Protein AF-0000000081413785 (afdb_homodimer)

Organism: NCBI:txid198620

InterPro domains:
  IPR001509 NAD-dependent epimerase/dehydratase [PF01370] (3-227)
  IPR036291 NAD(P)-binding domain superfamily [SSF51735] (1-326)
  IPR051783 NAD(P)-dependent oxidoreductase-like [PTHR48079] (1-325)

pLDDT: mean 93.96, std 6.88, range [40.53, 98.88]

Secondary structure (DSSP, 8-state):
-EEEEETTTSHHHHHHHHHHHHTT-EEEEEESSGGGGHHHHTTTPEEEE--TT-HHHHHHHTTT-SEEEE------S---HHHHIIIIIIHHHHHHHHHHHTT-SEEEEE--GGGG-SSS-EEEE-TT---SS-SSHHHHHHHHHHHHHHHGGGGT-EEEEEEE-SEESTT--SSHHHHHHHHHTT---EETTS--EE--EEHHHHHHHHHHHHT--GGGTTEEEEES-S--EEHHHHHHHHHHHTTPPPP--EE-HHHHHHHHHHHHHHHHHSTT-PPPSS-HHHHHHHHS-EEE--HHHHHHH-----S-HHHHHHHHHHHHHHHHT-/-EEEEETTTSHHHHHHHHHHHHTT-EEEEEESSGGGGHHHHTTTPEEEE--TT-HHHHHHHTTT-SEEEE------S---HHHHIIIIIIHHHHHHHHHHHTT-SEEEEE--GGGG-SSS-EEEE-TT---SS-SSHHHHHHHHHHHHHHHGGGGT-EEEEEEE-SEESTT--SSHHHHHHHHHTT---EETTS--EE--EEHHHHHHHHHHHHT--GGGTTEEEEES-S--EEHHHHHHHHHHHTTPPPP--EE-HHHHHHHHHHHHHHHHHSTT-PPPSS-HHHHHHHHS-EEE--HHHHHHH-----S-HHHHHHHHHHHHHHHHT-

Nearest PDB structures (foldseek):
  6zla-assembly1_A  TM=8.483E-01  e=1.903E-21  Bacillus cereus
  2hun-assembly1_A  TM=8.049E-01  e=4.349E-20  Pyrococcus horikoshii OT3
  8e73-assembly1_A9  TM=8.075E-01  e=1.485E-16  Vigna radiata
  3vps-assembly1_A  TM=7.949E-01  e=1.183E-16  Streptomyces chartreusis NRRL 3882
  8skb-assembly2_D-3  TM=7.846E-01  e=4.262E-15  Myrciaria dubia

Sequence (660 aa):
MRILVTGASGFIGGRFARFALEQGLDVRVNGRRAEGVEHLVRRGAEFVQGDLSDADLVRELCADVEAVVHCAGAVGLWGRYQDFHQGNVQVTENVVEACLKQRVRRLVHLSSPSIYFDGRDHLGLTEEQVPKRFRHPYAATKYLAEQKVFGAQEFGLETLALRPRFVTGAGDMSIFPRLLKMQRKGRLAIIGDGLNKVDFTSVHNLNEALLSSLLATGSALGKAYNISNGAPVPLWDVVNYVMRRMEVPQVTRYRSYGLAYSVAALNEGACKLWPGRPEPTLSRLGMQVMNKNFTLDISRARHYLDYDPKVSLWTALDEFCGWWKAQDIRMRILVTGASGFIGGRFARFALEQGLDVRVNGRRAEGVEHLVRRGAEFVQGDLSDADLVRELCADVEAVVHCAGAVGLWGRYQDFHQGNVQVTENVVEACLKQRVRRLVHLSSPSIYFDGRDHLGLTEEQVPKRFRHPYAATKYLAEQKVFGAQEFGLETLALRPRFVTGAGDMSIFPRLLKMQRKGRLAIIGDGLNKVDFTSVHNLNEALLSSLLATGSALGKAYNISNGAPVPLWDVVNYVMRRMEVPQVTRYRSYGLAYSVAALNEGACKLWPGRPEPTLSRLGMQVMNKNFTLDISRARHYLDYDPKVSLWTALDEFCGWWKAQDIR

Solvent-accessible surface area (backbone atoms only — not comparable to full-atom values): 34058 Å² total; per-residue (Å²): 107,37,32,31,30,32,31,22,54,43,49,70,22,27,53,32,50,48,51,42,42,75,71,67,37,45,41,34,33,39,29,80,49,65,78,57,39,42,76,43,41,76,69,65,33,44,78,46,80,49,57,58,82,38,50,69,56,33,30,59,64,29,51,90,24,49,30,36,40,42,46,53,56,66,80,64,96,64,78,59,54,66,58,35,34,48,38,28,28,49,28,42,48,28,48,51,52,16,30,62,76,46,63,23,49,34,40,39,35,59,47,51,50,58,42,53,52,76,84,61,71,38,75,52,42,51,79,81,62,58,58,94,66,66,84,42,57,52,27,44,24,41,47,51,24,49,50,56,50,57,57,38,40,82,76,68,34,41,26,36,32,38,22,54,31,62,66,33,24,65,64,55,71,71,65,59,57,56,50,51,57,38,38,76,70,66,68,53,53,36,35,47,79,48,69,30,35,28,43,42,15,22,48,67,38,48,37,50,44,53,53,31,60,77,67,46,53,78,88,40,47,73,38,70,28,38,39,48,49,77,62,67,38,42,46,55,46,55,52,32,49,52,23,46,76,66,72,39,78,62,72,78,47,71,37,55,48,70,59,50,35,51,50,10,47,50,40,39,53,51,22,66,69,35,88,85,42,55,74,53,93,41,35,47,67,56,48,41,66,63,40,37,28,46,29,62,36,39,62,65,27,35,69,53,47,65,47,70,63,76,62,50,60,66,60,22,48,52,42,22,49,54,42,50,54,58,50,69,74,97,107,39,32,31,30,33,28,23,54,42,48,69,23,27,53,35,50,48,50,41,41,74,71,65,37,45,40,33,34,38,29,80,52,65,78,57,38,43,77,43,41,75,68,65,35,44,78,46,80,48,57,59,80,38,49,69,56,32,32,59,64,30,49,89,25,49,30,37,39,42,46,53,55,67,81,64,95,66,77,60,54,65,60,36,34,48,38,27,29,50,29,43,50,30,48,51,51,16,30,63,74,45,62,24,49,33,41,40,35,59,48,50,49,58,41,53,52,76,82,62,72,37,75,53,42,52,80,81,62,56,57,95,67,65,83,43,57,50,26,44,24,44,47,52,24,50,49,56,50,54,56,39,41,82,76,68,34,41,22,36,32,38,22,53,30,62,65,34,24,65,65,56,72,70,64,60,57,56,50,50,58,38,38,76,69,66,68,53,56,36,37,47,79,46,70,30,36,28,43,43,15,22,47,67,38,50,38,50,47,54,52,32,61,76,68,48,52,78,88,42,49,71,38,68,29,41,38,49,50,78,64,68,39,42,48,56,46,53,53,33,49,52,22,45,75,67,74,38,77,61,72,78,46,72,37,55,47,71,59,50,36,51,51,10,46,52,40,39,52,51,22,66,70,34,89,84,43,55,76,54,94,42,35,47,66,56,46,41,66,64,42,38,29,45,29,61,36,40,62,66,26,34,70,52,48,66,48,69,60,76,61,48,64,64,59,21,48,51,41,21,51,55,43,50,54,59,48,69,74,98

Foldseek 3Di:
DEEEQEPCLADLSVVLLQVCLVVVYAYEYEDQDCVSNVVSVVSPHHYDHDDLLDLVSLLVSLAPGQEYEYPWADDDQDDDLVRRLSRQASSLLSNLVSCLVNVHAEYEYEAAPLQQDDLAFDDADEPPNRDPDHPGSNSVNSVNSVVSQLVSVVSRYWYEYEHEDAEFAQRDPPDQVLLLVCVLVPNDAQEAPQQAKEFYAYSVLVSLLSVLRVVFDDVLTSYYFYDTLQDIDRPLVLNQLLCVLLVGDRHDHYDYLVVLLVVQVVQQVVLCPDVVSDDGSRHNVVSSVSHHHDYHNGVSSCPRSVRNRDDDPSNRSNRHSVNVVVVVVD/DEEEQEPCLADLSVVLLQVCLVVVYAYEYEDQDCVSNVVSVVSPHHYDHDDLLDLVSLLVSLAPGQEYEYPWADDDQDDDLVRRLSRQASSLLSNLVSCLVNVHAEYEYEAAPLQQDDLAFDDADEPPNRDPDHPGSNSVNSVNSVVSQLVSVVSRHWYEYEHEDAEFAQRDPPDQVLLLVCVLVPNDAQEAPQQAKEFYAYSVLVSLLSVLRVVFDDVLTSYYFYDTLQDIDRPLVLNQLLCVLLVGDRHDHYDYLVVLLVVQVVQQVVLCPDVVSDDGSRHNVVSSVSHHHDYHNGVSSCPRSVRNRDDDPSNRSNRHSVNVVVVVVD

Structure (mmCIF, N/CA/C/O backbone):
data_AF-0000000081413785-model_v1
#
loop_
_entity.id
_entity.type
_entity.pdbx_description
1 polymer 'NAD-dependent epimerase/dehydratase family protein'
#
loop_
_atom_site.group_PDB
_atom_site.id
_atom_site.type_symbol
_atom_site.label_atom_id
_atom_site.label_alt_id
_atom_site.label_comp_id
_atom_site.label_asym_id
_atom_site.label_entity_id
_atom_site.label_seq_id
_atom_site.pdbx_PDB_ins_code
_atom_site.Cartn_x
_atom_site.Cartn_y
_atom_site.Cartn_z
_atom_site.occupancy
_atom_site.B_iso_or_equiv
_atom_site.auth_seq_id
_atom_site.auth_comp_id
_atom_site.auth_asym_id
_atom_site.auth_atom_id
_atom_site.pdbx_PDB_model_num
ATOM 1 N N . MET A 1 1 ? 16.484 16.031 26.625 1 95 1 MET A N 1
ATOM 2 C CA . MET A 1 1 ? 16.281 17.125 25.672 1 95 1 MET A CA 1
ATOM 3 C C . MET A 1 1 ? 14.969 17.844 25.938 1 95 1 MET A C 1
ATOM 5 O O . MET A 1 1 ? 13.953 17.203 26.219 1 95 1 MET A O 1
ATOM 9 N N . ARG A 1 2 ? 15.016 19.188 26.062 1 98.19 2 ARG A N 1
ATOM 10 C CA . ARG A 1 2 ? 13.82 20 26.266 1 98.19 2 ARG A CA 1
ATOM 11 C C . ARG A 1 2 ? 13.383 20.656 24.969 1 98.19 2 ARG A C 1
ATOM 13 O O . ARG A 1 2 ? 14.156 21.391 24.344 1 98.19 2 ARG A O 1
ATOM 20 N N . ILE A 1 3 ? 12.094 20.375 24.578 1 98.81 3 ILE A N 1
ATOM 21 C CA . ILE A 1 3 ? 11.641 20.922 23.297 1 98.81 3 ILE A CA 1
ATOM 22 C C . ILE A 1 3 ? 10.352 21.719 23.5 1 98.81 3 ILE A C 1
ATOM 24 O O . ILE A 1 3 ? 9.625 21.484 24.469 1 98.81 3 ILE A O 1
ATOM 28 N N . LEU A 1 4 ? 10.148 22.672 22.625 1 98.81 4 LEU A N 1
ATOM 29 C CA . LEU A 1 4 ? 8.867 23.375 22.5 1 98.81 4 LEU A CA 1
ATOM 30 C C . LEU A 1 4 ? 8.094 22.859 21.297 1 98.81 4 LEU A C 1
ATOM 32 O O . LEU A 1 4 ? 8.641 22.766 20.188 1 98.81 4 LEU A O 1
ATOM 36 N N . VAL A 1 5 ? 6.863 22.469 21.484 1 98.69 5 VAL A N 1
ATOM 37 C CA . VAL A 1 5 ? 5.965 22.125 20.391 1 98.69 5 VAL A CA 1
ATOM 38 C C . VAL A 1 5 ? 4.848 23.156 20.281 1 98.69 5 VAL A C 1
ATOM 40 O O . VAL A 1 5 ? 4 23.266 21.172 1 98.69 5 VAL A O 1
ATOM 43 N N . THR A 1 6 ? 4.898 23.938 19.219 1 97.94 6 THR A N 1
ATOM 44 C CA . THR A 1 6 ? 3.77 24.828 18.969 1 97.94 6 THR A CA 1
ATOM 45 C C . THR A 1 6 ? 2.67 24.094 18.188 1 97.94 6 THR A C 1
ATOM 47 O O . THR A 1 6 ? 2.93 23.094 17.547 1 97.94 6 THR A O 1
ATOM 50 N N . GLY A 1 7 ? 1.458 24.625 18.297 1 96.19 7 GLY A N 1
ATOM 51 C CA . GLY A 1 7 ? 0.345 23.953 17.656 1 96.19 7 GLY A CA 1
ATOM 52 C C . GLY A 1 7 ? -0.05 22.656 18.328 1 96.19 7 GLY A C 1
ATOM 53 O O . GLY A 1 7 ? -0.641 21.766 17.703 1 96.19 7 GLY A O 1
ATOM 54 N N . ALA A 1 8 ? 0.216 22.531 19.578 1 96.56 8 ALA A N 1
ATOM 55 C CA . ALA A 1 8 ? 0.014 21.281 20.312 1 96.56 8 ALA A CA 1
ATOM 56 C C . ALA A 1 8 ? -1.469 21.031 20.578 1 96.56 8 ALA A C 1
ATOM 58 O O . ALA A 1 8 ? -1.867 19.922 20.906 1 96.56 8 ALA A O 1
ATOM 59 N N . SER A 1 9 ? -2.283 22 20.438 1 94.31 9 SER A N 1
ATOM 60 C CA . SER A 1 9 ? -3.725 21.812 20.578 1 94.31 9 SER A CA 1
ATOM 61 C C . SER A 1 9 ? -4.332 21.203 19.328 1 94.31 9 SER A C 1
ATOM 63 O O . SER A 1 9 ? -5.477 20.75 19.344 1 94.31 9 SER A O 1
ATOM 65 N N . GLY A 1 10 ? -3.588 21.234 18.25 1 94.56 10 GLY A N 1
ATOM 66 C CA . GLY A 1 10 ? -4.047 20.641 17 1 94.56 10 GLY A CA 1
ATOM 67 C C . GLY A 1 10 ? -3.719 19.172 16.859 1 94.56 10 GLY A C 1
ATOM 68 O O . GLY A 1 10 ? -3.15 18.578 17.781 1 94.56 10 GLY A O 1
ATOM 69 N N . PHE A 1 11 ? -4.051 18.609 15.75 1 95.12 11 PHE A N 1
ATOM 70 C CA . PHE A 1 11 ? -3.92 17.188 15.484 1 95.12 11 PHE A CA 1
ATOM 71 C C . PHE A 1 11 ? -2.453 16.781 15.43 1 95.12 11 PHE A C 1
ATOM 73 O O . PHE A 1 11 ? -1.967 16.062 16.312 1 95.12 11 PHE A O 1
ATOM 80 N N . ILE A 1 12 ? -1.664 17.375 14.484 1 97.19 12 ILE A N 1
ATOM 81 C CA . ILE A 1 12 ? -0.293 16.938 14.25 1 97.19 12 ILE A CA 1
ATOM 82 C C . ILE A 1 12 ? 0.586 17.328 15.438 1 97.19 12 ILE A C 1
ATOM 84 O O . ILE A 1 12 ? 1.3 16.484 15.992 1 97.19 12 ILE A O 1
ATOM 88 N N . GLY A 1 13 ? 0.496 18.594 15.883 1 97.69 13 GLY A N 1
ATOM 89 C CA . GLY A 1 13 ? 1.294 19.047 17 1 97.69 13 GLY A CA 1
ATOM 90 C C . GLY A 1 13 ? 0.993 18.312 18.297 1 97.69 13 GLY A C 1
ATOM 91 O O . GLY A 1 13 ? 1.907 17.953 19.047 1 97.69 13 GLY A O 1
ATOM 92 N N . GLY A 1 14 ? -0.283 18.094 18.516 1 97.56 14 GLY A N 1
ATOM 93 C CA . GLY A 1 14 ? -0.676 17.375 19.719 1 97.56 14 GLY A CA 1
ATOM 94 C C . GLY A 1 14 ? -0.202 15.93 19.734 1 97.56 14 GLY A C 1
ATOM 95 O O . GLY A 1 14 ? 0.279 15.438 20.75 1 97.56 14 GLY A O 1
ATOM 96 N N . ARG A 1 15 ? -0.349 15.273 18.641 1 98 15 ARG A N 1
ATOM 97 C CA . ARG A 1 15 ? 0.071 13.883 18.547 1 98 15 ARG A CA 1
ATOM 98 C C . ARG A 1 15 ? 1.583 13.75 18.688 1 98 15 ARG A C 1
ATOM 100 O O . ARG A 1 15 ? 2.072 12.805 19.312 1 98 15 ARG A O 1
ATOM 107 N N . PHE A 1 16 ? 2.275 14.703 18.172 1 98.62 16 PHE A N 1
ATOM 108 C CA . PHE A 1 16 ? 3.727 14.641 18.297 1 98.62 16 PHE A CA 1
ATOM 109 C C . PHE A 1 16 ? 4.148 14.922 19.734 1 98.62 16 PHE A C 1
ATOM 111 O O . PHE A 1 16 ? 5.031 14.25 20.281 1 98.62 16 PHE A O 1
ATOM 118 N N . ALA A 1 17 ? 3.533 15.945 20.328 1 98.75 17 ALA A N 1
ATOM 119 C CA . ALA A 1 17 ? 3.865 16.266 21.703 1 98.75 17 ALA A CA 1
ATOM 120 C C . ALA A 1 17 ? 3.68 15.047 22.609 1 98.75 17 ALA A C 1
ATOM 122 O O . ALA A 1 17 ? 4.535 14.75 23.438 1 98.75 17 ALA A O 1
ATOM 123 N N . ARG A 1 18 ? 2.613 14.359 22.422 1 98.31 18 ARG A N 1
ATOM 124 C CA . ARG A 1 18 ? 2.357 13.148 23.203 1 98.31 18 ARG A CA 1
ATOM 125 C C . ARG A 1 18 ? 3.439 12.102 22.953 1 98.31 18 ARG A C 1
ATOM 127 O O . ARG A 1 18 ? 3.959 11.508 23.891 1 98.31 18 ARG A O 1
ATOM 134 N N . PHE A 1 19 ? 3.701 11.891 21.719 1 98.56 19 PHE A N 1
ATOM 135 C CA . PHE A 1 19 ? 4.711 10.914 21.328 1 98.56 19 PHE A CA 1
ATOM 136 C C . PHE A 1 19 ? 6.066 11.273 21.922 1 98.56 19 PHE A C 1
ATOM 138 O O . PHE A 1 19 ? 6.77 10.406 22.453 1 98.56 19 PHE A O 1
ATOM 145 N N . ALA A 1 20 ? 6.441 12.531 21.859 1 98.62 20 ALA A N 1
ATOM 146 C CA . ALA A 1 20 ? 7.715 13.008 22.391 1 98.62 20 ALA A CA 1
ATOM 147 C C . ALA A 1 20 ? 7.801 12.758 23.906 1 98.62 20 ALA A C 1
ATOM 149 O O . ALA A 1 20 ? 8.836 12.32 24.406 1 98.62 20 ALA A O 1
ATOM 150 N N . LEU A 1 21 ? 6.711 13.016 24.609 1 98.56 21 LEU A N 1
ATOM 151 C CA . LEU A 1 21 ? 6.652 12.742 26.031 1 98.56 21 LEU A CA 1
ATOM 152 C C . LEU A 1 21 ? 6.895 11.258 26.312 1 98.56 21 LEU A C 1
ATOM 154 O O . LEU A 1 21 ? 7.641 10.914 27.234 1 98.56 21 LEU A O 1
ATOM 158 N N . GLU A 1 22 ? 6.301 10.43 25.5 1 97.94 22 GLU A N 1
ATOM 159 C CA . GLU A 1 22 ? 6.426 8.984 25.656 1 97.94 22 GLU A CA 1
ATOM 160 C C . GLU A 1 22 ? 7.855 8.523 25.391 1 97.94 22 GLU A C 1
ATOM 162 O O . GLU A 1 22 ? 8.281 7.477 25.891 1 97.94 22 GLU A O 1
ATOM 167 N N . GLN A 1 23 ? 8.547 9.305 24.625 1 97.56 23 GLN A N 1
ATOM 168 C CA . GLN A 1 23 ? 9.938 8.992 24.344 1 97.56 23 GLN A CA 1
ATOM 169 C C . GLN A 1 23 ? 10.859 9.523 25.422 1 97.56 23 GLN A C 1
ATOM 171 O O . GLN A 1 23 ? 12.086 9.398 25.328 1 97.56 23 GLN A O 1
ATOM 176 N N . GLY A 1 24 ? 10.375 10.211 26.391 1 97.62 24 GLY A N 1
ATOM 177 C CA . GLY A 1 24 ? 11.148 10.664 27.531 1 97.62 24 GLY A CA 1
ATOM 178 C C . GLY A 1 24 ? 11.656 12.086 27.391 1 97.62 24 GLY A C 1
ATOM 179 O O . GLY A 1 24 ? 12.469 12.547 28.188 1 97.62 24 GLY A O 1
ATOM 180 N N . LEU A 1 25 ? 11.188 12.836 26.406 1 98.38 25 LEU A N 1
ATOM 181 C CA . LEU A 1 25 ? 11.602 14.227 26.234 1 98.38 25 LEU A CA 1
ATOM 182 C C . LEU A 1 25 ? 10.836 15.141 27.188 1 98.38 25 LEU A C 1
ATOM 184 O O . LEU A 1 25 ? 9.719 14.82 27.609 1 98.38 25 LEU A O 1
ATOM 188 N N . ASP A 1 26 ? 11.492 16.234 27.578 1 98.56 26 ASP A N 1
ATOM 189 C CA . ASP A 1 26 ? 10.797 17.312 28.25 1 98.56 26 ASP A CA 1
ATOM 190 C C . ASP A 1 26 ? 10.094 18.234 27.25 1 98.56 26 ASP A C 1
ATOM 192 O O . ASP A 1 26 ? 10.742 18.844 26.406 1 98.56 26 ASP A O 1
ATOM 196 N N . VAL A 1 27 ? 8.758 18.312 27.375 1 98.81 27 VAL A N 1
ATOM 197 C CA . VAL A 1 27 ? 7.996 18.984 26.312 1 98.81 27 VAL A CA 1
ATOM 198 C C . VAL A 1 27 ? 7.258 20.188 26.891 1 98.81 27 VAL A C 1
ATOM 200 O O . VAL A 1 27 ? 6.488 20.047 27.844 1 98.81 27 VAL A O 1
ATOM 203 N N . ARG A 1 28 ? 7.539 21.344 26.375 1 98.69 28 ARG A N 1
ATOM 204 C CA . ARG A 1 28 ? 6.734 22.547 26.578 1 98.69 28 ARG A CA 1
ATOM 205 C C . ARG A 1 28 ? 5.738 22.734 25.438 1 98.69 28 ARG A C 1
ATOM 207 O O . ARG A 1 28 ? 6.086 22.562 24.266 1 98.69 28 ARG A O 1
ATOM 214 N N . VAL A 1 29 ? 4.512 22.953 25.828 1 98.06 29 VAL A N 1
ATOM 215 C CA . VAL A 1 29 ? 3.477 23.172 24.828 1 98.06 29 VAL A CA 1
ATOM 216 C C . VAL A 1 29 ? 2.811 24.531 25.062 1 98.06 29 VAL A C 1
ATOM 218 O O . VAL A 1 29 ? 2.848 25.062 26.172 1 98.06 29 VAL A O 1
ATOM 221 N N . ASN A 1 30 ? 2.303 25.031 23.953 1 93.69 30 ASN A N 1
ATOM 222 C CA . ASN A 1 30 ? 1.597 26.312 24 1 93.69 30 ASN A CA 1
ATOM 223 C C . ASN A 1 30 ? 0.194 26.203 23.406 1 93.69 30 ASN A C 1
ATOM 225 O O . ASN A 1 30 ? -0.059 25.344 22.547 1 93.69 30 ASN A O 1
ATOM 229 N N . GLY A 1 31 ? -0.676 26.922 23.922 1 89.88 31 GLY A N 1
ATOM 230 C CA . GLY A 1 31 ? -2.033 27.016 23.422 1 89.88 31 GLY A CA 1
ATOM 231 C C . GLY A 1 31 ? -2.773 28.234 23.922 1 89.88 31 GLY A C 1
ATOM 232 O O . GLY A 1 31 ? -2.365 28.859 24.906 1 89.88 31 GLY A O 1
ATOM 233 N N . ARG A 1 32 ? -3.838 28.469 23.156 1 87.31 32 ARG A N 1
ATOM 234 C CA . ARG A 1 32 ? -4.66 29.594 23.594 1 87.31 32 ARG A CA 1
ATOM 235 C C . ARG A 1 32 ? -5.551 29.203 24.766 1 87.31 32 ARG A C 1
ATOM 237 O O . ARG A 1 32 ? -5.988 30.062 25.531 1 87.31 32 ARG A O 1
ATOM 244 N N . ARG A 1 33 ? -5.977 27.984 24.844 1 85.88 33 ARG A N 1
ATOM 245 C CA . ARG A 1 33 ? -6.828 27.469 25.891 1 85.88 33 ARG A CA 1
ATOM 246 C C . ARG A 1 33 ? -6.223 26.203 26.516 1 85.88 33 ARG A C 1
ATOM 248 O O . ARG A 1 33 ? -5.707 25.344 25.797 1 85.88 33 ARG A O 1
ATOM 255 N N . ALA A 1 34 ? -6.32 26.109 27.688 1 87.44 34 ALA A N 1
ATOM 256 C CA . ALA A 1 34 ? -5.73 25 28.422 1 87.44 34 ALA A CA 1
ATOM 257 C C . ALA A 1 34 ? -6.426 23.672 28.078 1 87.44 34 ALA A C 1
ATOM 259 O O . ALA A 1 34 ? -5.789 22.625 28.062 1 87.44 34 ALA A O 1
ATOM 260 N N . GLU A 1 35 ? -7.641 23.719 27.828 1 89.19 35 GLU A N 1
ATOM 261 C CA . GLU A 1 35 ? -8.445 22.516 27.578 1 89.19 35 GLU A CA 1
ATOM 262 C C . GLU A 1 35 ? -7.918 21.75 26.375 1 89.19 35 GLU A C 1
ATOM 264 O O . GLU A 1 35 ? -7.988 20.516 26.344 1 89.19 35 GLU A O 1
ATOM 269 N N . GLY A 1 36 ? -7.402 22.422 25.516 1 89.69 36 GLY A N 1
ATOM 270 C CA . GLY A 1 36 ? -6.938 21.812 24.281 1 89.69 36 GLY A CA 1
ATOM 271 C C . GLY A 1 36 ? -5.68 20.984 24.453 1 89.69 36 GLY A C 1
ATOM 272 O O . GLY A 1 36 ? -5.367 20.125 23.625 1 89.69 36 GLY A O 1
ATOM 273 N N . VAL A 1 37 ? -4.977 21.219 25.609 1 93.75 37 VAL A N 1
ATOM 274 C CA . VAL A 1 37 ? -3.715 20.516 25.812 1 93.75 37 VAL A CA 1
ATOM 275 C C . VAL A 1 37 ? -3.717 19.812 27.156 1 93.75 37 VAL A C 1
ATOM 277 O O . VAL A 1 37 ? -2.662 19.422 27.672 1 93.75 37 VAL A O 1
ATOM 280 N N . GLU A 1 38 ? -4.871 19.703 27.766 1 94.38 38 GLU A N 1
ATOM 281 C CA . GLU A 1 38 ? -4.984 19.109 29.094 1 94.38 38 GLU A CA 1
ATOM 282 C C . GLU A 1 38 ? -4.41 17.688 29.125 1 94.38 38 GLU A C 1
ATOM 284 O O . GLU A 1 38 ? -3.74 17.312 30.078 1 94.38 38 GLU A O 1
ATOM 289 N N . HIS A 1 39 ? -4.762 16.953 28.141 1 93.75 39 HIS A N 1
ATOM 290 C CA . HIS A 1 39 ? -4.301 15.57 28.062 1 93.75 39 HIS A CA 1
ATOM 291 C C . HIS A 1 39 ? -2.777 15.508 28.016 1 93.75 39 HIS A C 1
ATOM 293 O O . HIS A 1 39 ? -2.182 14.531 28.5 1 93.75 39 HIS A O 1
ATOM 299 N N . LEU A 1 40 ? -2.09 16.469 27.5 1 97.38 40 LEU A N 1
ATOM 300 C CA . LEU A 1 40 ? -0.633 16.531 27.453 1 97.38 40 LEU A CA 1
ATOM 301 C C . LEU A 1 40 ? -0.058 16.922 28.812 1 97.38 40 LEU A C 1
ATOM 303 O O . LEU A 1 40 ? 0.952 16.375 29.25 1 97.38 40 LEU A O 1
ATOM 307 N N . VAL A 1 41 ? -0.729 17.859 29.422 1 97.19 41 VAL A N 1
ATOM 308 C CA . VAL A 1 41 ? -0.299 18.328 30.734 1 97.19 41 VAL A CA 1
ATOM 309 C C . VAL A 1 41 ? -0.363 17.188 31.734 1 97.19 41 VAL A C 1
ATOM 311 O O . VAL A 1 41 ? 0.549 17 32.562 1 97.19 41 VAL A O 1
ATOM 314 N N . ARG A 1 42 ? -1.37 16.406 31.594 1 97.12 42 ARG A N 1
ATOM 315 C CA . ARG A 1 42 ? -1.534 15.242 32.469 1 97.12 42 ARG A CA 1
ATOM 316 C C . ARG A 1 42 ? -0.404 14.242 32.281 1 97.12 42 ARG A C 1
ATOM 318 O O . ARG A 1 42 ? -0.076 13.469 33.188 1 97.12 42 ARG A O 1
ATOM 325 N N . ARG A 1 43 ? 0.185 14.32 31.141 1 97 43 ARG A N 1
ATOM 326 C CA . ARG A 1 43 ? 1.255 13.383 30.812 1 97 43 ARG A CA 1
ATOM 327 C C . ARG A 1 43 ? 2.623 13.984 31.125 1 97 43 ARG A C 1
ATOM 329 O O . ARG A 1 43 ? 3.654 13.359 30.859 1 97 43 ARG A O 1
ATOM 336 N N . GLY A 1 44 ? 2.621 15.266 31.609 1 97.75 44 GLY A N 1
ATOM 337 C CA . GLY A 1 44 ? 3.877 15.828 32.094 1 97.75 44 GLY A CA 1
ATOM 338 C C . GLY A 1 44 ? 4.355 17 31.266 1 97.75 44 GLY A C 1
ATOM 339 O O . GLY A 1 44 ? 5.43 17.547 31.516 1 97.75 44 GLY A O 1
ATOM 340 N N . ALA A 1 45 ? 3.605 17.469 30.328 1 98.38 45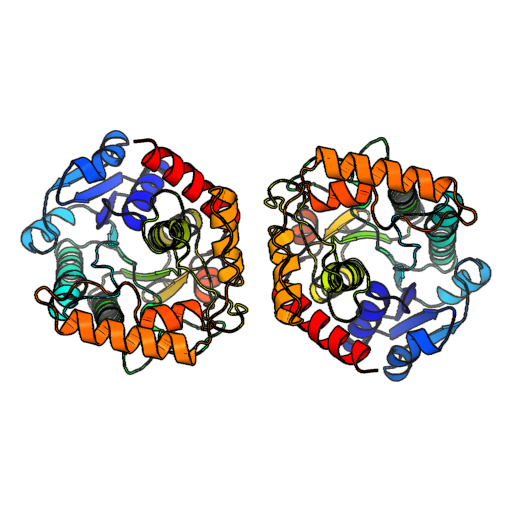 ALA A N 1
ATOM 341 C CA . ALA A 1 45 ? 4.012 18.609 29.516 1 98.38 45 ALA A CA 1
ATOM 342 C C . ALA A 1 45 ? 3.91 19.906 30.297 1 98.38 45 ALA A C 1
ATOM 344 O O . ALA A 1 45 ? 3.027 20.062 31.156 1 98.38 45 ALA A O 1
ATOM 345 N N . GLU A 1 46 ? 4.855 20.797 30.062 1 98 46 GLU A N 1
ATOM 346 C CA . GLU A 1 46 ? 4.758 22.156 30.578 1 98 46 GLU A CA 1
ATOM 347 C C . GLU A 1 46 ? 3.889 23.016 29.688 1 98 46 GLU A C 1
ATOM 349 O O . GLU A 1 46 ? 4.176 23.172 28.484 1 98 46 GLU A O 1
ATOM 354 N N . PHE A 1 47 ? 2.852 23.547 30.266 1 97.12 47 PHE A N 1
ATOM 355 C CA . PHE A 1 47 ? 1.921 24.344 29.484 1 97.12 47 PHE A CA 1
ATOM 356 C C . PHE A 1 47 ? 2.15 25.828 29.719 1 97.12 47 PHE A C 1
ATOM 358 O O . PHE A 1 47 ? 2.273 26.281 30.859 1 97.12 47 PHE A O 1
ATOM 365 N N . VAL A 1 48 ? 2.229 26.547 28.641 1 96.06 48 VAL A N 1
ATOM 366 C CA . VAL A 1 48 ? 2.279 28.016 28.672 1 96.06 48 VAL A CA 1
ATOM 367 C C . VAL A 1 48 ? 1.151 28.578 27.828 1 96.06 48 VAL A C 1
ATOM 369 O O . VAL A 1 48 ? 1.071 28.312 26.625 1 96.06 48 VAL A O 1
ATOM 372 N N . GLN A 1 49 ? 0.329 29.359 28.375 1 94.56 49 GLN A N 1
ATOM 373 C CA . GLN A 1 49 ? -0.812 29.938 27.672 1 94.56 49 GLN A CA 1
ATOM 374 C C . GLN A 1 49 ? -0.4 31.188 26.891 1 94.56 49 GLN A C 1
ATOM 376 O O . GLN A 1 49 ? 0.404 31.984 27.359 1 94.56 49 GLN A O 1
ATOM 381 N N . GLY A 1 50 ? -0.979 31.266 25.672 1 92.12 50 GLY A N 1
ATOM 382 C CA . GLY A 1 50 ? -0.743 32.5 24.938 1 92.12 50 GLY A CA 1
ATOM 383 C C . GLY A 1 50 ? -0.938 32.344 23.438 1 92.12 50 GLY A C 1
ATOM 384 O O . GLY A 1 50 ? -1.171 31.234 22.938 1 92.12 50 GLY A O 1
ATOM 385 N N . ASP A 1 51 ? -0.869 33.5 22.812 1 94.12 51 ASP A N 1
ATOM 386 C CA . ASP A 1 51 ? -0.997 33.625 21.359 1 94.12 51 ASP A CA 1
ATOM 387 C C . ASP A 1 51 ? 0.366 33.812 20.703 1 94.12 51 ASP A C 1
ATOM 389 O O . ASP A 1 51 ? 1.145 34.688 21.125 1 94.12 51 ASP A O 1
ATOM 393 N N . LEU A 1 52 ? 0.652 33.062 19.688 1 95.56 52 LEU A N 1
ATOM 394 C CA . LEU A 1 52 ? 1.958 33.094 19.047 1 95.56 52 LEU A CA 1
ATOM 395 C C . LEU A 1 52 ? 2.146 34.375 18.234 1 95.56 52 LEU A C 1
ATOM 397 O O . LEU A 1 52 ? 3.258 34.656 17.797 1 95.56 52 LEU A O 1
ATOM 401 N N . SER A 1 53 ? 1.055 35.156 18.078 1 94.88 53 SER A N 1
ATOM 402 C CA . SER A 1 53 ? 1.182 36.438 17.422 1 94.88 53 SER A CA 1
ATOM 403 C C . SER A 1 53 ? 1.906 37.438 18.312 1 94.88 53 SER A C 1
ATOM 405 O O . SER A 1 53 ? 2.336 38.5 17.844 1 94.88 53 SER A O 1
ATOM 407 N N . ASP A 1 54 ? 1.965 37.125 19.594 1 96.25 54 ASP A N 1
ATOM 408 C CA . ASP A 1 54 ? 2.697 37.938 20.547 1 96.25 54 ASP A CA 1
ATOM 409 C C . ASP A 1 54 ? 4.176 37.562 20.578 1 96.25 54 ASP A C 1
ATOM 411 O O . ASP A 1 54 ? 4.562 36.594 21.219 1 96.25 54 ASP A O 1
ATOM 415 N N . ALA A 1 55 ? 4.988 38.438 20.047 1 97.25 55 ALA A N 1
ATOM 416 C CA . ALA A 1 55 ? 6.414 38.156 19.891 1 97.25 55 ALA A CA 1
ATOM 417 C C . ALA A 1 55 ? 7.086 37.969 21.25 1 97.25 55 ALA A C 1
ATOM 419 O O . ALA A 1 55 ? 7.98 37.125 21.391 1 97.25 55 ALA A O 1
ATOM 420 N N . ASP A 1 56 ? 6.699 38.75 22.188 1 97.12 56 ASP A N 1
ATOM 421 C CA . ASP A 1 56 ? 7.305 38.656 23.516 1 97.12 56 ASP A CA 1
ATOM 422 C C . ASP A 1 56 ? 6.98 37.344 24.172 1 97.12 56 ASP A C 1
ATOM 424 O O . ASP A 1 56 ? 7.836 36.719 24.812 1 97.12 56 ASP A O 1
ATOM 428 N N . LEU A 1 57 ? 5.801 36.969 24.016 1 96.62 57 LEU A N 1
ATOM 429 C CA . LEU A 1 57 ? 5.395 35.656 24.547 1 96.62 57 LEU A CA 1
ATOM 430 C C . LEU A 1 57 ? 6.176 34.531 23.891 1 96.62 57 LEU A C 1
ATOM 432 O O . LEU A 1 57 ? 6.602 33.594 24.562 1 96.62 57 LEU A O 1
ATOM 436 N N . VAL A 1 58 ? 6.352 34.594 22.578 1 98.19 58 VAL A N 1
ATOM 437 C CA . VAL A 1 58 ? 7.07 33.562 21.844 1 98.19 58 VAL A CA 1
ATOM 438 C C . VAL A 1 58 ? 8.516 33.469 22.328 1 98.19 58 VAL A C 1
ATOM 440 O O . VAL A 1 58 ? 9.086 32.406 22.469 1 98.19 58 VAL A O 1
ATOM 443 N N . ARG A 1 59 ? 9.102 34.625 22.609 1 97.94 59 ARG A N 1
ATOM 444 C CA . ARG A 1 59 ? 10.461 34.656 23.141 1 97.94 59 ARG A CA 1
ATOM 445 C C . ARG A 1 59 ? 10.539 33.938 24.484 1 97.94 59 ARG A C 1
ATOM 447 O O . ARG A 1 59 ? 11.477 33.156 24.719 1 97.94 59 ARG A O 1
ATOM 454 N N . GLU A 1 60 ? 9.562 34.188 25.281 1 97.44 60 GLU A N 1
ATOM 455 C CA . GLU A 1 60 ? 9.508 33.5 26.578 1 97.44 60 GLU A CA 1
ATOM 456 C C . GLU A 1 60 ? 9.352 32 26.391 1 97.44 60 GLU A C 1
ATOM 458 O O . GLU A 1 60 ? 9.953 31.219 27.141 1 97.44 60 GLU A O 1
ATOM 463 N N . LEU A 1 61 ? 8.555 31.609 25.453 1 97.75 61 LEU A N 1
ATOM 464 C CA . LEU A 1 61 ? 8.297 30.203 25.172 1 97.75 61 LEU A CA 1
ATOM 465 C C . LEU A 1 61 ? 9.586 29.484 24.766 1 97.75 61 LEU A C 1
ATOM 467 O O . LEU A 1 61 ? 9.758 28.297 25.047 1 97.75 61 LEU A O 1
ATOM 471 N N . CYS A 1 62 ? 10.492 30.203 24.109 1 98.38 62 CYS A N 1
ATOM 472 C CA . CYS A 1 62 ? 11.703 29.609 23.562 1 98.38 62 CYS A CA 1
ATOM 473 C C . CYS A 1 62 ? 12.828 29.609 24.594 1 98.38 62 CYS A C 1
ATOM 475 O O . CYS A 1 62 ? 13.914 29.094 24.328 1 98.38 62 CYS A O 1
ATOM 477 N N . ALA A 1 63 ? 12.547 30.203 25.797 1 97.75 63 ALA A N 1
ATOM 478 C CA . ALA A 1 63 ? 13.578 30.266 26.828 1 97.75 63 ALA A CA 1
ATOM 479 C C . ALA A 1 63 ? 13.922 28.859 27.344 1 97.75 63 ALA A C 1
ATOM 481 O O . ALA A 1 63 ? 13.023 28.062 27.641 1 97.75 63 ALA A O 1
ATOM 482 N N . ASP A 1 64 ? 15.188 28.531 27.406 1 97.44 64 ASP A N 1
ATOM 483 C CA . ASP A 1 64 ? 15.727 27.312 27.984 1 97.44 64 ASP A CA 1
ATOM 484 C C . ASP A 1 64 ? 15.227 26.078 27.234 1 97.44 64 ASP A C 1
ATOM 486 O O . ASP A 1 64 ? 14.906 25.062 27.844 1 97.44 64 ASP A O 1
ATOM 490 N N . VAL A 1 65 ? 14.953 26.188 25.969 1 97.5 65 VAL A N 1
ATOM 491 C CA . VAL A 1 65 ? 14.594 25.047 25.141 1 97.5 65 VAL A CA 1
ATOM 492 C C . VAL A 1 65 ? 15.711 24.781 24.125 1 97.5 65 VAL A C 1
ATOM 494 O O . VAL A 1 65 ? 16.328 25.719 23.625 1 97.5 65 VAL A O 1
ATOM 497 N N . GLU A 1 66 ? 15.914 23.547 23.891 1 98.25 66 GLU A N 1
ATOM 498 C CA . GLU A 1 66 ? 17 23.156 22.984 1 98.25 66 GLU A CA 1
ATOM 499 C C . GLU A 1 66 ? 16.531 23.156 21.531 1 98.25 66 GLU A C 1
ATOM 501 O O . GLU A 1 66 ? 17.312 23.406 20.625 1 98.25 66 GLU A O 1
ATOM 506 N N . ALA A 1 67 ? 15.305 22.781 21.344 1 98.75 67 ALA A N 1
ATOM 507 C CA . ALA A 1 67 ? 14.75 22.688 20 1 98.75 67 ALA A CA 1
ATOM 508 C C . ALA A 1 67 ? 13.273 23.062 19.984 1 98.75 67 ALA A C 1
ATOM 510 O O . ALA A 1 67 ? 12.594 22.969 21 1 98.75 67 ALA A O 1
ATOM 511 N N . VAL A 1 68 ? 12.812 23.547 18.828 1 98.88 68 VAL A N 1
ATOM 512 C CA . VAL A 1 68 ? 11.406 23.906 18.625 1 98.88 68 VAL A CA 1
ATOM 513 C C . VAL A 1 68 ? 10.836 23.094 17.469 1 98.88 68 VAL A C 1
ATOM 515 O O . VAL A 1 68 ? 11.461 22.984 16.406 1 98.88 68 VAL A O 1
ATOM 518 N N . VAL A 1 69 ? 9.75 22.406 17.688 1 98.88 69 VAL A N 1
ATOM 519 C CA . VAL A 1 69 ? 8.93 21.828 16.625 1 98.88 69 VAL A CA 1
ATOM 520 C C . VAL A 1 69 ? 7.707 22.703 16.375 1 98.88 69 VAL A C 1
ATOM 522 O O . VAL A 1 69 ? 6.777 22.734 17.188 1 98.88 69 VAL A O 1
ATOM 525 N N . HIS A 1 70 ? 7.738 23.375 15.273 1 98.75 70 HIS A N 1
ATOM 526 C CA . HIS A 1 70 ? 6.723 24.391 14.969 1 98.75 70 HIS A CA 1
ATOM 527 C C . HIS A 1 70 ? 5.621 23.812 14.094 1 98.75 70 HIS A C 1
ATOM 529 O O . HIS A 1 70 ? 5.742 23.797 12.867 1 98.75 70 HIS A O 1
ATOM 535 N N . CYS A 1 71 ? 4.488 23.484 14.695 1 97.62 71 CYS A N 1
ATOM 536 C CA . CYS A 1 71 ? 3.371 22.875 13.984 1 97.62 71 CYS A CA 1
ATOM 537 C C . CYS A 1 71 ? 2.197 23.828 13.883 1 97.62 71 CYS A C 1
ATOM 539 O O . CYS A 1 71 ? 1.203 23.547 13.211 1 97.62 71 CYS A O 1
ATOM 541 N N . ALA A 1 72 ? 2.326 24.953 14.5 1 94.62 72 ALA A N 1
ATOM 542 C CA . ALA A 1 72 ? 1.227 25.922 14.477 1 94.62 72 ALA A CA 1
ATOM 543 C C . ALA A 1 72 ? 1.067 26.531 13.094 1 94.62 72 ALA A C 1
ATOM 545 O O . ALA A 1 72 ? 2.059 26.812 12.414 1 94.62 72 ALA A O 1
ATOM 546 N N . GLY A 1 73 ? -0.115 26.75 12.727 1 89.19 73 GLY A N 1
ATOM 547 C CA . GLY A 1 73 ? -0.408 27.406 11.461 1 89.19 73 GLY A CA 1
ATOM 548 C C . GLY A 1 73 ? -1.879 27.359 11.094 1 89.19 73 GLY A C 1
ATOM 549 O O . GLY A 1 73 ? -2.65 26.594 11.688 1 89.19 73 GLY A O 1
ATOM 550 N N . ALA A 1 74 ? -2.189 28.219 10.297 1 79.38 74 ALA A N 1
ATOM 551 C CA . ALA A 1 74 ? -3.537 28.234 9.742 1 79.38 74 ALA A CA 1
ATOM 552 C C . ALA A 1 74 ? -3.664 27.219 8.602 1 79.38 74 ALA A C 1
ATOM 554 O O . ALA A 1 74 ? -2.746 27.078 7.789 1 79.38 74 ALA A O 1
ATOM 555 N N . VAL A 1 75 ? -4.777 26.469 8.812 1 72.25 75 VAL A N 1
ATOM 556 C CA . VAL A 1 75 ? -5.023 25.484 7.762 1 72.25 75 VAL A CA 1
ATOM 557 C C . VAL A 1 75 ? -6.34 25.797 7.055 1 72.25 75 VAL A C 1
ATOM 559 O O . VAL A 1 75 ? -7.242 26.391 7.648 1 72.25 75 VAL A O 1
ATOM 562 N N . GLY A 1 76 ? -6.391 25.609 5.766 1 68.38 76 GLY A N 1
ATOM 563 C CA . GLY A 1 76 ? -7.668 25.766 5.086 1 68.38 76 GLY A CA 1
ATOM 564 C C . GLY A 1 76 ? -7.523 26.047 3.602 1 68.38 76 GLY A C 1
ATOM 565 O O . GLY A 1 76 ? -6.461 26.469 3.148 1 68.38 76 GLY A O 1
ATOM 566 N N . LEU A 1 77 ? -8.586 25.719 2.973 1 66.75 77 LEU A N 1
ATOM 567 C CA . LEU A 1 77 ? -8.609 25.922 1.527 1 66.75 77 LEU A CA 1
ATOM 568 C C . LEU A 1 77 ? -9.352 27.203 1.17 1 66.75 77 LEU A C 1
ATOM 570 O O . LEU A 1 77 ? -9.445 27.562 -0.006 1 66.75 77 LEU A O 1
ATOM 574 N N . TRP A 1 78 ? -9.82 27.906 2.254 1 72.56 78 TRP A N 1
ATOM 575 C CA . TRP A 1 78 ? -10.633 29.094 2.008 1 72.56 78 TRP A CA 1
ATOM 576 C C . TRP A 1 78 ? -10.344 30.172 3.037 1 72.56 78 TRP A C 1
ATOM 578 O O . TRP A 1 78 ? -10.188 29.891 4.227 1 72.56 78 TRP A O 1
ATOM 588 N N . GLY A 1 79 ? -10.039 31.281 2.59 1 76 79 GLY A N 1
ATOM 589 C CA . GLY A 1 79 ? -9.766 32.438 3.451 1 76 79 GLY A CA 1
ATOM 590 C C . GLY A 1 79 ? -9.047 33.562 2.738 1 76 79 GLY A C 1
ATOM 591 O O . GLY A 1 79 ? -8.641 33.406 1.584 1 76 79 GLY A O 1
ATOM 592 N N . ARG A 1 80 ? -9.102 34.781 3.381 1 80.69 80 ARG A N 1
ATOM 593 C CA . ARG A 1 80 ? -8.383 35.938 2.854 1 80.69 80 ARG A CA 1
ATOM 594 C C . ARG A 1 80 ? -6.875 35.75 3.004 1 80.69 80 ARG A C 1
ATOM 596 O O . ARG A 1 80 ? -6.41 35.156 3.979 1 80.69 80 ARG A O 1
ATOM 603 N N . TYR A 1 81 ? -6.156 36.125 2.131 1 86.75 81 TYR A N 1
ATOM 604 C CA . TYR A 1 81 ? -4.699 36.031 2.131 1 86.75 81 TYR A CA 1
ATOM 605 C C . TYR A 1 81 ? -4.125 36.531 3.455 1 86.75 81 TYR A C 1
ATOM 607 O O . TYR A 1 81 ? -3.217 35.906 4.016 1 86.75 81 TYR A O 1
ATOM 615 N N . GLN A 1 82 ? -4.57 37.594 3.904 1 88.94 82 GLN A N 1
ATOM 616 C CA . GLN A 1 82 ? -4.031 38.219 5.102 1 88.94 82 GLN A CA 1
ATOM 617 C C . GLN A 1 82 ? -4.16 37.312 6.316 1 88.94 82 GLN A C 1
ATOM 619 O O . GLN A 1 82 ? -3.291 37.312 7.188 1 88.94 82 GLN A O 1
ATOM 624 N N . ASP A 1 83 ? -5.219 36.625 6.34 1 87.62 83 ASP A N 1
ATOM 625 C CA . ASP A 1 83 ? -5.41 35.688 7.441 1 87.62 83 ASP A CA 1
ATOM 626 C C . ASP A 1 83 ? -4.379 34.562 7.383 1 87.62 83 ASP A C 1
ATOM 628 O O . ASP A 1 83 ? -3.801 34.188 8.406 1 87.62 83 ASP A O 1
ATOM 632 N N . PHE A 1 84 ? -4.129 34.094 6.227 1 89.81 84 PHE A N 1
ATOM 633 C CA . PHE A 1 84 ? -3.115 33.062 6.051 1 89.81 84 PHE A CA 1
ATOM 634 C C . PHE A 1 84 ? -1.725 33.625 6.344 1 89.81 84 PHE A C 1
ATOM 636 O O . PHE A 1 84 ? -0.896 32.938 6.949 1 89.81 84 PHE A O 1
ATOM 643 N N . HIS A 1 85 ? -1.519 34.812 5.895 1 93.69 85 HIS A N 1
ATOM 644 C CA . HIS A 1 85 ? -0.215 35.438 6.109 1 93.69 85 HIS A CA 1
ATOM 645 C C . HIS A 1 85 ? 0.078 35.594 7.594 1 93.69 85 HIS A C 1
ATOM 647 O O . HIS A 1 85 ? 1.177 35.281 8.055 1 93.69 85 HIS A O 1
ATOM 653 N N . GLN A 1 86 ? -0.848 36.062 8.32 1 92 86 GLN A N 1
ATOM 654 C CA . GLN A 1 86 ? -0.684 36.25 9.758 1 92 86 GLN A CA 1
ATOM 655 C C . GLN A 1 86 ? -0.496 34.906 10.461 1 92 86 GLN A C 1
ATOM 657 O O . GLN A 1 86 ? 0.388 34.75 11.305 1 92 86 GLN A O 1
ATOM 662 N N . GLY A 1 87 ? -1.25 34 10.133 1 91.5 87 GLY A N 1
ATOM 663 C CA . GLY A 1 87 ? -1.262 32.688 10.797 1 91.5 87 GLY A CA 1
ATOM 664 C C . GLY A 1 87 ? -0.071 31.828 10.438 1 91.5 87 GLY A C 1
ATOM 665 O O . GLY A 1 87 ? 0.326 30.953 11.211 1 91.5 87 GLY A O 1
ATOM 666 N N . ASN A 1 88 ? 0.488 32.031 9.273 1 94.81 88 ASN A N 1
ATOM 667 C CA . ASN A 1 88 ? 1.559 31.141 8.812 1 94.81 88 ASN A CA 1
ATOM 668 C C . ASN A 1 88 ? 2.898 31.875 8.758 1 94.81 88 ASN A C 1
ATOM 670 O O . ASN A 1 88 ? 3.893 31.391 9.305 1 94.81 88 ASN A O 1
ATOM 674 N N . VAL A 1 89 ? 2.916 33.062 8.203 1 96.88 89 VAL A N 1
ATOM 675 C CA . VAL A 1 89 ? 4.176 33.75 7.965 1 96.88 89 VAL A CA 1
ATOM 676 C C . VAL A 1 89 ? 4.59 34.531 9.219 1 96.88 89 VAL A C 1
ATOM 678 O O . VAL A 1 89 ? 5.676 34.312 9.758 1 96.88 89 VAL A O 1
ATOM 681 N N . GLN A 1 90 ? 3.707 35.344 9.711 1 97.12 90 GLN A N 1
ATOM 682 C CA . GLN A 1 90 ? 4.043 36.188 10.859 1 97.12 90 GLN A CA 1
ATOM 683 C C . GLN A 1 90 ? 4.355 35.344 12.086 1 97.12 90 GLN A C 1
ATOM 685 O O . GLN A 1 90 ? 5.316 35.625 12.812 1 97.12 90 GLN A O 1
ATOM 690 N N . VAL A 1 91 ? 3.549 34.406 12.328 1 96.81 91 VAL A N 1
ATOM 691 C CA . VAL A 1 91 ? 3.748 33.531 13.477 1 96.81 91 VAL A CA 1
ATOM 692 C C . VAL A 1 91 ? 5.09 32.812 13.344 1 96.81 91 VAL A C 1
ATOM 694 O O . VAL A 1 91 ? 5.828 32.688 14.328 1 96.81 91 VAL A O 1
ATOM 697 N N . THR A 1 92 ? 5.406 32.312 12.164 1 98.25 92 THR A N 1
ATOM 698 C CA . THR A 1 92 ? 6.672 31.641 11.922 1 98.25 92 THR A CA 1
ATOM 699 C C . THR A 1 92 ? 7.844 32.594 12.117 1 98.25 92 THR A C 1
ATOM 701 O O . THR A 1 92 ? 8.875 32.219 12.672 1 98.25 92 THR A O 1
ATOM 704 N N . GLU A 1 93 ? 7.695 33.844 11.688 1 98.31 93 GLU A N 1
ATOM 705 C CA . GLU A 1 93 ? 8.727 34.844 11.891 1 98.31 93 GLU A CA 1
ATOM 706 C C . GLU A 1 93 ? 8.992 35.094 13.383 1 98.31 93 GLU A C 1
ATOM 708 O O . GLU A 1 93 ? 10.141 35.188 13.805 1 98.31 93 GLU A O 1
ATOM 713 N N . ASN A 1 94 ? 7.93 35.188 14.141 1 98.44 94 ASN A N 1
ATOM 714 C CA . ASN A 1 94 ? 8.07 35.344 15.586 1 98.44 94 ASN A CA 1
ATOM 715 C C . ASN A 1 94 ? 8.844 34.188 16.188 1 98.44 94 ASN A C 1
ATOM 717 O O . ASN A 1 94 ? 9.695 34.375 17.062 1 98.44 94 ASN A O 1
ATOM 721 N N . VAL A 1 95 ? 8.562 32.969 15.742 1 98.62 95 VAL A N 1
ATOM 722 C CA . VAL A 1 95 ? 9.219 31.766 16.25 1 98.62 95 VAL A CA 1
ATOM 723 C C . VAL A 1 95 ? 10.703 31.781 15.875 1 98.62 95 VAL A C 1
ATOM 725 O O . VAL A 1 95 ? 11.562 31.516 16.703 1 98.62 95 VAL A O 1
ATOM 728 N N . VAL A 1 96 ? 11 32.125 14.625 1 98.75 96 VAL A N 1
ATOM 729 C CA . VAL A 1 96 ? 12.375 32.188 14.141 1 98.75 96 VAL A CA 1
ATOM 730 C C . VAL A 1 96 ? 13.172 33.188 14.961 1 98.75 96 VAL A C 1
ATOM 732 O O . VAL A 1 96 ? 14.266 32.875 15.445 1 98.75 96 VAL A O 1
ATOM 735 N N . GLU A 1 97 ? 12.625 34.344 15.125 1 98.56 97 GLU A N 1
ATOM 736 C CA . GLU A 1 97 ? 13.297 35.406 15.875 1 98.56 97 GLU A CA 1
ATOM 737 C C . GLU A 1 97 ? 13.547 35 17.328 1 98.56 97 GLU A C 1
ATOM 739 O O . GLU A 1 97 ? 14.625 35.25 17.875 1 98.56 97 GLU A O 1
ATOM 744 N N . ALA A 1 98 ? 12.547 34.438 17.906 1 98.75 98 ALA A N 1
ATOM 745 C CA . ALA A 1 98 ? 12.664 33.969 19.281 1 98.75 98 ALA A CA 1
ATOM 746 C C . ALA A 1 98 ? 13.75 32.906 19.422 1 98.75 98 ALA A C 1
ATOM 748 O O . ALA A 1 98 ? 14.516 32.906 20.375 1 98.75 98 ALA A O 1
ATOM 749 N N . CYS A 1 99 ? 13.758 31.938 18.469 1 98.75 99 CYS A N 1
ATOM 750 C CA . CYS A 1 99 ? 14.789 30.922 18.484 1 98.75 99 CYS A CA 1
ATOM 751 C C . CYS A 1 99 ? 16.188 31.531 18.469 1 98.75 99 CYS A C 1
ATOM 753 O O . CYS A 1 99 ? 17.062 31.125 19.234 1 98.75 99 CYS A O 1
ATOM 755 N N . LEU A 1 100 ? 16.375 32.531 17.578 1 98.31 100 LEU A N 1
ATOM 756 C CA . LEU A 1 100 ? 17.672 33.188 17.438 1 98.31 100 LEU A CA 1
ATOM 757 C C . LEU A 1 100 ? 18.031 33.938 18.719 1 98.31 100 LEU A C 1
ATOM 759 O O . LEU A 1 100 ? 19.141 33.781 19.234 1 98.31 100 LEU A O 1
ATOM 763 N N . LYS A 1 101 ? 17.109 34.625 19.281 1 98.06 101 LYS A N 1
ATOM 764 C CA . LYS A 1 101 ? 17.344 35.469 20.453 1 98.06 101 LYS A CA 1
ATOM 765 C C . LYS A 1 101 ? 17.609 34.594 21.703 1 98.06 101 LYS A C 1
ATOM 767 O O . LYS A 1 101 ? 18.391 35 22.578 1 98.06 101 LYS A O 1
ATOM 772 N N . GLN A 1 102 ? 16.953 33.5 21.766 1 98.38 102 GLN A N 1
ATOM 773 C CA . GLN A 1 102 ? 17.078 32.656 22.938 1 98.38 102 GLN A CA 1
ATOM 774 C C . GLN A 1 102 ? 18.125 31.547 22.703 1 98.38 102 GLN A C 1
ATOM 776 O O . GLN A 1 102 ? 18.266 30.641 23.531 1 98.38 102 GLN A O 1
ATOM 781 N N . ARG A 1 103 ? 18.812 31.547 21.547 1 97.81 103 ARG A N 1
ATOM 782 C CA . ARG A 1 103 ? 19.875 30.625 21.188 1 97.81 103 ARG A CA 1
ATOM 783 C C . ARG A 1 103 ? 19.375 29.188 21.172 1 97.81 103 ARG A C 1
ATOM 785 O O . ARG A 1 103 ? 20.031 28.297 21.703 1 97.81 103 ARG A O 1
ATOM 792 N N . VAL A 1 104 ? 18.156 29 20.734 1 98.62 104 VAL A N 1
ATOM 793 C CA . VAL A 1 104 ? 17.672 27.656 20.438 1 98.62 104 VAL A CA 1
ATOM 794 C C . VAL A 1 104 ? 18.531 27.016 19.344 1 98.62 104 VAL A C 1
ATOM 796 O O . VAL A 1 104 ? 18.922 27.672 18.391 1 98.62 104 VAL A O 1
ATOM 799 N N . ARG A 1 105 ? 18.844 25.812 19.562 1 98.06 105 ARG A N 1
ATOM 800 C CA . ARG A 1 105 ? 19.766 25.141 18.641 1 98.06 105 ARG A CA 1
ATOM 801 C C . ARG A 1 105 ? 19.078 24.797 17.328 1 98.06 105 ARG A C 1
ATOM 803 O O . ARG A 1 105 ? 19.625 25.016 16.25 1 98.06 105 ARG A O 1
ATOM 810 N N . ARG A 1 106 ? 17.828 24.25 17.391 1 98.25 106 ARG A N 1
ATOM 811 C CA . ARG A 1 106 ? 17.219 23.641 16.219 1 98.25 106 ARG A CA 1
ATOM 812 C C . ARG A 1 106 ? 15.75 24 16.109 1 98.25 106 ARG A C 1
ATOM 814 O O . ARG A 1 106 ? 15.039 24.016 17.125 1 98.25 106 ARG A O 1
ATOM 821 N N . LEU A 1 107 ? 15.336 24.328 14.875 1 98.81 107 LEU A N 1
ATOM 822 C CA . LEU A 1 107 ? 13.938 24.547 14.539 1 98.81 107 LEU A CA 1
ATOM 823 C C . LEU A 1 107 ? 13.469 23.562 13.477 1 98.81 107 LEU A C 1
ATOM 825 O O . LEU A 1 107 ? 13.992 23.547 12.359 1 98.81 107 LEU A O 1
ATOM 829 N N . VAL A 1 108 ? 12.523 22.641 13.859 1 98.88 108 VAL A N 1
ATOM 830 C CA . VAL A 1 108 ? 11.844 21.766 12.914 1 98.88 108 VAL A CA 1
ATOM 831 C C . VAL A 1 108 ? 10.5 22.359 12.523 1 98.88 108 VAL A C 1
ATOM 833 O O . VAL A 1 108 ? 9.625 22.531 13.375 1 98.88 108 VAL A O 1
ATOM 836 N N . HIS A 1 109 ? 10.328 22.641 11.266 1 98.81 109 HIS A N 1
ATOM 837 C CA . HIS A 1 109 ? 9.148 23.328 10.766 1 98.81 109 HIS A CA 1
ATOM 838 C C . HIS A 1 109 ? 8.219 22.375 10.031 1 98.81 109 HIS A C 1
ATOM 840 O O . HIS A 1 109 ? 8.656 21.625 9.156 1 98.81 109 HIS A O 1
ATOM 846 N N . LEU A 1 110 ? 6.945 22.359 10.43 1 98.31 110 LEU A N 1
ATOM 847 C CA . LEU A 1 110 ? 5.93 21.609 9.703 1 98.31 110 LEU A CA 1
ATOM 848 C C . LEU A 1 110 ? 5.41 22.422 8.516 1 98.31 110 LEU A C 1
ATOM 850 O O . LEU A 1 110 ? 4.52 23.25 8.672 1 98.31 110 LEU A O 1
ATOM 854 N N . SER A 1 111 ? 5.918 22.172 7.395 1 97.62 111 SER A N 1
ATOM 855 C CA . SER A 1 111 ? 5.469 22.781 6.148 1 97.62 111 SER A CA 1
ATOM 856 C C . SER A 1 111 ? 4.344 21.969 5.512 1 97.62 111 SER A C 1
ATOM 858 O O . SER A 1 111 ? 3.555 21.328 6.215 1 97.62 111 SER A O 1
ATOM 860 N N . SER A 1 112 ? 4.102 22.141 4.207 1 94.94 112 SER A N 1
ATOM 861 C CA . SER A 1 112 ? 2.977 21.484 3.549 1 94.94 112 SER A CA 1
ATOM 862 C C . SER A 1 112 ? 3.303 21.141 2.098 1 94.94 112 SER A C 1
ATOM 864 O O . SER A 1 112 ? 3.945 21.938 1.403 1 94.94 112 SER A O 1
ATOM 866 N N . PRO A 1 113 ? 2.818 20 1.642 1 95.31 113 PRO A N 1
ATOM 867 C CA . PRO A 1 113 ? 2.998 19.688 0.224 1 95.31 113 PRO A CA 1
ATOM 868 C C . PRO A 1 113 ? 2.076 20.484 -0.686 1 95.31 113 PRO A C 1
ATOM 870 O O . PRO A 1 113 ? 2.217 20.438 -1.91 1 95.31 113 PRO A O 1
ATOM 873 N N . SER A 1 114 ? 1.174 21.234 -0.111 1 92.56 114 SER A N 1
ATOM 874 C CA . SER A 1 114 ? 0.296 22.078 -0.918 1 92.56 114 SER A CA 1
ATOM 875 C C . SER A 1 114 ? 1.098 23.062 -1.772 1 92.56 114 SER A C 1
ATOM 877 O O . SER A 1 114 ? 0.601 23.562 -2.783 1 92.56 114 SER A O 1
ATOM 879 N N . ILE A 1 115 ? 2.273 23.297 -1.373 1 94.81 115 ILE A N 1
ATOM 880 C CA . ILE A 1 115 ? 3.121 24.234 -2.088 1 94.81 115 ILE A CA 1
ATOM 881 C C . ILE A 1 115 ? 3.41 23.719 -3.494 1 94.81 115 ILE A C 1
ATOM 883 O O . ILE A 1 115 ? 3.777 24.484 -4.387 1 94.81 115 ILE A O 1
ATOM 887 N N . TYR A 1 116 ? 3.283 22.359 -3.688 1 96.06 116 TYR A N 1
ATOM 888 C CA . TYR A 1 116 ? 3.572 21.75 -4.98 1 96.06 116 TYR A CA 1
ATOM 889 C C . TYR A 1 116 ? 2.369 21.844 -5.91 1 96.06 116 TYR A C 1
ATOM 891 O O . TYR A 1 116 ? 2.49 21.625 -7.117 1 96.06 116 TYR A O 1
ATOM 899 N N . PHE A 1 117 ? 1.219 22.141 -5.363 1 91.44 117 PHE A N 1
ATOM 900 C CA . PHE A 1 117 ? -0.027 22.031 -6.109 1 91.44 117 PHE A CA 1
ATOM 901 C C . PHE A 1 117 ? -0.109 23.094 -7.199 1 91.44 117 PHE A C 1
ATOM 903 O O . PHE A 1 117 ? -0.001 24.281 -6.918 1 91.44 117 PHE A O 1
ATOM 910 N N . ASP A 1 118 ? -0.324 22.672 -8.422 1 91.38 118 ASP A N 1
ATOM 911 C CA . ASP A 1 118 ? -0.468 23.594 -9.539 1 91.38 118 ASP A CA 1
ATOM 912 C C . ASP A 1 118 ? -1.659 23.219 -10.422 1 91.38 118 ASP A C 1
ATOM 914 O O . ASP A 1 118 ? -1.807 23.734 -11.531 1 91.38 118 ASP A O 1
ATOM 918 N N . GLY A 1 119 ? -2.416 22.25 -9.969 1 88.25 119 GLY A N 1
ATOM 919 C CA . GLY A 1 119 ? -3.623 21.859 -10.68 1 88.25 119 GLY A CA 1
ATOM 920 C C . GLY A 1 119 ? -3.391 20.75 -11.695 1 88.25 119 GLY A C 1
ATOM 921 O O . GLY A 1 119 ? -4.316 20.344 -12.398 1 88.25 119 GLY A O 1
ATOM 922 N N . ARG A 1 120 ? -2.195 20.156 -11.727 1 93.44 120 ARG A N 1
ATOM 923 C CA . ARG A 1 120 ? -1.849 19.109 -12.688 1 93.44 120 ARG A CA 1
ATOM 924 C C . ARG A 1 120 ? -1.558 17.797 -11.977 1 93.44 120 ARG A C 1
ATOM 926 O O . ARG A 1 120 ? -1.448 17.75 -10.75 1 93.44 120 ARG A O 1
ATOM 933 N N . ASP A 1 121 ? -1.487 16.719 -12.781 1 95.81 121 ASP A N 1
ATOM 934 C CA . ASP A 1 121 ? -1.101 15.414 -12.281 1 95.81 121 ASP A CA 1
ATOM 935 C C . ASP A 1 121 ? 0.394 15.359 -11.969 1 95.81 121 ASP A C 1
ATOM 937 O O . ASP A 1 121 ? 1.218 15.75 -12.797 1 95.81 121 ASP A O 1
ATOM 941 N N . HIS A 1 122 ? 0.676 14.891 -10.805 1 96.44 122 HIS A N 1
ATOM 942 C CA . HIS A 1 122 ? 2.074 14.695 -10.438 1 96.44 122 HIS A CA 1
ATOM 943 C C . HIS A 1 122 ? 2.283 13.352 -9.742 1 96.44 122 HIS A C 1
ATOM 945 O O . HIS A 1 122 ? 1.5 12.969 -8.875 1 96.44 122 HIS A O 1
ATOM 951 N N . LEU A 1 123 ? 3.332 12.617 -10.227 1 95.31 123 LEU A N 1
ATOM 952 C CA . LEU A 1 123 ? 3.768 11.398 -9.562 1 95.31 123 LEU A CA 1
ATOM 953 C C . LEU A 1 123 ? 5.211 11.523 -9.086 1 95.31 123 LEU A C 1
ATOM 955 O O . LEU A 1 123 ? 6.094 11.906 -9.852 1 95.31 123 LEU A O 1
ATOM 959 N N . GLY A 1 124 ? 5.426 11.227 -7.863 1 96.75 124 GLY A N 1
ATOM 960 C CA . GLY A 1 124 ? 6.781 11.172 -7.336 1 96.75 124 GLY A CA 1
ATOM 961 C C . GLY A 1 124 ? 7.453 12.531 -7.289 1 96.75 124 GLY A C 1
ATOM 962 O O . GLY A 1 124 ? 8.609 12.672 -7.688 1 96.75 124 GLY A O 1
ATOM 963 N N . LEU A 1 125 ? 6.738 13.523 -6.836 1 97.81 125 LEU A N 1
ATOM 964 C CA . LEU A 1 125 ? 7.297 14.867 -6.73 1 97.81 125 LEU A CA 1
ATOM 965 C C . LEU A 1 125 ? 8.484 14.891 -5.773 1 97.81 125 LEU A C 1
ATOM 967 O O . LEU A 1 125 ? 8.414 14.328 -4.676 1 97.81 125 LEU A O 1
ATOM 971 N N . THR A 1 126 ? 9.523 15.492 -6.242 1 98.25 126 THR A N 1
ATOM 972 C CA . THR A 1 126 ? 10.672 15.719 -5.371 1 98.25 126 THR A CA 1
ATOM 973 C C . THR A 1 126 ? 10.594 17.094 -4.719 1 98.25 126 THR A C 1
ATOM 975 O O . THR A 1 126 ? 9.797 17.938 -5.129 1 98.25 126 THR A O 1
ATOM 978 N N . GLU A 1 127 ? 11.414 17.375 -3.754 1 98.31 127 GLU A N 1
ATOM 979 C CA . GLU A 1 127 ? 11.352 18.594 -2.939 1 98.31 127 GLU A CA 1
ATOM 980 C C . GLU A 1 127 ? 11.75 19.828 -3.748 1 98.31 127 GLU A C 1
ATOM 982 O O . GLU A 1 127 ? 11.398 20.953 -3.387 1 98.31 127 GLU A O 1
ATOM 987 N N . GLU A 1 128 ? 12.391 19.641 -4.863 1 96.94 128 GLU A N 1
ATOM 988 C CA . GLU A 1 128 ? 12.891 20.75 -5.656 1 96.94 128 GLU A CA 1
ATOM 989 C C . GLU A 1 128 ? 11.836 21.234 -6.648 1 96.94 128 GLU A C 1
ATOM 991 O O . GLU A 1 128 ? 11.984 22.297 -7.258 1 96.94 128 GLU A O 1
ATOM 996 N N . GLN A 1 129 ? 10.781 20.578 -6.695 1 96.69 129 GLN A N 1
ATOM 997 C CA . GLN A 1 129 ? 9.812 20.844 -7.754 1 96.69 129 GLN A CA 1
ATOM 998 C C . GLN A 1 129 ? 8.742 21.828 -7.285 1 96.69 129 GLN A C 1
ATOM 1000 O O . GLN A 1 129 ? 7.559 21.656 -7.582 1 96.69 129 GLN A O 1
ATOM 1005 N N . VAL A 1 130 ? 9.078 22.812 -6.52 1 95.94 130 VAL A N 1
ATOM 1006 C CA . VAL A 1 130 ? 8.172 23.875 -6.102 1 95.94 130 VAL A CA 1
ATOM 1007 C C . VAL A 1 130 ? 7.906 24.812 -7.273 1 95.94 130 VAL A C 1
ATOM 1009 O O . VAL A 1 130 ? 8.844 25.328 -7.898 1 95.94 130 VAL A O 1
ATOM 1012 N N . PRO A 1 131 ? 6.695 25.016 -7.574 1 93.62 131 PRO A N 1
ATOM 1013 C CA . PRO A 1 131 ? 6.391 25.922 -8.688 1 93.62 131 PRO A CA 1
ATOM 1014 C C . PRO A 1 131 ? 6.758 27.359 -8.391 1 93.62 131 PRO A C 1
ATOM 1016 O O . PRO A 1 131 ? 6.883 27.75 -7.223 1 93.62 131 PRO A O 1
ATOM 1019 N N . LYS A 1 132 ? 6.867 28.141 -9.461 1 89.62 132 LYS A N 1
ATOM 1020 C CA . LYS A 1 132 ? 7.234 29.547 -9.32 1 89.62 132 LYS A CA 1
ATOM 1021 C C . LYS A 1 132 ? 6.031 30.391 -8.891 1 89.62 132 LYS A C 1
ATOM 1023 O O . LYS A 1 132 ? 6.191 31.422 -8.234 1 89.62 132 LYS A O 1
ATOM 1028 N N . ARG A 1 133 ? 4.902 29.922 -9.297 1 90.62 133 ARG A N 1
ATOM 1029 C CA . ARG A 1 133 ? 3.678 30.625 -8.945 1 90.62 133 ARG A CA 1
ATOM 1030 C C . ARG A 1 133 ? 2.709 29.719 -8.203 1 90.62 133 ARG A C 1
ATOM 1032 O O . ARG A 1 133 ? 2.545 28.547 -8.562 1 90.62 133 ARG A O 1
ATOM 1039 N N . PHE A 1 134 ? 2.168 30.359 -7.16 1 89.19 134 PHE A N 1
ATOM 1040 C CA . PHE A 1 134 ? 1.227 29.609 -6.344 1 89.19 134 PHE A CA 1
ATOM 1041 C C . PHE A 1 134 ? -0.211 29.969 -6.691 1 89.19 134 PHE A C 1
ATOM 1043 O O . PHE A 1 134 ? -0.524 31.141 -6.887 1 89.19 134 PHE A O 1
ATOM 1050 N N . ARG A 1 135 ? -1.022 29.016 -6.777 1 77.56 135 ARG A N 1
ATOM 1051 C CA . ARG A 1 135 ? -2.406 29.219 -7.195 1 77.56 135 ARG A CA 1
ATOM 1052 C C . ARG A 1 135 ? -3.299 29.531 -5.996 1 77.56 135 ARG A C 1
ATOM 1054 O O . ARG A 1 135 ? -4.371 30.125 -6.156 1 77.56 135 ARG A O 1
ATOM 1061 N N . HIS A 1 136 ? -2.846 29.219 -4.82 1 83.19 136 HIS A N 1
ATOM 1062 C CA . HIS A 1 136 ? -3.648 29.375 -3.613 1 83.19 136 HIS A CA 1
ATOM 1063 C C . HIS A 1 136 ? -2.869 30.094 -2.523 1 83.19 136 HIS A C 1
ATOM 1065 O O . HIS A 1 136 ? -1.678 29.844 -2.33 1 83.19 136 HIS A O 1
ATOM 1071 N N . PRO A 1 137 ? -3.615 30.969 -1.804 1 86.5 137 PRO A N 1
ATOM 1072 C CA . PRO A 1 137 ? -2.953 31.75 -0.747 1 86.5 137 PRO A CA 1
ATOM 1073 C C . PRO A 1 137 ? -2.338 30.859 0.332 1 86.5 137 PRO A C 1
ATOM 1075 O O . PRO A 1 137 ? -1.278 31.172 0.874 1 86.5 137 PRO A O 1
ATOM 1078 N N . TYR A 1 138 ? -2.971 29.797 0.58 1 88.69 138 TYR A N 1
ATOM 1079 C CA . TYR A 1 138 ? -2.453 28.875 1.585 1 88.69 138 TYR A CA 1
ATOM 1080 C C . TYR A 1 138 ? -1.069 28.375 1.197 1 88.69 138 TYR A C 1
ATOM 1082 O O . TYR A 1 138 ? -0.127 28.453 1.989 1 88.69 138 TYR A O 1
ATOM 1090 N N . ALA A 1 139 ? -0.926 27.906 0.01 1 91.62 139 ALA A N 1
ATOM 1091 C CA . ALA A 1 139 ? 0.346 27.391 -0.478 1 91.62 139 ALA A CA 1
ATOM 1092 C C . ALA A 1 139 ? 1.421 28.469 -0.486 1 91.62 139 ALA A C 1
ATOM 1094 O O . ALA A 1 139 ? 2.561 28.219 -0.083 1 91.62 139 ALA A O 1
ATOM 1095 N N . ALA A 1 140 ? 1.06 29.625 -0.923 1 93.5 140 ALA A N 1
ATOM 1096 C CA . ALA A 1 140 ? 2 30.734 -0.999 1 93.5 140 ALA A CA 1
ATOM 1097 C C . ALA A 1 140 ? 2.533 31.109 0.384 1 93.5 140 ALA A C 1
ATOM 1099 O O . ALA A 1 140 ? 3.736 31.312 0.558 1 93.5 140 ALA A O 1
ATOM 1100 N N . THR A 1 141 ? 1.626 31.172 1.334 1 95 141 THR A N 1
ATOM 1101 C CA . THR A 1 141 ? 2.027 31.594 2.67 1 95 141 THR A CA 1
ATOM 1102 C C . THR A 1 141 ? 2.824 30.5 3.373 1 95 141 THR A C 1
ATOM 1104 O O . THR A 1 141 ? 3.748 30.781 4.137 1 95 141 THR A O 1
ATOM 1107 N N . LYS A 1 142 ? 2.445 29.234 3.127 1 95.31 142 LYS A N 1
ATOM 1108 C CA . LYS A 1 142 ? 3.223 28.125 3.689 1 95.31 142 LYS A CA 1
ATOM 1109 C C . LYS A 1 142 ? 4.645 28.125 3.137 1 95.31 142 LYS A C 1
ATOM 1111 O O . LYS A 1 142 ? 5.598 27.844 3.867 1 95.31 142 LYS A O 1
ATOM 1116 N N . TYR A 1 143 ? 4.746 28.406 1.89 1 96.5 143 TYR A N 1
ATOM 1117 C CA . TYR A 1 143 ? 6.074 28.438 1.285 1 96.5 143 TYR A CA 1
ATOM 1118 C C . TYR A 1 143 ? 6.891 29.609 1.814 1 96.5 143 TYR A C 1
ATOM 1120 O O . TYR A 1 143 ? 8.086 29.469 2.09 1 96.5 143 TYR A O 1
ATOM 1128 N N . LEU A 1 144 ? 6.289 30.734 1.889 1 96.56 144 LEU A N 1
ATOM 1129 C CA . LEU A 1 144 ? 6.973 31.906 2.432 1 96.56 144 LEU A CA 1
ATOM 1130 C C . LEU A 1 144 ? 7.453 31.641 3.854 1 96.56 144 LEU A C 1
ATOM 1132 O O . LEU A 1 144 ? 8.57 32.031 4.215 1 96.56 144 LEU A O 1
ATOM 1136 N N . ALA A 1 145 ? 6.605 31.047 4.672 1 97.69 145 ALA A N 1
ATOM 1137 C CA . ALA A 1 145 ? 6.988 30.672 6.031 1 97.69 145 ALA A CA 1
ATOM 1138 C C . ALA A 1 145 ? 8.203 29.75 6.027 1 97.69 145 ALA A C 1
ATOM 1140 O O . ALA A 1 145 ? 9.133 29.922 6.816 1 97.69 145 ALA A O 1
ATOM 1141 N N . GLU A 1 146 ? 8.156 28.781 5.176 1 97.94 146 GLU A N 1
ATOM 1142 C CA . GLU A 1 146 ? 9.273 27.844 5.031 1 97.94 146 GLU A CA 1
ATOM 1143 C C . GLU A 1 146 ? 10.562 28.578 4.691 1 97.94 146 GLU A C 1
ATOM 1145 O O . GLU A 1 146 ? 11.625 28.281 5.246 1 97.94 146 GLU A O 1
ATOM 1150 N N . GLN A 1 147 ? 10.492 29.578 3.818 1 97.44 147 GLN A N 1
ATOM 1151 C CA . GLN A 1 147 ? 11.656 30.375 3.424 1 97.44 147 GLN A CA 1
ATOM 1152 C C . GLN A 1 147 ? 12.219 31.156 4.605 1 97.44 147 GLN A C 1
ATOM 1154 O O . GLN A 1 147 ? 13.43 31.312 4.734 1 97.44 147 GLN A O 1
ATOM 1159 N N . LYS A 1 148 ? 11.312 31.688 5.391 1 98 148 LYS A N 1
ATOM 1160 C CA . LYS A 1 148 ? 11.766 32.406 6.59 1 98 148 LYS A CA 1
ATOM 1161 C C . LYS A 1 148 ? 12.547 31.469 7.512 1 98 148 LYS A C 1
ATOM 1163 O O . LYS A 1 148 ? 13.562 31.875 8.094 1 98 148 LYS A O 1
ATOM 1168 N N . VAL A 1 149 ? 12.102 30.25 7.629 1 98.69 149 VAL A N 1
ATOM 1169 C CA . VAL A 1 149 ? 12.758 29.266 8.477 1 98.69 149 VAL A CA 1
ATOM 1170 C C . VAL A 1 149 ? 14.148 28.969 7.934 1 98.69 149 VAL A C 1
ATOM 1172 O O . VAL A 1 149 ? 15.133 29.016 8.68 1 98.69 149 VAL A O 1
ATOM 1175 N N . PHE A 1 150 ? 14.281 28.719 6.664 1 98.31 150 PHE A N 1
ATOM 1176 C CA . PHE A 1 150 ? 15.57 28.359 6.074 1 98.31 150 PHE A CA 1
ATOM 1177 C C . PHE A 1 150 ? 16.516 29.562 6.082 1 98.31 150 PHE A C 1
ATOM 1179 O O . PHE A 1 150 ? 17.734 29.391 6.18 1 98.31 150 PHE A O 1
ATOM 1186 N N . GLY A 1 151 ? 15.969 30.75 5.973 1 97.69 151 GLY A N 1
ATOM 1187 C CA . GLY A 1 151 ? 16.781 31.953 6.047 1 97.69 151 GLY A CA 1
ATOM 1188 C C . GLY A 1 151 ? 17.516 32.094 7.363 1 97.69 151 GLY A C 1
ATOM 1189 O O . GLY A 1 151 ? 18.594 32.719 7.422 1 97.69 151 GLY A O 1
ATOM 1190 N N . ALA A 1 152 ? 17.016 31.531 8.367 1 98.12 152 ALA A N 1
ATOM 1191 C CA . ALA A 1 152 ? 17.578 31.656 9.711 1 98.12 152 ALA A CA 1
ATOM 1192 C C . ALA A 1 152 ? 18.891 30.891 9.836 1 98.12 152 ALA A C 1
ATOM 1194 O O . ALA A 1 152 ? 19.656 31.094 10.781 1 98.12 152 ALA A O 1
ATOM 1195 N N . GLN A 1 153 ? 19.094 29.969 8.906 1 96.62 153 GLN A N 1
ATOM 1196 C CA . GLN A 1 153 ? 20.328 29.203 8.914 1 96.62 153 GLN A CA 1
ATOM 1197 C C . GLN A 1 153 ? 21.547 30.125 8.852 1 96.62 153 GLN A C 1
ATOM 1199 O O . GLN A 1 153 ? 22.609 29.797 9.406 1 96.62 153 GLN A O 1
ATOM 1204 N N . GLU A 1 154 ? 21.391 31.203 8.164 1 96.38 154 GLU A N 1
ATOM 1205 C CA . GLU A 1 154 ? 22.484 32.156 8 1 96.38 154 GLU A CA 1
ATOM 1206 C C . GLU A 1 154 ? 22.922 32.75 9.352 1 96.38 154 GLU A C 1
ATOM 1208 O O . GLU A 1 154 ? 24.047 33.219 9.484 1 96.38 154 GLU A O 1
ATOM 1213 N N . PHE A 1 155 ? 22.094 32.625 10.305 1 97.19 155 PHE A N 1
ATOM 1214 C CA . PHE A 1 155 ? 22.375 33.188 11.609 1 97.19 155 PHE A CA 1
ATOM 1215 C C . PHE A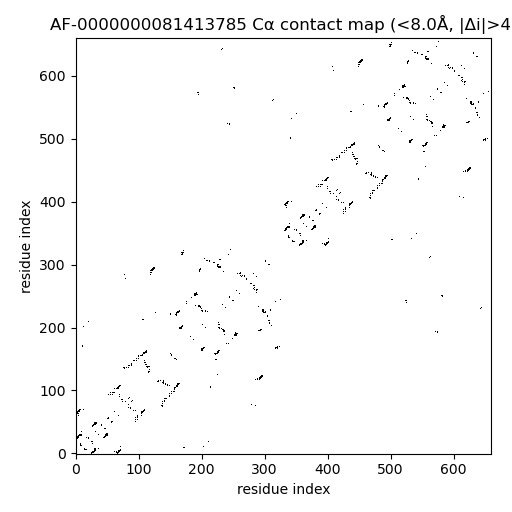 1 155 ? 22.688 32.094 12.633 1 97.19 155 PHE A C 1
ATOM 1217 O O . PHE A 1 155 ? 22.672 32.375 13.836 1 97.19 155 PHE A O 1
ATOM 1224 N N . GLY A 1 156 ? 22.828 30.859 12.148 1 96.25 156 GLY A N 1
ATOM 1225 C CA . GLY A 1 156 ? 23.328 29.797 13 1 96.25 156 GLY A CA 1
ATOM 1226 C C . GLY A 1 156 ? 22.25 28.859 13.508 1 96.25 156 GLY A C 1
ATOM 1227 O O . GLY A 1 156 ? 22.531 27.891 14.195 1 96.25 156 GLY A O 1
ATOM 1228 N N . LEU A 1 157 ? 21 29.125 13.18 1 98.12 157 LEU A N 1
ATOM 1229 C CA . LEU A 1 157 ? 19.891 28.266 13.578 1 98.12 157 LEU A CA 1
ATOM 1230 C C . LEU A 1 157 ? 19.844 27.016 12.695 1 98.12 157 LEU A C 1
ATOM 1232 O O . LEU A 1 157 ? 19.812 27.125 11.469 1 98.12 157 LEU A O 1
ATOM 1236 N N . GLU A 1 158 ? 19.938 25.797 13.289 1 98.56 158 GLU A N 1
ATOM 1237 C CA . GLU A 1 158 ? 19.734 24.562 12.531 1 98.56 158 GLU A CA 1
ATOM 1238 C C . GLU A 1 158 ? 18.25 24.391 12.164 1 98.56 158 GLU A C 1
ATOM 1240 O O . GLU A 1 158 ? 17.375 24.516 13.016 1 98.56 158 GLU A O 1
ATOM 1245 N N . THR A 1 159 ? 18.031 24.172 10.859 1 98.56 159 THR A N 1
ATOM 1246 C CA . THR A 1 159 ? 16.625 24.125 10.445 1 98.56 159 THR A CA 1
ATOM 1247 C C . THR A 1 159 ? 16.359 22.891 9.586 1 98.56 159 THR A C 1
ATOM 1249 O O . THR A 1 159 ? 17.25 22.391 8.914 1 98.56 159 THR A O 1
ATOM 1252 N N . LEU A 1 160 ? 15.156 22.359 9.695 1 98.5 160 LEU A N 1
ATOM 1253 C CA . LEU A 1 160 ? 14.555 21.359 8.82 1 98.5 160 LEU A CA 1
ATOM 1254 C C . LEU A 1 160 ? 13.078 21.672 8.586 1 98.5 160 LEU A C 1
ATOM 1256 O O . LEU A 1 160 ? 12.414 22.25 9.453 1 98.5 160 LEU A O 1
ATOM 1260 N N . ALA A 1 161 ? 12.602 21.312 7.453 1 98.81 161 ALA A N 1
ATOM 1261 C CA . ALA A 1 161 ? 11.172 21.438 7.18 1 98.81 161 ALA A CA 1
ATOM 1262 C C . ALA A 1 161 ? 10.602 20.109 6.672 1 98.81 161 ALA A C 1
ATOM 1264 O O . ALA A 1 161 ? 11.211 19.453 5.832 1 98.81 161 ALA A O 1
ATOM 1265 N N . LEU A 1 162 ? 9.453 19.703 7.234 1 98.81 162 LEU A N 1
ATOM 1266 C CA . LEU A 1 162 ? 8.758 18.5 6.762 1 98.81 162 LEU A CA 1
ATOM 1267 C C . LEU A 1 162 ? 7.488 18.875 6.004 1 98.81 162 LEU A C 1
ATOM 1269 O O . LEU A 1 162 ? 6.754 19.781 6.422 1 98.81 162 LEU A O 1
ATOM 1273 N N . ARG A 1 163 ? 7.23 18.219 4.871 1 98.69 163 ARG A N 1
ATOM 1274 C CA . ARG A 1 163 ? 6.051 18.422 4.031 1 98.69 163 ARG A CA 1
ATOM 1275 C C . ARG A 1 163 ? 5.191 17.156 3.996 1 98.69 163 ARG A C 1
ATOM 1277 O O . ARG A 1 163 ? 5.188 16.438 3.002 1 98.69 163 ARG A O 1
ATOM 1284 N N . PRO A 1 164 ? 4.402 16.875 5.047 1 98.19 164 PRO A N 1
ATOM 1285 C CA . PRO A 1 164 ? 3.602 15.656 5.098 1 98.19 164 PRO A CA 1
ATOM 1286 C C . PRO A 1 164 ? 2.322 15.75 4.27 1 98.19 164 PRO A C 1
ATOM 1288 O O . PRO A 1 164 ? 1.655 16.781 4.273 1 98.19 164 PRO A O 1
ATOM 1291 N N . ARG A 1 165 ? 1.965 14.625 3.605 1 97.12 165 ARG A N 1
ATOM 1292 C CA . ARG A 1 165 ? 0.782 14.578 2.752 1 97.12 165 ARG A CA 1
ATOM 1293 C C . ARG A 1 165 ? -0.363 13.844 3.439 1 97.12 165 ARG A C 1
ATOM 1295 O O . ARG A 1 165 ? -0.211 12.688 3.846 1 97.12 165 ARG A O 1
ATOM 1302 N N . PHE A 1 166 ? -1.531 14.422 3.535 1 95.75 166 PHE A N 1
ATOM 1303 C CA . PHE A 1 166 ? -2.771 13.82 4.016 1 95.75 166 PHE A CA 1
ATOM 1304 C C . PHE A 1 166 ? -2.52 12.992 5.27 1 95.75 166 PHE A C 1
ATOM 1306 O O . PHE A 1 166 ? -2.725 11.773 5.266 1 95.75 166 PHE A O 1
ATOM 1313 N N . VAL A 1 167 ? -2.121 13.68 6.332 1 97.75 167 VAL A N 1
ATOM 1314 C CA . VAL A 1 167 ? -1.838 12.992 7.586 1 97.75 167 VAL A CA 1
ATOM 1315 C C . VAL A 1 167 ? -3.139 12.484 8.203 1 97.75 167 VAL A C 1
ATOM 1317 O O . VAL A 1 167 ? -4.141 13.203 8.227 1 97.75 167 VAL A O 1
ATOM 1320 N N . THR A 1 168 ? -3.109 11.172 8.641 1 97.81 168 THR A N 1
ATOM 1321 C CA . THR A 1 168 ? -4.336 10.625 9.203 1 97.81 168 THR A CA 1
ATOM 1322 C C . THR A 1 168 ? -4.035 9.812 10.461 1 97.81 168 THR A C 1
ATOM 1324 O O . THR A 1 168 ? -2.887 9.43 10.703 1 97.81 168 THR A O 1
ATOM 1327 N N . GLY A 1 169 ? -4.977 9.57 11.281 1 97.69 169 GLY A N 1
ATOM 1328 C CA . GLY A 1 169 ? -4.965 8.93 12.586 1 97.69 169 GLY A CA 1
ATOM 1329 C C . GLY A 1 169 ? -5.984 9.508 13.547 1 97.69 169 GLY A C 1
ATOM 1330 O O . GLY A 1 169 ? -6.867 10.266 13.141 1 97.69 169 GLY A O 1
ATOM 1331 N N . ALA A 1 170 ? -5.926 9.094 14.781 1 96.38 170 ALA A N 1
ATOM 1332 C CA . ALA A 1 170 ? -6.832 9.633 15.797 1 96.38 170 ALA A CA 1
ATOM 1333 C C . ALA A 1 170 ? -6.637 11.133 15.961 1 96.38 170 ALA A C 1
ATOM 1335 O O . ALA A 1 170 ? -5.52 11.594 16.203 1 96.38 170 ALA A O 1
ATOM 1336 N N . GLY A 1 171 ? -7.68 11.875 15.766 1 94.06 171 GLY A N 1
ATOM 1337 C CA . GLY A 1 171 ? -7.621 13.32 15.914 1 94.06 171 GLY A CA 1
ATOM 1338 C C . GLY A 1 171 ? -7.688 14.055 14.594 1 94.06 171 GLY A C 1
ATOM 1339 O O . GLY A 1 171 ? -7.797 15.281 14.562 1 94.06 171 GLY A O 1
ATOM 1340 N N . ASP A 1 172 ? -7.648 13.305 13.5 1 94.19 172 ASP A N 1
ATOM 1341 C CA . ASP A 1 172 ? -7.684 13.914 12.164 1 94.19 172 ASP A CA 1
ATOM 1342 C C . ASP A 1 172 ? -9.023 14.586 11.906 1 94.19 172 ASP A C 1
ATOM 1344 O O . ASP A 1 172 ? -10.078 13.938 11.969 1 94.19 172 ASP A O 1
ATOM 1348 N N . MET A 1 173 ? -8.93 15.867 11.578 1 86.75 173 MET A N 1
ATOM 1349 C CA . MET A 1 173 ? -10.148 16.625 11.297 1 86.75 173 MET A CA 1
ATOM 1350 C C . MET A 1 173 ? -10.109 17.203 9.891 1 86.75 173 MET A C 1
ATOM 1352 O O . MET A 1 173 ? -10.891 18.094 9.562 1 86.75 173 MET A O 1
ATOM 1356 N N . SER A 1 174 ? -9.266 16.688 9.141 1 84.56 174 SER A N 1
ATOM 1357 C CA . SER A 1 174 ? -9 17.312 7.848 1 84.56 174 SER A CA 1
ATOM 1358 C C . SER A 1 174 ? -10.023 16.875 6.801 1 84.56 174 SER A C 1
ATOM 1360 O O . SER A 1 174 ? -11.062 17.516 6.633 1 84.56 174 SER A O 1
ATOM 1362 N N . ILE A 1 175 ? -9.898 15.734 6.191 1 84.12 175 ILE A N 1
ATOM 1363 C CA . ILE A 1 175 ? -10.672 15.461 4.984 1 84.12 175 ILE A CA 1
ATOM 1364 C C . ILE A 1 175 ? -11.805 14.492 5.297 1 84.12 175 ILE A C 1
ATOM 1366 O O . ILE A 1 175 ? -12.93 14.672 4.832 1 84.12 175 ILE A O 1
ATOM 1370 N N . PHE A 1 176 ? -11.656 13.555 6.176 1 93.38 176 PHE A N 1
ATOM 1371 C CA . PHE A 1 176 ? -12.578 12.43 6.289 1 93.38 176 PHE A CA 1
ATOM 1372 C C . PHE A 1 176 ? -13.852 12.852 7.016 1 93.38 176 PHE A C 1
ATOM 1374 O O . PHE A 1 176 ? -14.953 12.461 6.621 1 93.38 176 PHE A O 1
ATOM 1381 N N . PRO A 1 177 ? -13.734 13.703 8.07 1 91.12 177 PRO A N 1
ATOM 1382 C CA . PRO A 1 177 ? -14.969 14.148 8.711 1 91.12 177 PRO A CA 1
ATOM 1383 C C . PRO A 1 177 ? -15.922 14.836 7.734 1 91.12 177 PRO A C 1
ATOM 1385 O O . PRO A 1 177 ? -17.125 14.562 7.75 1 91.12 177 PRO A O 1
ATOM 1388 N N . ARG A 1 178 ? -15.367 15.664 6.91 1 88.06 178 ARG A N 1
ATOM 1389 C CA . ARG A 1 178 ? -16.188 16.359 5.918 1 88.06 178 ARG A CA 1
ATOM 1390 C C . ARG A 1 178 ? -16.781 15.383 4.914 1 88.06 178 ARG A C 1
ATOM 1392 O O . ARG A 1 178 ? -17.953 15.477 4.57 1 88.06 178 ARG A O 1
ATOM 1399 N N . LEU A 1 179 ? -16.016 14.445 4.465 1 93.12 179 LEU A N 1
ATOM 1400 C CA . LEU A 1 179 ? -16.469 13.469 3.484 1 93.12 179 LEU A CA 1
ATOM 1401 C C . LEU A 1 179 ? -17.562 12.578 4.074 1 93.12 179 LEU A C 1
ATOM 1403 O O . LEU A 1 179 ? -18.547 12.258 3.398 1 93.12 179 LEU A O 1
ATOM 1407 N N . LEU A 1 180 ? -17.375 12.203 5.312 1 94.56 180 LEU A N 1
ATOM 1408 C CA . LEU A 1 180 ? -18.375 11.383 6 1 94.56 180 LEU A CA 1
ATOM 1409 C C . LEU A 1 180 ? -19.703 12.117 6.105 1 94.56 180 LEU A C 1
ATOM 1411 O O . LEU A 1 180 ? -20.75 11.547 5.812 1 94.56 180 LEU A O 1
ATOM 1415 N N . LYS A 1 181 ? -19.594 13.375 6.488 1 91.75 181 LYS A N 1
ATOM 1416 C CA . LYS A 1 181 ? -20.812 14.188 6.605 1 91.75 181 LYS A CA 1
ATOM 1417 C C . LYS A 1 181 ? -21.531 14.312 5.266 1 91.75 181 LYS A C 1
ATOM 1419 O O . LYS A 1 181 ? -22.75 14.164 5.191 1 91.75 181 LYS A O 1
ATOM 1424 N N . MET A 1 182 ? -20.844 14.562 4.246 1 92.19 182 MET A N 1
ATOM 1425 C CA . MET A 1 182 ? -21.406 14.711 2.906 1 92.19 182 MET A CA 1
ATOM 1426 C C . MET A 1 182 ? -22.031 13.406 2.426 1 92.19 182 MET A C 1
ATOM 1428 O O . MET A 1 182 ? -23.109 13.406 1.843 1 92.19 182 MET A O 1
ATOM 1432 N N . GLN A 1 183 ? -21.344 12.289 2.686 1 94.12 183 GLN A N 1
ATOM 1433 C CA . GLN A 1 183 ? -21.812 11.008 2.158 1 94.12 183 GLN A CA 1
ATOM 1434 C C . GLN A 1 183 ? -23.031 10.508 2.926 1 94.12 183 GLN A C 1
ATOM 1436 O O . GLN A 1 183 ? -23.891 9.828 2.361 1 94.12 183 GLN A O 1
ATOM 1441 N N . ARG A 1 184 ? -23.094 10.828 4.184 1 94.38 184 ARG A N 1
ATOM 1442 C CA . ARG A 1 184 ? -24.281 10.484 4.961 1 94.38 184 ARG A CA 1
ATOM 1443 C C . ARG A 1 184 ? -25.531 11.102 4.348 1 94.38 184 ARG A C 1
ATOM 1445 O O . ARG A 1 184 ? -26.625 10.547 4.473 1 94.38 184 ARG A O 1
ATOM 1452 N N . LYS A 1 185 ? -25.297 12.172 3.662 1 93.31 185 LYS A N 1
ATOM 1453 C CA . LYS A 1 185 ? -26.406 12.836 2.965 1 93.31 185 LYS A CA 1
ATOM 1454 C C . LYS A 1 185 ? -26.469 12.391 1.506 1 93.31 185 LYS A C 1
ATOM 1456 O O . LYS A 1 185 ? -27.25 12.93 0.725 1 93.31 185 LYS A O 1
ATOM 1461 N N . GLY A 1 186 ? -25.625 11.523 1.091 1 92.88 186 GLY A N 1
ATOM 1462 C CA . GLY A 1 186 ? -25.609 11 -0.264 1 92.88 186 GLY A CA 1
ATOM 1463 C C . GLY A 1 186 ? -25.109 12 -1.289 1 92.88 186 GLY A C 1
ATOM 1464 O O . GLY A 1 186 ? -25.547 11.984 -2.439 1 92.88 186 GLY A O 1
ATOM 1465 N N . ARG A 1 187 ? -24.203 12.852 -0.909 1 91.19 187 ARG A N 1
ATOM 1466 C CA . ARG A 1 187 ? -23.859 13.984 -1.762 1 91.19 187 ARG A CA 1
ATOM 1467 C C . ARG A 1 187 ? -22.469 13.82 -2.365 1 91.19 187 ARG A C 1
ATOM 1469 O O . ARG A 1 187 ? -22 14.695 -3.092 1 91.19 187 ARG A O 1
ATOM 1476 N N . LEU A 1 188 ? -21.797 12.727 -2.086 1 93.31 188 LEU A N 1
ATOM 1477 C CA . LEU A 1 188 ? -20.469 12.523 -2.633 1 93.31 188 LEU A CA 1
ATOM 1478 C C . LEU A 1 188 ? -20.531 11.766 -3.953 1 93.31 188 LEU A C 1
ATOM 1480 O O . LEU A 1 188 ? -21.406 10.922 -4.152 1 93.31 188 LEU A O 1
ATOM 1484 N N . ALA A 1 189 ? -19.672 12.109 -4.828 1 94.94 189 ALA A N 1
ATOM 1485 C CA . ALA A 1 189 ? -19.5 11.414 -6.102 1 94.94 189 ALA A CA 1
ATOM 1486 C C . ALA A 1 189 ? -18.031 11.25 -6.457 1 94.94 189 ALA A C 1
ATOM 1488 O O . ALA A 1 189 ? -17.203 12.102 -6.105 1 94.94 189 ALA A O 1
ATOM 1489 N N . ILE A 1 190 ? -17.734 10.125 -7.062 1 95.94 190 ILE A N 1
ATOM 1490 C CA . ILE A 1 190 ? -16.391 9.914 -7.598 1 95.94 190 ILE A CA 1
ATOM 1491 C C . ILE A 1 190 ? -16.141 10.867 -8.766 1 95.94 190 ILE A C 1
ATOM 1493 O O . ILE A 1 190 ? -16.891 10.859 -9.75 1 95.94 190 ILE A O 1
ATOM 1497 N N . ILE A 1 191 ? -15.172 11.68 -8.664 1 95.44 191 ILE A N 1
ATOM 1498 C CA . ILE A 1 191 ? -14.875 12.664 -9.695 1 95.44 191 ILE A CA 1
ATOM 1499 C C . ILE A 1 191 ? -13.953 12.055 -10.742 1 95.44 191 ILE A C 1
ATOM 1501 O O . ILE A 1 191 ? -12.891 11.516 -10.414 1 95.44 191 ILE A O 1
ATOM 1505 N N . GLY A 1 192 ? -14.305 12.164 -12.008 1 94.5 192 GLY A N 1
ATOM 1506 C CA . GLY A 1 192 ? -13.547 11.516 -13.07 1 94.5 192 GLY A CA 1
ATOM 1507 C C . GLY A 1 192 ? -13.688 10.008 -13.07 1 94.5 192 GLY A C 1
ATOM 1508 O O . GLY A 1 192 ? -14.797 9.484 -12.914 1 94.5 192 GLY A O 1
ATOM 1509 N N . ASP A 1 193 ? -12.625 9.289 -13.32 1 93 193 ASP A N 1
ATOM 1510 C CA . ASP A 1 193 ? -12.695 7.836 -13.414 1 93 193 ASP A CA 1
ATOM 1511 C C . ASP A 1 193 ? -12.367 7.176 -12.078 1 93 193 ASP A C 1
ATOM 1513 O O . ASP A 1 193 ? -12.438 5.953 -11.945 1 93 193 ASP A O 1
ATOM 1517 N N . GLY A 1 194 ? -11.977 8.008 -11.117 1 93.88 194 GLY A N 1
ATOM 1518 C CA . GLY A 1 194 ? -11.734 7.508 -9.781 1 93.88 194 GLY A CA 1
ATOM 1519 C C . GLY A 1 194 ? -10.445 6.715 -9.664 1 93.88 194 GLY A C 1
ATOM 1520 O O . GLY A 1 194 ? -10.266 5.949 -8.711 1 93.88 194 GLY A O 1
ATOM 1521 N N . LEU A 1 195 ? -9.492 6.867 -10.602 1 95.31 195 LEU A N 1
ATOM 1522 C CA . LEU A 1 195 ? -8.289 6.043 -10.648 1 95.31 195 LEU A CA 1
ATOM 1523 C C . LEU A 1 195 ? -7.082 6.812 -10.109 1 95.31 195 LEU A C 1
ATOM 1525 O O . LEU A 1 195 ? -5.996 6.25 -9.969 1 95.31 195 LEU A O 1
ATOM 1529 N N . ASN A 1 196 ? -7.316 8.109 -9.758 1 96.31 196 ASN A N 1
ATOM 1530 C CA . ASN A 1 196 ? -6.199 8.945 -9.328 1 96.31 196 ASN A CA 1
ATOM 1531 C C . ASN A 1 196 ? -5.52 8.375 -8.086 1 96.31 196 ASN A C 1
ATOM 1533 O O . ASN A 1 196 ? -6.191 7.93 -7.156 1 96.31 196 ASN A O 1
ATOM 1537 N N . LYS A 1 197 ? -4.203 8.375 -8.117 1 97.06 197 LYS A N 1
ATOM 1538 C CA . LYS A 1 197 ? -3.381 7.852 -7.027 1 97.06 197 LYS A CA 1
ATOM 1539 C C . LYS A 1 197 ? -2.811 8.984 -6.176 1 97.06 197 LYS A C 1
ATOM 1541 O O . LYS A 1 197 ? -2.322 9.984 -6.711 1 97.06 197 LYS A O 1
ATOM 1546 N N . VAL A 1 198 ? -2.859 8.82 -4.832 1 97.38 198 VAL A N 1
ATOM 1547 C CA . VAL A 1 198 ? -2.4 9.852 -3.912 1 97.38 198 VAL A CA 1
ATOM 1548 C C . VAL A 1 198 ? -1.672 9.219 -2.732 1 97.38 198 VAL A C 1
ATOM 1550 O O . VAL A 1 198 ? -1.76 8 -2.523 1 97.38 198 VAL A O 1
ATOM 1553 N N . ASP A 1 199 ? -0.953 10.07 -2.023 1 97.44 199 ASP A N 1
ATOM 1554 C CA . ASP A 1 199 ? -0.27 9.641 -0.808 1 97.44 199 ASP A CA 1
ATOM 1555 C C . ASP A 1 199 ? -1.08 10 0.434 1 97.44 199 ASP A C 1
ATOM 1557 O O . ASP A 1 199 ? -1.812 10.992 0.437 1 97.44 199 ASP A O 1
ATOM 1561 N N . PHE A 1 200 ? -0.973 9.164 1.409 1 97.56 200 PHE A N 1
ATOM 1562 C CA . PHE A 1 200 ? -1.379 9.438 2.781 1 97.56 200 PHE A CA 1
ATOM 1563 C C . PHE A 1 200 ? -0.221 9.211 3.746 1 97.56 200 PHE A C 1
ATOM 1565 O O . PHE A 1 200 ? 0.746 8.523 3.412 1 97.56 200 PHE A O 1
ATOM 1572 N N . THR A 1 201 ? -0.312 9.859 4.848 1 98.44 201 THR A N 1
ATOM 1573 C CA . THR A 1 201 ? 0.707 9.711 5.883 1 98.44 201 THR A CA 1
ATOM 1574 C C . THR A 1 201 ? 0.071 9.336 7.219 1 98.44 201 THR A C 1
ATOM 1576 O O . THR A 1 201 ? -0.786 10.062 7.727 1 98.44 201 THR A O 1
ATOM 1579 N N . SER A 1 202 ? 0.485 8.18 7.77 1 98.38 202 SER A N 1
ATOM 1580 C CA . SER A 1 202 ? 0.108 7.891 9.148 1 98.38 202 SER A CA 1
ATOM 1581 C C . SER A 1 202 ? 0.731 8.891 10.117 1 98.38 202 SER A C 1
ATOM 1583 O O . SER A 1 202 ? 1.921 9.203 10.016 1 98.38 202 SER A O 1
ATOM 1585 N N . VAL A 1 203 ? -0.065 9.312 11.078 1 98.5 203 VAL A N 1
ATOM 1586 C CA . VAL A 1 203 ? 0.45 10.266 12.062 1 98.5 203 VAL A CA 1
ATOM 1587 C C . VAL A 1 203 ? 1.597 9.625 12.844 1 98.5 203 VAL A C 1
ATOM 1589 O O . VAL A 1 203 ? 2.531 10.32 13.258 1 98.5 203 VAL A O 1
ATOM 1592 N N . HIS A 1 204 ? 1.612 8.336 12.984 1 98.62 204 HIS A N 1
ATOM 1593 C CA . HIS A 1 204 ? 2.686 7.633 13.68 1 98.62 204 HIS A CA 1
ATOM 1594 C C . HIS A 1 204 ? 4 7.746 12.914 1 98.62 204 HIS A C 1
ATOM 1596 O O . HIS A 1 204 ? 5.055 7.98 13.516 1 98.62 204 HIS A O 1
ATOM 1602 N N . ASN A 1 205 ? 3.857 7.512 11.625 1 98.75 205 ASN A N 1
ATOM 1603 C CA . ASN A 1 205 ? 5.059 7.648 10.805 1 98.75 205 ASN A CA 1
ATOM 1604 C C . ASN A 1 205 ? 5.578 9.078 10.805 1 98.75 205 ASN A C 1
ATOM 1606 O O . ASN A 1 205 ? 6.789 9.312 10.828 1 98.75 205 ASN A O 1
ATOM 1610 N N . LEU A 1 206 ? 4.648 10.07 10.789 1 98.75 206 LEU A N 1
ATOM 1611 C CA . LEU A 1 206 ? 5.055 11.469 10.844 1 98.75 206 LEU A CA 1
ATOM 1612 C C . LEU A 1 206 ? 5.738 11.781 12.172 1 98.75 206 LEU A C 1
ATOM 1614 O O . LEU A 1 206 ? 6.723 12.523 12.211 1 98.75 206 LEU A O 1
ATOM 1618 N N . ASN A 1 207 ? 5.227 11.234 13.273 1 98.81 207 ASN A N 1
ATOM 1619 C CA . ASN A 1 207 ? 5.852 11.422 14.578 1 98.81 207 ASN A CA 1
ATOM 1620 C C . ASN A 1 207 ? 7.301 10.945 14.578 1 98.81 207 ASN A C 1
ATOM 1622 O O . ASN A 1 207 ? 8.18 11.625 15.109 1 98.81 207 ASN A O 1
ATOM 1626 N N . GLU A 1 208 ? 7.512 9.836 13.961 1 98.62 208 GLU A N 1
ATOM 1627 C CA . GLU A 1 208 ? 8.867 9.305 13.867 1 98.62 208 GLU A CA 1
ATOM 1628 C C . GLU A 1 208 ? 9.766 10.219 13.039 1 98.62 208 GLU A C 1
ATOM 1630 O O . GLU A 1 208 ? 10.938 10.406 13.367 1 98.62 208 GLU A O 1
ATOM 1635 N N . ALA A 1 209 ? 9.203 10.727 11.992 1 98.75 209 ALA A N 1
ATOM 1636 C CA . ALA A 1 209 ? 9.969 11.641 11.156 1 98.75 209 ALA A CA 1
ATOM 1637 C C . ALA A 1 209 ? 10.328 12.914 11.914 1 98.75 209 ALA A C 1
ATOM 1639 O O . ALA A 1 209 ? 11.453 13.422 11.797 1 98.75 209 ALA A O 1
ATOM 1640 N N . LEU A 1 210 ? 9.375 13.445 12.664 1 98.75 210 LEU A N 1
ATOM 1641 C CA . LEU A 1 210 ? 9.617 14.641 13.469 1 98.75 210 LEU A CA 1
ATOM 1642 C C . LEU A 1 210 ? 10.695 14.375 14.523 1 98.75 210 LEU A C 1
ATOM 1644 O O . LEU A 1 210 ? 11.586 15.195 14.727 1 98.75 210 LEU A O 1
ATOM 1648 N N . LEU A 1 211 ? 10.633 13.242 15.164 1 98.5 211 LEU A N 1
ATOM 1649 C CA . LEU A 1 211 ? 11.641 12.875 16.156 1 98.5 211 LEU A CA 1
ATOM 1650 C C . LEU A 1 211 ? 13.016 12.734 15.5 1 98.5 211 LEU A C 1
ATOM 1652 O O . LEU A 1 211 ? 14.016 13.227 16.031 1 98.5 211 LEU A O 1
ATOM 1656 N N . SER A 1 212 ? 13.016 12.047 14.344 1 98.19 212 SER A N 1
ATOM 1657 C CA . SER A 1 212 ? 14.266 11.891 13.609 1 98.19 212 SER A CA 1
ATOM 1658 C C . SER A 1 212 ? 14.859 13.25 13.234 1 98.19 212 SER A C 1
ATOM 1660 O O . SER A 1 212 ? 16.078 13.406 13.195 1 98.19 212 SER A O 1
ATOM 1662 N N . SER A 1 213 ? 13.984 14.195 12.938 1 98.44 213 SER A N 1
ATOM 1663 C CA . SER A 1 213 ? 14.43 15.547 12.594 1 98.44 213 SER A CA 1
ATOM 1664 C C . SER A 1 213 ? 15.094 16.234 13.781 1 98.44 213 SER A C 1
ATOM 1666 O O . SER A 1 213 ? 16.047 16.984 13.609 1 98.44 213 SER A O 1
ATOM 1668 N N . LEU A 1 214 ? 14.633 15.992 14.977 1 97.94 214 LEU A N 1
ATOM 1669 C CA . LEU A 1 214 ? 15.211 16.562 16.188 1 97.94 214 LEU A CA 1
ATOM 1670 C C . LEU A 1 214 ? 16.609 16 16.438 1 97.94 214 LEU A C 1
ATOM 1672 O O . LEU A 1 214 ? 17.469 16.688 17.016 1 97.94 214 LEU A O 1
ATOM 1676 N N . LEU A 1 215 ? 16.812 14.766 15.914 1 96.06 215 LEU A N 1
ATOM 1677 C CA . LEU A 1 215 ? 18.062 14.07 16.188 1 96.06 215 LEU A CA 1
ATOM 1678 C C . LEU A 1 215 ? 19 14.109 14.984 1 96.06 215 LEU A C 1
ATOM 1680 O O . LEU A 1 215 ? 20.078 13.5 15 1 96.06 215 LEU A O 1
ATOM 1684 N N . ALA A 1 216 ? 18.578 14.766 13.977 1 95.31 216 ALA A N 1
ATOM 1685 C CA . ALA A 1 216 ? 19.297 14.758 12.695 1 95.31 216 ALA A CA 1
ATOM 1686 C C . ALA A 1 216 ? 20.703 15.297 12.859 1 95.31 216 ALA A C 1
ATOM 1688 O O . ALA A 1 216 ? 20.984 16.078 13.758 1 95.31 216 ALA A O 1
ATOM 1689 N N . THR A 1 217 ? 21.609 14.883 11.906 1 90.12 217 THR A N 1
ATOM 1690 C CA . THR A 1 217 ? 23 15.328 11.891 1 90.12 217 THR A CA 1
ATOM 1691 C C . THR A 1 217 ? 23.25 16.344 10.781 1 90.12 217 THR A C 1
ATOM 1693 O O . THR A 1 217 ? 22.312 16.688 10.047 1 90.12 217 THR A O 1
ATOM 1696 N N . GLY A 1 218 ? 24.516 16.797 10.664 1 87.62 218 GLY A N 1
ATOM 1697 C CA . GLY A 1 218 ? 24.844 17.953 9.859 1 87.62 218 GLY A CA 1
ATOM 1698 C C . GLY A 1 218 ? 24.406 17.828 8.414 1 87.62 218 GLY A C 1
ATOM 1699 O O . GLY A 1 218 ? 23.797 18.75 7.859 1 87.62 218 GLY A O 1
ATOM 1700 N N . SER A 1 219 ? 24.438 16.703 7.836 1 94.31 219 SER A N 1
ATOM 1701 C CA . SER A 1 219 ? 24.109 16.578 6.418 1 94.31 219 SER A CA 1
ATOM 1702 C C . SER A 1 219 ? 22.594 16.656 6.199 1 94.31 219 SER A C 1
ATOM 1704 O O . SER A 1 219 ? 22.141 16.906 5.082 1 94.31 219 SER A O 1
ATOM 1706 N N . ALA A 1 220 ? 21.844 16.469 7.219 1 97.62 220 ALA A N 1
ATOM 1707 C CA . ALA A 1 220 ? 20.391 16.453 7.117 1 97.62 220 ALA A CA 1
ATOM 1708 C C . ALA A 1 220 ? 19.812 17.844 7.352 1 97.62 220 ALA A C 1
ATOM 1710 O O . ALA A 1 220 ? 18.656 18.109 7.051 1 97.62 220 ALA A O 1
ATOM 1711 N N . LEU A 1 221 ? 20.609 18.812 7.84 1 97.81 221 LEU A N 1
ATOM 1712 C CA . LEU A 1 221 ? 20.125 20.141 8.25 1 97.81 221 LEU A CA 1
ATOM 1713 C C . LEU A 1 221 ? 19.953 21.047 7.043 1 97.81 221 LEU A C 1
ATOM 1715 O O . LEU A 1 221 ? 20.594 20.844 6.008 1 97.81 221 LEU A O 1
ATOM 1719 N N . GLY A 1 222 ? 19.047 21.938 7.121 1 97.62 222 GLY A N 1
ATOM 1720 C CA . GLY A 1 222 ? 18.875 22.969 6.109 1 97.62 222 GLY A CA 1
ATOM 1721 C C . GLY A 1 222 ? 18.125 22.484 4.883 1 97.62 222 GLY A C 1
ATOM 1722 O O . GLY A 1 222 ? 18.266 23.047 3.797 1 97.62 222 GLY A O 1
ATOM 1723 N N . LYS A 1 223 ? 17.328 21.375 5.062 1 98 223 LYS A N 1
ATOM 1724 C CA . LYS A 1 223 ? 16.641 20.797 3.922 1 98 223 LYS A CA 1
ATOM 1725 C C . LYS A 1 223 ? 15.156 20.594 4.227 1 98 223 LYS A C 1
ATOM 1727 O O . LYS A 1 223 ? 14.758 20.531 5.395 1 98 223 LYS A O 1
ATOM 1732 N N . ALA A 1 224 ? 14.398 20.594 3.166 1 98.62 224 ALA A N 1
ATOM 1733 C CA . ALA A 1 224 ? 13 20.188 3.238 1 98.62 224 ALA A CA 1
ATOM 1734 C C . ALA A 1 224 ? 12.844 18.703 2.9 1 98.62 224 ALA A C 1
ATOM 1736 O O . ALA A 1 224 ? 13.586 18.172 2.078 1 98.62 224 ALA A O 1
ATOM 1737 N N . TYR A 1 225 ? 11.891 18.078 3.514 1 98.88 225 TYR A N 1
ATOM 1738 C CA . TYR A 1 225 ? 11.688 16.656 3.305 1 98.88 225 TYR A CA 1
ATOM 1739 C C . TYR A 1 225 ? 10.227 16.344 3.006 1 98.88 225 TYR A C 1
ATOM 1741 O O . TYR A 1 225 ? 9.336 16.734 3.771 1 98.88 225 TYR A O 1
ATOM 1749 N N . ASN A 1 226 ? 9.969 15.68 1.879 1 98.81 226 ASN A N 1
ATOM 1750 C CA . ASN A 1 226 ? 8.664 15.078 1.631 1 98.81 226 ASN A CA 1
ATOM 1751 C C . ASN A 1 226 ? 8.398 13.898 2.566 1 98.81 226 ASN A C 1
ATOM 1753 O O . ASN A 1 226 ? 9.258 13.039 2.738 1 98.81 226 ASN A O 1
ATOM 1757 N N . ILE A 1 227 ? 7.203 13.93 3.16 1 98.81 227 ILE A N 1
ATOM 1758 C CA . ILE A 1 227 ? 6.863 12.844 4.074 1 98.81 227 ILE A CA 1
ATOM 1759 C C . ILE A 1 227 ? 5.531 12.227 3.662 1 98.81 227 ILE A C 1
ATOM 1761 O O . ILE A 1 227 ? 4.52 12.922 3.557 1 98.81 227 ILE A O 1
ATOM 1765 N N . SER A 1 228 ? 5.48 10.969 3.381 1 98.44 228 SER A N 1
ATOM 1766 C CA . SER A 1 228 ? 4.309 10.125 3.176 1 98.44 228 SER A CA 1
ATOM 1767 C C . SER A 1 228 ? 4.578 8.688 3.6 1 98.44 228 SER A C 1
ATOM 1769 O O . SER A 1 228 ? 5.629 8.391 4.172 1 98.44 228 SER A O 1
ATOM 1771 N N . ASN A 1 229 ? 3.641 7.824 3.402 1 97.19 229 ASN A N 1
ATOM 1772 C CA . ASN A 1 229 ? 3.875 6.414 3.686 1 97.19 229 ASN A CA 1
ATOM 1773 C C . ASN A 1 229 ? 4.695 5.75 2.584 1 97.19 229 ASN A C 1
ATOM 1775 O O . ASN A 1 229 ? 5.102 4.594 2.717 1 97.19 229 ASN A O 1
ATOM 1779 N N . GLY A 1 230 ? 4.93 6.504 1.557 1 94.69 230 GLY A N 1
ATOM 1780 C CA . GLY A 1 230 ? 5.711 5.973 0.452 1 94.69 230 GLY A CA 1
ATOM 1781 C C . GLY A 1 230 ? 4.98 4.895 -0.327 1 94.69 230 GLY A C 1
ATOM 1782 O O . GLY A 1 230 ? 5.609 4.07 -0.998 1 94.69 230 GLY A O 1
ATOM 1783 N N . ALA A 1 231 ? 3.713 4.812 -0.191 1 93.38 231 ALA A N 1
ATOM 1784 C CA . ALA A 1 231 ? 2.859 3.818 -0.836 1 93.38 231 ALA A CA 1
ATOM 1785 C C . ALA A 1 231 ? 1.585 4.457 -1.38 1 93.38 231 ALA A C 1
ATOM 1787 O O . ALA A 1 231 ? 0.52 4.355 -0.767 1 93.38 231 ALA A O 1
ATOM 1788 N N . PRO A 1 232 ? 1.685 5.043 -2.584 1 95.56 232 PRO A N 1
ATOM 1789 C CA . PRO A 1 232 ? 0.498 5.684 -3.158 1 95.56 232 PRO A CA 1
ATOM 1790 C C . PRO A 1 232 ? -0.667 4.711 -3.336 1 95.56 232 PRO A C 1
ATOM 1792 O O . PRO A 1 232 ? -0.453 3.529 -3.613 1 95.56 232 PRO A O 1
ATOM 1795 N N . VAL A 1 233 ? -1.875 5.18 -3.168 1 96.62 233 VAL A N 1
ATOM 1796 C CA . VAL A 1 233 ? -3.092 4.387 -3.293 1 96.62 233 VAL A CA 1
ATOM 1797 C C . VAL A 1 233 ? -4.145 5.172 -4.07 1 96.62 233 VAL A C 1
ATOM 1799 O O . VAL A 1 233 ? -4.109 6.406 -4.102 1 96.62 233 VAL A O 1
ATOM 1802 N N . PRO A 1 234 ? -5.07 4.449 -4.719 1 96.75 234 PRO A N 1
ATOM 1803 C CA . PRO A 1 234 ? -6.199 5.176 -5.305 1 96.75 234 PRO A CA 1
ATOM 1804 C C . PRO A 1 234 ? -7.051 5.887 -4.258 1 96.75 234 PRO A C 1
ATOM 1806 O O . PRO A 1 234 ? -7.516 5.254 -3.305 1 96.75 234 PRO A O 1
ATOM 1809 N N . LEU A 1 235 ? -7.273 7.117 -4.465 1 97.56 235 LEU A N 1
ATOM 1810 C CA . LEU A 1 235 ? -7.914 7.977 -3.477 1 97.56 235 LEU A CA 1
ATOM 1811 C C . LEU A 1 235 ? -9.273 7.426 -3.076 1 97.56 235 LEU A C 1
ATOM 1813 O O . LEU A 1 235 ? -9.578 7.305 -1.887 1 97.56 235 LEU A O 1
ATOM 1817 N N . TRP A 1 236 ? -10.055 7.098 -3.992 1 96.56 236 TRP A N 1
ATOM 1818 C CA . TRP A 1 236 ? -11.453 6.77 -3.736 1 96.56 236 TRP A CA 1
ATOM 1819 C C . TRP A 1 236 ? -11.578 5.406 -3.062 1 96.56 236 TRP A C 1
ATOM 1821 O O . TRP A 1 236 ? -12.602 5.109 -2.438 1 96.56 236 TRP A O 1
ATOM 1831 N N . ASP A 1 237 ? -10.578 4.559 -3.246 1 95.94 237 ASP A N 1
ATOM 1832 C CA . ASP A 1 237 ? -10.547 3.305 -2.496 1 95.94 237 ASP A CA 1
ATOM 1833 C C . ASP A 1 237 ? -10.336 3.562 -1.007 1 95.94 237 ASP A C 1
ATOM 1835 O O . ASP A 1 237 ? -10.914 2.875 -0.165 1 95.94 237 ASP A O 1
ATOM 1839 N N . VAL A 1 238 ? -9.531 4.551 -0.704 1 97.44 238 VAL A N 1
ATOM 1840 C CA . VAL A 1 238 ? -9.32 4.949 0.685 1 97.44 238 VAL A CA 1
ATOM 1841 C C . VAL A 1 238 ? -10.609 5.527 1.259 1 97.44 238 VAL A C 1
ATOM 1843 O O . VAL A 1 238 ? -11.016 5.18 2.369 1 97.44 238 VAL A O 1
ATOM 1846 N N . VAL A 1 239 ? -11.234 6.383 0.501 1 97.25 239 VAL A N 1
ATOM 1847 C CA . VAL A 1 239 ? -12.484 7.008 0.923 1 97.25 239 VAL A CA 1
ATOM 1848 C C . VAL A 1 239 ? -13.523 5.93 1.222 1 97.25 239 VAL A C 1
ATOM 1850 O O . VAL A 1 239 ? -14.141 5.93 2.293 1 97.25 239 VAL A O 1
ATOM 1853 N N . ASN A 1 240 ? -13.695 4.996 0.354 1 96.5 240 ASN A N 1
ATOM 1854 C CA . ASN A 1 240 ? -14.719 3.973 0.521 1 96.5 240 ASN A CA 1
ATOM 1855 C C . ASN A 1 240 ? -14.359 2.988 1.628 1 96.5 240 ASN A C 1
ATOM 1857 O O . ASN A 1 240 ? -15.234 2.393 2.248 1 96.5 240 ASN A O 1
ATOM 1861 N N . TYR A 1 241 ? -13.086 2.762 1.822 1 97.12 241 TYR A N 1
ATOM 1862 C CA . TYR A 1 241 ? -12.703 1.97 2.984 1 97.12 241 TYR A CA 1
ATOM 1863 C C . TYR A 1 241 ? -13.227 2.6 4.27 1 97.12 241 TYR A C 1
ATOM 1865 O O . TYR A 1 241 ? -13.773 1.905 5.129 1 97.12 241 TYR A O 1
ATOM 1873 N N . VAL A 1 242 ? -13.016 3.902 4.395 1 97.38 242 VAL A N 1
ATOM 1874 C CA . VAL A 1 242 ? -13.492 4.625 5.57 1 97.38 242 VAL A CA 1
ATOM 1875 C C . VAL A 1 242 ? -15.016 4.535 5.652 1 97.38 242 VAL A C 1
ATOM 1877 O O . VAL A 1 242 ? -15.57 4.32 6.734 1 97.38 242 VAL A O 1
ATOM 1880 N N . MET A 1 243 ? -15.695 4.699 4.461 1 96.81 243 MET A N 1
ATOM 1881 C CA . MET A 1 243 ? -17.141 4.57 4.461 1 96.81 243 MET A CA 1
ATOM 1882 C C . MET A 1 243 ? -17.578 3.211 5.008 1 96.81 243 MET A C 1
ATOM 1884 O O . MET A 1 243 ? -18.453 3.129 5.859 1 96.81 243 MET A O 1
ATOM 1888 N N . ARG A 1 244 ? -16.953 2.135 4.535 1 95 244 ARG A N 1
ATOM 1889 C CA . ARG A 1 244 ? -17.281 0.788 4.984 1 95 244 ARG A CA 1
ATOM 1890 C C . ARG A 1 244 ? -17.031 0.633 6.48 1 95 244 ARG A C 1
ATOM 1892 O O . ARG A 1 244 ? -17.875 0.107 7.207 1 95 244 ARG A O 1
ATOM 1899 N N . ARG A 1 245 ? -15.867 1.102 6.93 1 94.94 245 ARG A N 1
ATOM 1900 C CA . ARG A 1 245 ? -15.492 0.988 8.336 1 94.94 245 ARG A CA 1
ATOM 1901 C C . ARG A 1 245 ? -16.484 1.73 9.227 1 94.94 245 ARG A C 1
ATOM 1903 O O . ARG A 1 245 ? -16.75 1.314 10.359 1 94.94 245 ARG A O 1
ATOM 1910 N N . MET A 1 246 ? -17 2.805 8.75 1 95.88 246 MET A N 1
ATOM 1911 C CA . MET A 1 246 ? -17.922 3.648 9.508 1 95.88 246 MET A CA 1
ATOM 1912 C C . MET A 1 246 ? -19.375 3.236 9.266 1 95.88 246 MET A C 1
ATOM 1914 O O . MET A 1 246 ? -20.297 3.883 9.758 1 95.88 246 MET A O 1
ATOM 1918 N N . GLU A 1 247 ? -19.609 2.182 8.469 1 93.62 247 GLU A N 1
ATOM 1919 C CA . GLU A 1 247 ? -20.938 1.675 8.125 1 93.62 247 GLU A CA 1
ATOM 1920 C C . GLU A 1 247 ? -21.781 2.75 7.449 1 93.62 247 GLU A C 1
ATOM 1922 O O . GLU A 1 247 ? -22.938 2.951 7.812 1 93.62 247 GLU A O 1
ATOM 1927 N N . VAL A 1 248 ? -21.156 3.557 6.668 1 94.19 248 VAL A N 1
ATOM 1928 C CA . VAL A 1 248 ? -21.766 4.512 5.754 1 94.19 248 VAL A CA 1
ATOM 1929 C C . VAL A 1 248 ? -21.75 3.953 4.332 1 94.19 248 VAL A C 1
ATOM 1931 O O . VAL A 1 248 ? -20.812 3.244 3.947 1 94.19 248 VAL A O 1
ATOM 1934 N N . PRO A 1 249 ? -22.828 4.191 3.553 1 93.12 249 PRO A N 1
ATOM 1935 C CA . PRO A 1 249 ? -22.828 3.668 2.184 1 93.12 249 PRO A CA 1
ATOM 1936 C C . PRO A 1 249 ? -21.609 4.121 1.383 1 93.12 249 PRO A C 1
ATOM 1938 O O . PRO A 1 249 ? -21.188 5.27 1.504 1 93.12 249 PRO A O 1
ATOM 1941 N N . GLN A 1 250 ? -21.094 3.244 0.567 1 94.38 250 GLN A N 1
ATOM 1942 C CA . GLN A 1 250 ? -19.938 3.568 -0.27 1 94.38 250 GLN A CA 1
ATOM 1943 C C . GLN A 1 250 ? -20.297 4.594 -1.338 1 94.38 250 GLN A C 1
ATOM 1945 O O . GLN A 1 250 ? -21.469 4.684 -1.746 1 94.38 250 GLN A O 1
ATOM 1950 N N . VAL A 1 251 ? -19.312 5.379 -1.712 1 94.88 251 VAL A N 1
ATOM 1951 C CA . VAL A 1 251 ? -19.5 6.301 -2.828 1 94.88 251 VAL A CA 1
ATOM 1952 C C . VAL A 1 251 ? -19.469 5.531 -4.145 1 94.88 251 VAL A C 1
ATOM 1954 O O . VAL A 1 251 ? -18.5 4.855 -4.465 1 94.88 251 VAL A O 1
ATOM 1957 N N . THR A 1 252 ? -20.531 5.602 -4.984 1 90.88 252 THR A N 1
ATOM 1958 C CA . THR A 1 252 ? -20.609 4.785 -6.191 1 90.88 252 THR A CA 1
ATOM 1959 C C . THR A 1 252 ? -20.969 5.648 -7.398 1 90.88 252 THR A C 1
ATOM 1961 O O . THR A 1 252 ? -20.797 5.219 -8.547 1 90.88 252 THR A O 1
ATOM 1964 N N . ARG A 1 253 ? -21.5 6.844 -7.184 1 92.56 253 ARG A N 1
ATOM 1965 C CA . ARG A 1 253 ? -21.875 7.734 -8.281 1 92.56 253 ARG A CA 1
ATOM 1966 C C . ARG A 1 253 ? -20.641 8.406 -8.883 1 92.56 253 ARG A C 1
ATOM 1968 O O . ARG A 1 253 ? -19.672 8.68 -8.172 1 92.56 253 ARG A O 1
ATOM 1975 N N . TYR A 1 254 ? -20.75 8.648 -10.18 1 94.81 254 TYR A N 1
ATOM 1976 C CA . TYR A 1 254 ? -19.656 9.312 -10.875 1 94.81 254 TYR A CA 1
ATOM 1977 C C . TYR A 1 254 ? -20.078 10.695 -11.367 1 94.81 254 TYR A C 1
ATOM 1979 O O . TYR A 1 254 ? -21.25 10.906 -11.688 1 94.81 254 TYR A O 1
ATOM 1987 N N . ARG A 1 255 ? -19.172 11.562 -11.367 1 94.81 255 ARG A N 1
ATOM 1988 C CA . ARG A 1 255 ? -19.328 12.883 -11.977 1 94.81 255 ARG A CA 1
ATOM 1989 C C . ARG A 1 255 ? -18.094 13.25 -12.805 1 94.81 255 ARG A C 1
ATOM 1991 O O . ARG A 1 255 ? -16.969 13 -12.391 1 94.81 255 ARG A O 1
ATOM 1998 N N . SER A 1 256 ? -18.406 13.797 -14.008 1 95.31 256 SER A N 1
ATOM 1999 C CA . SER A 1 256 ? -17.281 14.211 -14.836 1 95.31 256 SER A CA 1
ATOM 2000 C C . SER A 1 256 ? -16.5 15.352 -14.18 1 95.31 256 SER A C 1
ATOM 2002 O O . SER A 1 256 ? -17.078 16.203 -13.516 1 95.31 256 SER A O 1
ATOM 2004 N N . TYR A 1 257 ? -15.227 15.336 -14.398 1 94.12 257 TYR A N 1
ATOM 2005 C CA . TYR A 1 257 ? -14.367 16.359 -13.82 1 94.12 257 TYR A CA 1
ATOM 2006 C C . TYR A 1 257 ? -14.773 17.75 -14.297 1 94.12 257 TYR A C 1
ATOM 2008 O O . TYR A 1 257 ? -14.859 18.688 -13.492 1 94.12 257 TYR A O 1
ATOM 2016 N N . GLY A 1 258 ? -14.961 17.844 -15.617 1 93.88 258 GLY A N 1
ATOM 2017 C CA . GLY A 1 258 ? -15.344 19.141 -16.172 1 93.88 258 GLY A CA 1
ATOM 2018 C C . GLY A 1 258 ? -16.594 19.719 -15.531 1 93.88 258 GLY A C 1
ATOM 2019 O O . GLY A 1 258 ? -16.609 20.891 -15.156 1 93.88 258 GLY A O 1
ATOM 2020 N N . LEU A 1 259 ? -17.609 18.953 -15.383 1 92.69 259 LEU A N 1
ATOM 2021 C CA . LEU A 1 259 ? -18.859 19.375 -14.758 1 92.69 259 LEU A CA 1
ATOM 2022 C C . LEU A 1 259 ? -18.641 19.734 -13.289 1 92.69 259 LEU A C 1
ATOM 2024 O O . LEU A 1 259 ? -19.125 20.75 -12.812 1 92.69 259 LEU A O 1
ATOM 2028 N N . ALA A 1 260 ? -17.922 18.875 -12.633 1 93.25 260 ALA A N 1
ATOM 2029 C CA . ALA A 1 260 ? -17.656 19.109 -11.219 1 93.25 260 ALA A CA 1
ATOM 2030 C C . ALA A 1 260 ? -16.875 20.406 -11.016 1 93.25 260 ALA A C 1
ATOM 2032 O O . ALA A 1 260 ? -17.172 21.172 -10.109 1 93.25 260 ALA A O 1
ATOM 2033 N N . TYR A 1 261 ? -15.914 20.594 -11.852 1 93.12 261 TYR A N 1
ATOM 2034 C CA . TYR A 1 261 ? -15.078 21.781 -11.781 1 93.12 261 TYR A CA 1
ATOM 2035 C C . TYR A 1 261 ? -15.906 23.047 -12.031 1 93.12 261 TYR A C 1
ATOM 2037 O O . TYR A 1 261 ? -15.734 24.047 -11.344 1 93.12 261 TYR A O 1
ATOM 2045 N N . SER A 1 262 ? -16.812 23 -12.93 1 93.88 262 SER A N 1
ATOM 2046 C CA . SER A 1 262 ? -17.672 24.141 -13.266 1 93.88 262 SER A CA 1
ATOM 2047 C C . SER A 1 262 ? -18.641 24.453 -12.133 1 93.88 262 SER A C 1
ATOM 2049 O O . SER A 1 262 ? -18.844 25.609 -11.797 1 93.88 262 SER A O 1
ATOM 2051 N N . VAL A 1 263 ? -19.172 23.422 -11.609 1 92 263 VAL A N 1
ATOM 2052 C CA . VAL A 1 263 ? -20.109 23.594 -10.5 1 92 263 VAL A CA 1
ATOM 2053 C C . VAL A 1 263 ? -19.375 24.188 -9.305 1 92 263 VAL A C 1
ATOM 2055 O O . VAL A 1 263 ? -19.906 25.062 -8.602 1 92 263 VAL A O 1
ATOM 2058 N N . ALA A 1 264 ? -18.203 23.703 -9.062 1 91.38 264 ALA A N 1
ATOM 2059 C CA . ALA A 1 264 ? -17.375 24.234 -7.984 1 91.38 264 ALA A CA 1
ATOM 2060 C C . ALA A 1 264 ? -17.078 25.719 -8.203 1 91.38 264 ALA A C 1
ATOM 2062 O O . ALA A 1 264 ? -17.109 26.516 -7.254 1 91.38 264 ALA A O 1
ATOM 2063 N N . ALA A 1 265 ? -16.812 26.078 -9.43 1 91.5 265 ALA A N 1
ATOM 2064 C CA . ALA A 1 265 ? -16.531 27.469 -9.758 1 91.5 265 ALA A CA 1
ATOM 2065 C C . ALA A 1 265 ? -17.75 28.359 -9.445 1 91.5 265 ALA A C 1
ATOM 2067 O O . ALA A 1 265 ? -17.594 29.453 -8.922 1 91.5 265 ALA A O 1
ATOM 2068 N N . LEU A 1 266 ? -18.844 27.859 -9.781 1 91.06 266 LEU A N 1
ATOM 2069 C CA . LEU A 1 266 ? -20.094 28.578 -9.516 1 91.06 266 LEU A CA 1
ATOM 2070 C C . LEU A 1 266 ? -20.328 28.719 -8.016 1 91.06 266 LEU A C 1
ATOM 2072 O O . LEU A 1 266 ? -20.719 29.781 -7.547 1 91.06 266 LEU A O 1
ATOM 2076 N N . ASN A 1 267 ? -20.094 27.625 -7.375 1 89.5 267 ASN A N 1
ATOM 2077 C CA . ASN A 1 267 ? -20.25 27.641 -5.926 1 89.5 267 ASN A CA 1
ATOM 2078 C C . ASN A 1 267 ? -19.281 28.641 -5.27 1 89.5 267 ASN A C 1
ATOM 2080 O O . ASN A 1 267 ? -19.672 29.359 -4.352 1 89.5 267 ASN A O 1
ATOM 2084 N N . GLU A 1 268 ? -18.094 28.625 -5.672 1 87.5 268 GLU A N 1
ATOM 2085 C CA . GLU A 1 268 ? -17.094 29.578 -5.156 1 87.5 268 GLU A CA 1
ATOM 2086 C C . GLU A 1 268 ? -17.547 31.016 -5.387 1 87.5 268 GLU A C 1
ATOM 2088 O O . GLU A 1 268 ? -17.422 31.859 -4.496 1 87.5 268 GLU A O 1
ATOM 2093 N N . GLY A 1 269 ? -18.016 31.266 -6.582 1 87.44 269 GLY A N 1
ATOM 2094 C CA . GLY A 1 269 ? -18.516 32.594 -6.906 1 87.44 269 GLY A CA 1
ATOM 2095 C C . GLY A 1 269 ? -19.641 33.031 -6.008 1 87.44 269 GLY A C 1
ATOM 2096 O O . GLY A 1 269 ? -19.656 34.188 -5.531 1 87.44 269 GLY A O 1
ATOM 2097 N N . ALA A 1 270 ? -20.484 32.156 -5.727 1 89.25 270 ALA A N 1
ATOM 2098 C CA . ALA A 1 270 ? -21.625 32.469 -4.875 1 89.25 270 ALA A CA 1
ATOM 2099 C C . ALA A 1 270 ? -21.188 32.75 -3.445 1 89.25 270 ALA A C 1
ATOM 2101 O O . ALA A 1 270 ? -21.703 33.688 -2.805 1 89.25 270 ALA A O 1
ATOM 2102 N N . CYS A 1 271 ? -20.281 31.984 -2.994 1 86.25 271 CYS A N 1
ATOM 2103 C CA . CYS A 1 271 ? -19.797 32.156 -1.634 1 86.25 271 CYS A CA 1
ATOM 2104 C C . CYS A 1 271 ? -19.016 33.469 -1.498 1 86.25 271 CYS A C 1
ATOM 2106 O O . CYS A 1 271 ? -19.062 34.094 -0.45 1 86.25 271 CYS A O 1
ATOM 2108 N N . LYS A 1 272 ? -18.297 33.812 -2.525 1 83.81 272 LYS A N 1
ATOM 2109 C CA . LYS A 1 272 ? -17.531 35.062 -2.5 1 83.81 272 LYS A CA 1
ATOM 2110 C C . LYS A 1 272 ? -18.453 36.281 -2.434 1 83.81 272 LYS A C 1
ATOM 2112 O O . LYS A 1 272 ? -18.109 37.281 -1.839 1 83.81 272 LYS A O 1
ATOM 2117 N N . LEU A 1 273 ? -19.578 36.062 -2.969 1 87 273 LEU A N 1
ATOM 2118 C CA . LEU A 1 273 ? -20.531 37.188 -3.041 1 87 273 LEU A CA 1
ATOM 2119 C C . LEU A 1 273 ? -21.422 37.219 -1.802 1 87 273 LEU A C 1
ATOM 2121 O O . LEU A 1 273 ? -22.078 38.219 -1.537 1 87 273 LEU A O 1
ATOM 2125 N N . TRP A 1 274 ? -21.406 36.156 -1.085 1 85.81 274 TRP A N 1
ATOM 2126 C CA . TRP A 1 274 ? -22.234 36.062 0.116 1 85.81 274 TRP A CA 1
ATOM 2127 C C . TRP A 1 274 ? -21.578 36.812 1.275 1 85.81 274 TRP A C 1
ATOM 2129 O O . TRP A 1 274 ? -20.359 36.781 1.437 1 85.81 274 TRP A O 1
ATOM 2139 N N . PRO A 1 275 ? -22.391 37.531 2.025 1 79.81 275 PRO A N 1
ATOM 2140 C CA . PRO A 1 275 ? -21.812 38.188 3.203 1 79.81 275 PRO A CA 1
ATOM 2141 C C . PRO A 1 275 ? -21.109 37.219 4.141 1 79.81 275 PRO A C 1
ATOM 2143 O O . PRO A 1 275 ? -21.641 36.125 4.438 1 79.81 275 PRO A O 1
ATOM 2146 N N . GLY A 1 276 ? -19.953 37.406 4.48 1 75.75 276 GLY A N 1
ATOM 2147 C CA . GLY A 1 276 ? -19.172 36.531 5.363 1 75.75 276 GLY A CA 1
ATOM 2148 C C . GLY A 1 276 ? -18.312 35.562 4.617 1 75.75 276 GLY A C 1
ATOM 2149 O O . GLY A 1 276 ? -17.453 34.875 5.211 1 75.75 276 GLY A O 1
ATOM 2150 N N . ARG A 1 277 ? -18.625 35.469 3.324 1 77.94 277 ARG A N 1
ATOM 2151 C CA . ARG A 1 277 ? -17.859 34.625 2.428 1 77.94 277 ARG A CA 1
ATOM 2152 C C . ARG A 1 277 ? -17.656 33.219 3.021 1 77.94 277 ARG A C 1
ATOM 2154 O O . ARG A 1 277 ? -16.516 32.812 3.25 1 77.94 277 ARG A O 1
ATOM 2161 N N . PRO A 1 278 ? -18.766 32.531 3.242 1 78.81 278 PRO A N 1
ATOM 2162 C CA . PRO A 1 278 ? -18.641 31.203 3.818 1 78.81 278 PRO A CA 1
ATOM 2163 C C . PRO A 1 278 ? -17.812 30.25 2.959 1 78.81 278 PRO A C 1
ATOM 2165 O O . PRO A 1 278 ? -17.719 30.438 1.743 1 78.81 278 PRO A O 1
ATOM 2168 N N . GLU A 1 279 ? -17.109 29.266 3.635 1 80.25 279 GLU A N 1
ATOM 2169 C CA . GLU A 1 279 ? -16.328 28.281 2.906 1 80.25 279 GLU A CA 1
ATOM 2170 C C . GLU A 1 279 ? -17.219 27.438 1.998 1 80.25 279 GLU A C 1
ATOM 2172 O O . GLU A 1 279 ? -18.234 26.891 2.443 1 80.25 279 GLU A O 1
ATOM 2177 N N . PRO A 1 280 ? -16.812 27.422 0.725 1 79 280 PRO A N 1
ATOM 2178 C CA . PRO A 1 280 ? -17.609 26.625 -0.191 1 79 280 PRO A CA 1
ATOM 2179 C C . PRO A 1 280 ? -17.531 25.125 0.113 1 79 280 PRO A C 1
ATOM 2181 O O . PRO A 1 280 ? -16.484 24.625 0.503 1 79 280 PRO A O 1
ATOM 2184 N N . THR A 1 281 ? -18.656 24.453 -0.046 1 75.19 281 THR A N 1
ATOM 2185 C CA . THR A 1 281 ? -18.688 23 0.102 1 75.19 281 THR A CA 1
ATOM 2186 C C . THR A 1 281 ? -17.953 22.328 -1.045 1 75.19 281 THR A C 1
ATOM 2188 O O . THR A 1 281 ? -17.406 21.234 -0.875 1 75.19 281 THR A O 1
ATOM 2191 N N . LEU A 1 282 ? -18.062 23 -2.137 1 80.25 282 LEU A N 1
ATOM 2192 C CA . LEU A 1 282 ? -17.375 22.531 -3.332 1 80.25 282 LEU A CA 1
ATOM 2193 C C . LEU A 1 282 ? -16.453 23.609 -3.885 1 80.25 282 LEU A C 1
ATOM 2195 O O . LEU A 1 282 ? -16.891 24.734 -4.137 1 80.25 282 LEU A O 1
ATOM 2199 N N . SER A 1 283 ? -15.242 23.359 -3.961 1 85.69 283 SER A N 1
ATOM 2200 C CA . SER A 1 283 ? -14.289 24.312 -4.52 1 85.69 283 SER A CA 1
ATOM 2201 C C . SER A 1 283 ? -13.508 23.688 -5.672 1 85.69 283 SER A C 1
ATOM 2203 O O . SER A 1 283 ? -13.406 22.453 -5.777 1 85.69 283 SER A O 1
ATOM 2205 N N . ARG A 1 284 ? -13.062 24.594 -6.574 1 88.25 284 ARG A N 1
ATOM 2206 C CA . ARG A 1 284 ? -12.258 24.125 -7.699 1 88.25 284 ARG A CA 1
ATOM 2207 C C . ARG A 1 284 ? -11.016 23.391 -7.211 1 88.25 284 ARG A C 1
ATOM 2209 O O . ARG A 1 284 ? -10.641 22.344 -7.766 1 88.25 284 ARG A O 1
ATOM 2216 N N . LEU A 1 285 ? -10.359 23.859 -6.188 1 85.69 285 LEU A N 1
ATOM 2217 C CA . LEU A 1 285 ? -9.203 23.203 -5.59 1 85.69 285 LEU A CA 1
ATOM 2218 C C . LEU A 1 285 ? -9.57 21.828 -5.066 1 85.69 285 LEU A C 1
ATOM 2220 O O . LEU A 1 285 ? -8.836 20.859 -5.281 1 85.69 285 LEU A O 1
ATOM 2224 N N . GLY A 1 286 ? -10.656 21.797 -4.414 1 88 286 GLY A N 1
ATOM 2225 C CA . GLY A 1 286 ? -11.148 20.516 -3.932 1 88 286 GLY A CA 1
ATOM 2226 C C . GLY A 1 286 ? -11.344 19.484 -5.035 1 88 286 GLY A C 1
ATOM 2227 O O . GLY A 1 286 ? -10.992 18.312 -4.875 1 88 286 GLY A O 1
ATOM 2228 N N . MET A 1 287 ? -11.852 19.938 -6.172 1 90.06 287 MET A N 1
ATOM 2229 C CA . MET A 1 287 ? -12.078 19.031 -7.305 1 90.06 287 MET A CA 1
ATOM 2230 C C . MET A 1 287 ? -10.75 18.547 -7.883 1 90.06 287 MET A C 1
ATOM 2232 O O . MET A 1 287 ? -10.641 17.391 -8.305 1 90.06 287 MET A O 1
ATOM 2236 N N . GLN A 1 288 ? -9.805 19.391 -7.895 1 90.81 288 GLN A N 1
ATOM 2237 C CA . GLN A 1 288 ? -8.477 19 -8.375 1 90.81 288 GLN A CA 1
ATOM 2238 C C . GLN A 1 288 ? -7.84 17.969 -7.453 1 90.81 288 GLN A C 1
ATOM 2240 O O . GLN A 1 288 ? -7.266 16.984 -7.922 1 90.81 288 GLN A O 1
ATOM 2245 N N . VAL A 1 289 ? -7.973 18.172 -6.191 1 90.12 289 VAL A N 1
ATOM 2246 C CA . VAL A 1 289 ? -7.418 17.266 -5.199 1 90.12 289 VAL A CA 1
ATOM 2247 C C . VAL A 1 289 ? -8.086 15.891 -5.328 1 90.12 289 VAL A C 1
ATOM 2249 O O . VAL A 1 289 ? -7.422 14.859 -5.195 1 90.12 289 VAL A O 1
ATOM 2252 N N . MET A 1 290 ? -9.328 15.883 -5.711 1 93.12 290 MET A N 1
ATOM 2253 C CA . MET A 1 290 ? -10.109 14.656 -5.734 1 93.12 290 MET A CA 1
ATOM 2254 C C . MET A 1 290 ? -9.922 13.914 -7.055 1 93.12 290 MET A C 1
ATOM 2256 O O . MET A 1 290 ? -10.328 12.758 -7.188 1 93.12 290 MET A O 1
ATOM 2260 N N . ASN A 1 291 ? -9.281 14.539 -7.957 1 95.31 291 ASN A N 1
ATOM 2261 C CA . ASN A 1 291 ? -9.266 13.93 -9.281 1 95.31 291 ASN A CA 1
ATOM 2262 C C . ASN A 1 291 ? -7.84 13.734 -9.797 1 95.31 291 ASN A C 1
ATOM 2264 O O . ASN A 1 291 ? -7.578 12.844 -10.602 1 95.31 291 ASN A O 1
ATOM 2268 N N . LYS A 1 292 ? -6.91 14.508 -9.406 1 96.06 292 LYS A N 1
ATOM 2269 C CA . LYS A 1 292 ? -5.562 14.469 -9.969 1 96.06 292 LYS A CA 1
ATOM 2270 C C . LYS A 1 292 ? -4.656 13.547 -9.172 1 96.06 292 LYS A C 1
ATOM 2272 O O . LYS A 1 292 ? -4.797 13.43 -7.953 1 96.06 292 LYS A O 1
ATOM 2277 N N . ASN A 1 293 ? -3.709 12.852 -9.938 1 97.25 293 ASN A N 1
ATOM 2278 C CA . ASN A 1 293 ? -2.615 12.172 -9.258 1 97.25 293 ASN A CA 1
ATOM 2279 C C . ASN A 1 293 ? -1.735 13.148 -8.484 1 97.25 293 ASN A C 1
ATOM 2281 O O . ASN A 1 293 ? -1.448 14.25 -8.969 1 97.25 293 ASN A O 1
ATOM 2285 N N . PHE A 1 294 ? -1.37 12.805 -7.27 1 97.38 294 PHE A N 1
ATOM 2286 C CA . PHE A 1 294 ? -0.474 13.633 -6.469 1 97.38 294 PHE A CA 1
ATOM 2287 C C . PHE A 1 294 ? 0.298 12.789 -5.469 1 97.38 294 PHE A C 1
ATOM 2289 O O . PHE A 1 294 ? -0.203 12.492 -4.379 1 97.38 294 PHE A O 1
ATOM 2296 N N . THR A 1 295 ? 1.491 12.406 -5.801 1 97.88 295 THR A N 1
ATOM 2297 C CA . THR A 1 295 ? 2.318 11.57 -4.934 1 97.88 295 THR A CA 1
ATOM 2298 C C . THR A 1 295 ? 3.705 12.18 -4.758 1 97.88 295 THR A C 1
ATOM 2300 O O . THR A 1 295 ? 4.152 12.969 -5.598 1 97.88 295 THR A O 1
ATOM 2303 N N . LEU A 1 296 ? 4.344 11.828 -3.662 1 98.38 296 LEU A N 1
ATOM 2304 C CA . LEU A 1 296 ? 5.625 12.414 -3.295 1 98.38 296 LEU A CA 1
ATOM 2305 C C . LEU A 1 296 ? 6.738 11.375 -3.334 1 98.38 296 LEU A C 1
ATOM 2307 O O . LEU A 1 296 ? 6.52 10.211 -2.982 1 98.38 296 LEU A O 1
ATOM 2311 N N . ASP A 1 297 ? 7.891 11.844 -3.793 1 98.31 297 ASP A N 1
ATOM 2312 C CA . ASP A 1 297 ? 9.109 11.062 -3.604 1 98.31 297 ASP A CA 1
ATOM 2313 C C . ASP A 1 297 ? 9.695 11.297 -2.213 1 98.31 297 ASP A C 1
ATOM 2315 O O . ASP A 1 297 ? 9.945 12.438 -1.821 1 98.31 297 ASP A O 1
ATOM 2319 N N . ILE A 1 298 ? 9.93 10.18 -1.447 1 98.25 298 ILE A N 1
ATOM 2320 C CA . ILE A 1 298 ? 10.383 10.367 -0.075 1 98.25 298 ILE A CA 1
ATOM 2321 C C . ILE A 1 298 ? 11.828 9.883 0.061 1 98.25 298 ILE A C 1
ATOM 2323 O O . ILE A 1 298 ? 12.289 9.602 1.169 1 98.25 298 ILE A O 1
ATOM 2327 N N . SER A 1 299 ? 12.57 9.695 -1.016 1 97.94 299 SER A N 1
ATOM 2328 C CA . SER A 1 299 ? 13.93 9.172 -1.007 1 97.94 299 SER A CA 1
ATOM 2329 C C . SER A 1 299 ? 14.844 10.039 -0.15 1 97.94 299 SER A C 1
ATOM 2331 O O . SER A 1 299 ? 15.727 9.523 0.548 1 97.94 299 SER A O 1
ATOM 2333 N N . ARG A 1 300 ? 14.703 11.367 -0.211 1 98.19 300 ARG A N 1
ATOM 2334 C CA . ARG A 1 300 ? 15.539 12.266 0.585 1 98.19 300 ARG A CA 1
ATOM 2335 C C . ARG A 1 300 ? 15.375 11.984 2.076 1 98.19 300 ARG A C 1
ATOM 2337 O O . ARG A 1 300 ? 16.359 11.922 2.812 1 98.19 300 ARG A O 1
ATOM 2344 N N . ALA A 1 301 ? 14.125 11.867 2.543 1 98.56 301 ALA A N 1
ATOM 2345 C CA . ALA A 1 301 ? 13.859 11.578 3.949 1 98.56 301 ALA A CA 1
ATOM 2346 C C . ALA A 1 301 ? 14.453 10.227 4.352 1 98.56 301 ALA A C 1
ATOM 2348 O O . ALA A 1 301 ? 15.008 10.086 5.441 1 98.56 301 ALA A O 1
ATOM 2349 N N . ARG A 1 302 ? 14.328 9.219 3.469 1 97.25 302 ARG A N 1
ATOM 2350 C CA . ARG A 1 302 ? 14.891 7.898 3.732 1 97.25 302 ARG A CA 1
ATOM 2351 C C . ARG A 1 302 ? 16.406 7.977 3.895 1 97.25 302 ARG A C 1
ATOM 2353 O O . ARG A 1 302 ? 16.969 7.355 4.797 1 97.25 302 ARG A O 1
ATOM 2360 N N . HIS A 1 303 ? 17.016 8.742 3.123 1 96.56 303 HIS A N 1
ATOM 2361 C CA . HIS A 1 303 ? 18.469 8.82 3.076 1 96.56 303 HIS A CA 1
ATOM 2362 C C . HIS A 1 303 ? 19.016 9.633 4.25 1 96.56 303 HIS A C 1
ATOM 2364 O O . HIS A 1 303 ? 19.938 9.188 4.938 1 96.56 303 HIS A O 1
ATOM 2370 N N . TYR A 1 304 ? 18.438 10.797 4.539 1 97.62 304 TYR A N 1
ATOM 2371 C CA . TYR A 1 304 ? 19.047 11.742 5.469 1 97.62 304 TYR A CA 1
ATOM 2372 C C . TYR A 1 304 ? 18.453 11.586 6.863 1 97.62 304 TYR A C 1
ATOM 2374 O O . TYR A 1 304 ? 19.125 11.875 7.863 1 97.62 304 TYR A O 1
ATOM 2382 N N . LEU A 1 305 ? 17.219 11.141 6.977 1 97.81 305 LEU A N 1
ATOM 2383 C CA . LEU A 1 305 ? 16.547 11.086 8.273 1 97.81 305 LEU A CA 1
ATOM 2384 C C . LEU A 1 305 ? 16.297 9.641 8.703 1 97.81 305 LEU A C 1
ATOM 2386 O O . LEU A 1 305 ? 15.672 9.391 9.734 1 97.81 305 LEU A O 1
ATOM 2390 N N . ASP A 1 306 ? 16.703 8.656 7.875 1 96.06 306 ASP A N 1
ATOM 2391 C CA . ASP A 1 306 ? 16.422 7.246 8.117 1 96.06 306 ASP A CA 1
ATOM 2392 C C . ASP A 1 306 ? 14.922 7.004 8.258 1 96.06 306 ASP A C 1
ATOM 2394 O O . ASP A 1 306 ? 14.484 6.258 9.141 1 96.06 306 ASP A O 1
ATOM 2398 N N . TYR A 1 307 ? 14.18 7.754 7.473 1 97.69 307 TYR A N 1
ATOM 2399 C CA . TYR A 1 307 ? 12.719 7.652 7.512 1 97.69 307 TYR A CA 1
ATOM 2400 C C . TYR A 1 307 ? 12.25 6.348 6.887 1 97.69 307 TYR A C 1
ATOM 2402 O O . TYR A 1 307 ? 12.539 6.07 5.719 1 97.69 307 TYR A O 1
ATOM 2410 N N . ASP A 1 308 ? 11.617 5.488 7.676 1 94.31 308 ASP A N 1
ATOM 2411 C CA . ASP A 1 308 ? 11.078 4.199 7.25 1 94.31 308 ASP A CA 1
ATOM 2412 C C . ASP A 1 308 ? 9.656 4.008 7.77 1 94.31 308 ASP A C 1
ATOM 2414 O O . ASP A 1 308 ? 9.453 3.5 8.875 1 94.31 308 ASP A O 1
ATOM 2418 N N . PRO A 1 309 ? 8.68 4.449 6.945 1 96 309 PRO A N 1
ATOM 2419 C CA . PRO A 1 309 ? 7.301 4.312 7.426 1 96 309 PRO A CA 1
ATOM 2420 C C . PRO A 1 309 ? 6.918 2.861 7.711 1 96 309 PRO A C 1
ATOM 2422 O O . PRO A 1 309 ? 6.953 2.021 6.805 1 96 309 PRO A O 1
ATOM 2425 N N . LYS A 1 310 ? 6.52 2.609 8.93 1 93.44 310 LYS A N 1
ATOM 2426 C CA . LYS A 1 310 ? 6.246 1.242 9.359 1 93.44 310 LYS A CA 1
ATOM 2427 C C . LYS A 1 310 ? 4.746 1.015 9.539 1 93.44 310 LYS A C 1
ATOM 2429 O O . LYS A 1 310 ? 4.262 -0.11 9.398 1 93.44 310 LYS A O 1
ATOM 2434 N N . VAL A 1 311 ? 4.008 2.031 9.906 1 95.81 311 VAL A N 1
ATOM 2435 C CA . VAL A 1 311 ? 2.578 1.91 10.164 1 95.81 311 VAL A CA 1
ATOM 2436 C C . VAL A 1 311 ? 1.801 2.078 8.859 1 95.81 311 VAL A C 1
ATOM 2438 O O . VAL A 1 311 ? 1.976 3.07 8.148 1 95.81 311 VAL A O 1
ATOM 2441 N N . SER A 1 312 ? 0.974 1.125 8.562 1 94.88 312 SER A N 1
ATOM 2442 C CA . SER A 1 312 ? 0.223 1.162 7.312 1 94.88 312 SER A CA 1
ATOM 2443 C C . SER A 1 312 ? -0.868 2.229 7.355 1 94.88 312 SER A C 1
ATOM 2445 O O . SER A 1 312 ? -1.297 2.643 8.438 1 94.88 312 SER A O 1
ATOM 2447 N N . LEU A 1 313 ? -1.311 2.641 6.16 1 96.62 313 LEU A N 1
ATOM 2448 C CA . LEU A 1 313 ? -2.424 3.576 6.055 1 96.62 313 LEU A CA 1
ATOM 2449 C C . LEU A 1 313 ? -3.684 2.996 6.688 1 96.62 313 LEU A C 1
ATOM 2451 O O . LEU A 1 313 ? -4.402 3.697 7.406 1 96.62 313 LEU A O 1
ATOM 2455 N N . TRP A 1 314 ? -3.936 1.774 6.488 1 96.06 314 TRP A N 1
ATOM 2456 C CA . TRP A 1 314 ? -5.16 1.115 6.926 1 96.06 314 TRP A CA 1
ATOM 2457 C C . TRP A 1 314 ? -5.238 1.067 8.453 1 96.06 314 TRP A C 1
ATOM 2459 O O . TRP A 1 314 ? -6.305 1.295 9.031 1 96.06 314 TRP A O 1
ATOM 2469 N N . THR A 1 315 ? -4.074 0.788 9.039 1 95.75 315 THR A N 1
ATOM 2470 C CA . THR A 1 315 ? -4 0.833 10.492 1 95.75 315 THR A CA 1
ATOM 2471 C C . THR A 1 315 ? -4.336 2.229 11.008 1 95.75 315 THR A C 1
ATOM 2473 O O . THR A 1 315 ? -5.098 2.375 11.969 1 95.75 315 THR A O 1
ATOM 2476 N N . ALA A 1 316 ? -3.766 3.221 10.391 1 97.44 316 ALA A N 1
ATOM 2477 C CA . ALA A 1 316 ? -4.023 4.605 10.781 1 97.44 316 ALA A CA 1
ATOM 2478 C C . ALA A 1 316 ? -5.492 4.969 10.578 1 97.44 316 ALA A C 1
ATOM 2480 O O . ALA A 1 316 ? -6.074 5.688 11.391 1 97.44 316 ALA A O 1
ATOM 2481 N N . LEU A 1 317 ? -6.109 4.492 9.508 1 97.56 317 LEU A N 1
ATOM 2482 C CA . LEU A 1 317 ? -7.512 4.773 9.227 1 97.56 317 LEU A CA 1
ATOM 2483 C C . LEU A 1 317 ? -8.422 4.066 10.234 1 97.56 317 LEU A C 1
ATOM 2485 O O . LEU A 1 317 ? -9.438 4.617 10.648 1 97.56 317 LEU A O 1
ATOM 2489 N N . ASP A 1 318 ? -8.047 2.801 10.562 1 97.19 318 ASP A N 1
ATOM 2490 C CA . ASP A 1 318 ? -8.789 2.105 11.609 1 97.19 318 ASP A CA 1
ATOM 2491 C C . ASP A 1 318 ? -8.766 2.893 12.914 1 97.19 318 ASP A C 1
ATOM 2493 O O . ASP A 1 318 ? -9.789 2.99 13.609 1 97.19 318 ASP A O 1
ATOM 2497 N N . GLU A 1 319 ? -7.59 3.424 13.227 1 97.31 319 GLU A N 1
ATOM 2498 C CA . GLU A 1 319 ? -7.441 4.254 14.414 1 97.31 319 GLU A CA 1
ATOM 2499 C C . GLU A 1 319 ? -8.32 5.5 14.328 1 97.31 319 GLU A C 1
ATOM 2501 O O . GLU A 1 319 ? -9.008 5.852 15.289 1 97.31 319 GLU A O 1
ATOM 2506 N N . PHE A 1 320 ? -8.266 6.164 13.25 1 97.56 320 PHE A N 1
ATOM 2507 C CA . PHE A 1 320 ? -9.109 7.336 13.039 1 97.56 320 PHE A CA 1
ATOM 2508 C C . PHE A 1 320 ? -10.578 6.992 13.25 1 97.56 320 PHE A C 1
ATOM 2510 O O . PHE A 1 320 ? -11.289 7.695 13.969 1 97.56 320 PHE A O 1
ATOM 2517 N N . CYS A 1 321 ? -11.047 5.941 12.578 1 97.31 321 CYS A N 1
ATOM 2518 C CA . CYS A 1 321 ? -12.453 5.559 12.633 1 97.31 321 CYS A CA 1
ATOM 2519 C C . CYS A 1 321 ? -12.867 5.223 14.055 1 97.31 321 CYS A C 1
ATOM 2521 O O . CYS A 1 321 ? -13.969 5.586 14.492 1 97.31 321 CYS A O 1
ATOM 2523 N N . GLY A 1 322 ? -12 4.461 14.727 1 96.5 322 GLY A N 1
ATOM 2524 C CA . GLY A 1 322 ? -12.281 4.176 16.125 1 96.5 322 GLY A CA 1
ATOM 2525 C C . GLY A 1 322 ? -12.438 5.422 16.969 1 96.5 322 GLY A C 1
ATOM 2526 O O . GLY A 1 322 ? -13.367 5.523 17.781 1 96.5 322 GLY A O 1
ATOM 2527 N N . TRP A 1 323 ? -11.562 6.355 16.75 1 95.44 323 TRP A N 1
ATOM 2528 C CA . TRP A 1 323 ? -11.594 7.629 17.469 1 95.44 323 TRP A CA 1
ATOM 2529 C C . TRP A 1 323 ? -12.836 8.43 17.109 1 95.44 323 TRP A C 1
ATOM 2531 O O . TRP A 1 323 ? -13.516 8.969 17.984 1 95.44 323 TRP A O 1
ATOM 2541 N N . TRP A 1 324 ? -13.109 8.539 15.844 1 93.81 324 TRP A N 1
ATOM 2542 C CA . TRP A 1 324 ? -14.242 9.328 15.367 1 93.81 324 TRP A CA 1
ATOM 2543 C C . TRP A 1 324 ? -15.555 8.758 15.898 1 93.81 324 TRP A C 1
ATOM 2545 O O . TRP A 1 324 ? -16.453 9.516 16.297 1 93.81 324 TRP A O 1
ATOM 2555 N N . LYS A 1 325 ? -15.68 7.469 15.906 1 93 325 LYS A N 1
ATOM 2556 C CA . LYS A 1 325 ? -16.875 6.812 16.438 1 93 325 LYS A CA 1
ATOM 2557 C C . LYS A 1 325 ? -17.062 7.152 17.922 1 93 325 LYS A C 1
ATOM 2559 O O . LYS A 1 325 ? -18.203 7.316 18.375 1 93 325 LYS A O 1
ATOM 2564 N N . ALA A 1 326 ? -15.977 7.227 18.625 1 89.56 326 ALA A N 1
ATOM 2565 C CA . ALA A 1 326 ? -16.031 7.531 20.047 1 89.56 326 ALA A CA 1
ATOM 2566 C C . ALA A 1 326 ? -16.469 8.977 20.281 1 89.56 326 ALA A C 1
ATOM 2568 O O . ALA A 1 326 ? -17.062 9.289 21.312 1 89.56 326 ALA A O 1
ATOM 2569 N N . GLN A 1 327 ? -16.094 9.875 19.375 1 82.19 327 GLN A N 1
ATOM 2570 C CA . GLN A 1 327 ? -16.516 11.273 19.484 1 82.19 327 GLN A CA 1
ATOM 2571 C C . GLN A 1 327 ? -18 11.422 19.172 1 82.19 327 GLN A C 1
ATOM 2573 O O . GLN A 1 327 ? -18.688 12.25 19.781 1 82.19 327 GLN A O 1
ATOM 2578 N N . ASP A 1 328 ? -18.438 10.836 18.078 1 67.44 328 ASP A N 1
ATOM 2579 C CA . ASP A 1 328 ? -19.828 10.914 17.656 1 67.44 328 ASP A CA 1
ATOM 2580 C C . ASP A 1 328 ? -20.766 10.406 18.75 1 67.44 328 ASP A C 1
ATOM 2582 O O . ASP A 1 328 ? -21.906 10.875 18.859 1 67.44 328 ASP A O 1
ATOM 2586 N N . ILE A 1 329 ? -20.328 9.492 19.531 1 47.97 329 ILE A N 1
ATOM 2587 C CA . ILE A 1 329 ? -21.156 9.031 20.641 1 47.97 329 ILE A CA 1
ATOM 2588 C C . ILE A 1 329 ? -21.203 10.102 21.734 1 47.97 329 ILE A C 1
ATOM 2590 O O . ILE A 1 329 ? -22.188 10.188 22.484 1 47.97 329 ILE A O 1
ATOM 2594 N N . ARG A 1 330 ? -20.328 11.102 21.719 1 40.75 330 ARG A N 1
ATOM 2595 C CA . ARG A 1 330 ? -20.453 12.141 22.734 1 40.75 330 ARG A CA 1
ATOM 2596 C C . ARG A 1 330 ? -21.25 13.328 22.219 1 40.75 330 ARG A C 1
ATOM 2598 O O . ARG A 1 330 ? -21.188 13.656 21.031 1 40.75 330 ARG A O 1
ATOM 2605 N N . MET B 1 1 ? 25.344 -17.969 -16.656 1 94.94 1 MET B N 1
ATOM 2606 C CA . MET B 1 1 ? 24.641 -19.016 -15.922 1 94.94 1 MET B CA 1
ATOM 2607 C C . MET B 1 1 ? 23.531 -19.625 -16.781 1 94.94 1 MET B C 1
ATOM 2609 O O . MET B 1 1 ? 22.812 -18.906 -17.469 1 94.94 1 MET B O 1
ATOM 2613 N N . ARG B 1 2 ? 23.516 -20.969 -16.906 1 98.19 2 ARG B N 1
ATOM 2614 C CA . ARG B 1 2 ? 22.469 -21.672 -17.656 1 98.19 2 ARG B CA 1
ATOM 2615 C C . ARG B 1 2 ? 21.422 -22.266 -16.719 1 98.19 2 ARG B C 1
ATOM 2617 O O . ARG B 1 2 ? 21.766 -23.047 -15.828 1 98.19 2 ARG B O 1
ATOM 2624 N N . ILE B 1 3 ? 20.141 -21.859 -16.969 1 98.81 3 ILE B N 1
ATOM 2625 C CA . ILE B 1 3 ? 19.094 -22.328 -16.047 1 98.81 3 ILE B CA 1
ATOM 2626 C C . ILE B 1 3 ? 17.984 -23 -16.844 1 98.81 3 ILE B C 1
ATOM 2628 O O . ILE B 1 3 ? 17.797 -22.719 -18.031 1 98.81 3 ILE B O 1
ATOM 2632 N N . LEU B 1 4 ? 17.312 -23.922 -16.188 1 98.81 4 LEU B N 1
ATOM 2633 C CA . LEU B 1 4 ? 16.062 -24.5 -16.672 1 98.81 4 LEU B CA 1
ATOM 2634 C C . LEU B 1 4 ? 14.859 -23.891 -15.938 1 98.81 4 LEU B C 1
ATOM 2636 O O . LEU B 1 4 ? 14.852 -23.828 -14.711 1 98.81 4 LEU B O 1
ATOM 2640 N N . VAL B 1 5 ? 13.891 -23.391 -16.656 1 98.69 5 VAL B N 1
ATOM 2641 C CA . VAL B 1 5 ? 12.625 -22.938 -16.094 1 98.69 5 VAL B CA 1
ATOM 2642 C C . VAL B 1 5 ? 11.5 -23.875 -16.531 1 98.69 5 VAL B C 1
ATOM 2644 O O . VAL B 1 5 ? 11.148 -23.906 -17.719 1 98.69 5 VAL B O 1
ATOM 2647 N N . THR B 1 6 ? 10.992 -24.625 -15.594 1 97.94 6 THR B N 1
ATOM 2648 C CA . THR B 1 6 ? 9.797 -25.406 -15.906 1 97.94 6 THR B CA 1
ATOM 2649 C C . THR B 1 6 ? 8.539 -24.562 -15.711 1 97.94 6 THR B C 1
ATOM 2651 O O . THR B 1 6 ? 8.555 -23.562 -14.992 1 97.94 6 THR B O 1
ATOM 2654 N N . GLY B 1 7 ? 7.465 -24.969 -16.375 1 96.12 7 GLY B N 1
ATOM 2655 C CA . GLY B 1 7 ? 6.246 -24.172 -16.297 1 96.12 7 GLY B CA 1
ATOM 2656 C C . GLY B 1 7 ? 6.328 -22.859 -17.047 1 96.12 7 GLY B C 1
ATOM 2657 O O . GLY B 1 7 ? 5.605 -21.906 -16.734 1 96.12 7 GLY B O 1
ATOM 2658 N N . ALA B 1 8 ? 7.141 -22.781 -18.031 1 96.5 8 ALA B N 1
ATOM 2659 C CA . ALA B 1 8 ? 7.418 -21.547 -18.75 1 96.5 8 ALA B CA 1
ATOM 2660 C C . ALA B 1 8 ? 6.25 -21.156 -19.641 1 96.5 8 ALA B C 1
ATOM 2662 O O . ALA B 1 8 ? 6.156 -20.016 -20.109 1 96.5 8 ALA B O 1
ATOM 2663 N N . SER B 1 9 ? 5.371 -22.047 -19.922 1 94.25 9 SER B N 1
ATOM 2664 C CA . SER B 1 9 ? 4.184 -21.734 -20.703 1 94.25 9 SER B CA 1
ATOM 2665 C C . SER B 1 9 ? 3.127 -21.047 -19.859 1 94.25 9 SER B C 1
ATOM 2667 O O . SER B 1 9 ? 2.162 -20.484 -20.375 1 94.25 9 SER B O 1
ATOM 2669 N N . GLY B 1 10 ? 3.299 -21.109 -18.547 1 94.44 10 GLY B N 1
ATOM 2670 C CA . GLY B 1 10 ? 2.373 -20.469 -17.641 1 94.44 10 GLY B CA 1
ATOM 2671 C C . GLY B 1 10 ? 2.742 -19.031 -17.344 1 94.44 10 GLY B C 1
ATOM 2672 O O . GLY B 1 10 ? 3.727 -18.5 -17.875 1 94.44 10 GLY B O 1
ATOM 2673 N N . PHE B 1 11 ? 1.987 -18.438 -16.484 1 95.12 11 PHE B N 1
ATOM 2674 C CA . PHE B 1 11 ? 2.111 -17.016 -16.156 1 95.12 11 PHE B CA 1
ATOM 2675 C C . PHE B 1 11 ? 3.418 -16.75 -15.414 1 95.12 11 PHE B C 1
ATOM 2677 O O . PHE B 1 11 ? 4.32 -16.109 -15.961 1 95.12 11 PHE B O 1
ATOM 2684 N N . ILE B 1 12 ? 3.609 -17.391 -14.234 1 97.12 12 ILE B N 1
ATOM 2685 C CA . ILE B 1 12 ? 4.754 -17.062 -13.391 1 97.12 12 ILE B CA 1
ATOM 2686 C C . ILE B 1 12 ? 6.039 -17.562 -14.047 1 97.12 12 ILE B C 1
ATOM 2688 O O . ILE B 1 12 ? 7 -16.812 -14.195 1 97.12 12 ILE B O 1
ATOM 2692 N N . GLY B 1 13 ? 6.059 -18.812 -14.516 1 97.69 13 GLY B N 1
ATOM 2693 C CA . GLY B 1 13 ? 7.238 -19.375 -15.164 1 97.69 13 GLY B CA 1
ATOM 2694 C C . GLY B 1 13 ? 7.629 -18.625 -16.422 1 97.69 13 GLY B C 1
ATOM 2695 O O . GLY B 1 13 ? 8.812 -18.375 -16.656 1 97.69 13 GLY B O 1
ATOM 2696 N N . GLY B 1 14 ? 6.621 -18.297 -17.203 1 97.56 14 GLY B N 1
ATOM 2697 C CA . GLY B 1 14 ? 6.891 -17.578 -18.438 1 97.56 14 GLY B CA 1
ATOM 2698 C C . GLY B 1 14 ? 7.449 -16.188 -18.188 1 97.56 14 GLY B C 1
ATOM 2699 O O . GLY B 1 14 ? 8.391 -15.758 -18.875 1 97.56 14 GLY B O 1
ATOM 2700 N N . ARG B 1 15 ? 6.883 -15.5 -17.281 1 97.94 15 ARG B N 1
ATOM 2701 C CA . ARG B 1 15 ? 7.34 -14.148 -16.969 1 97.94 15 ARG B CA 1
ATOM 2702 C C . ARG B 1 15 ? 8.758 -14.164 -16.391 1 97.94 15 ARG B C 1
ATOM 2704 O O . ARG B 1 15 ? 9.562 -13.281 -16.703 1 97.94 15 ARG B O 1
ATOM 2711 N N . PHE B 1 16 ? 9.031 -15.164 -15.641 1 98.62 16 PHE B N 1
ATOM 2712 C CA . PHE B 1 16 ? 10.383 -15.234 -15.094 1 98.62 16 PHE B CA 1
ATOM 2713 C C . PHE B 1 16 ? 11.391 -15.586 -16.188 1 98.62 16 PHE B C 1
ATOM 2715 O O . PHE B 1 16 ? 12.477 -15 -16.234 1 98.62 16 PHE B O 1
ATOM 2722 N N . ALA B 1 17 ? 11.023 -16.547 -17 1 98.75 17 ALA B N 1
ATOM 2723 C CA . ALA B 1 17 ? 11.922 -16.922 -18.094 1 98.75 17 ALA B CA 1
ATOM 2724 C C . ALA B 1 17 ? 12.281 -15.719 -18.953 1 98.75 17 ALA B C 1
ATOM 2726 O O . ALA B 1 17 ? 13.445 -15.516 -19.297 1 98.75 17 ALA B O 1
ATOM 2727 N N . ARG B 1 18 ? 11.312 -14.938 -19.266 1 98.25 18 ARG B N 1
ATOM 2728 C CA . ARG B 1 18 ? 11.555 -13.727 -20.031 1 98.25 18 ARG B CA 1
ATOM 2729 C C . ARG B 1 18 ? 12.492 -12.773 -19.297 1 98.25 18 ARG B C 1
ATOM 2731 O O . ARG B 1 18 ? 13.438 -12.25 -19.891 1 98.25 18 ARG B O 1
ATOM 2738 N N . PHE B 1 19 ? 12.188 -12.578 -18.078 1 98.56 19 PHE B N 1
ATOM 2739 C CA . PHE B 1 19 ? 12.992 -11.688 -17.25 1 98.56 19 PHE B CA 1
ATOM 2740 C C . PHE B 1 19 ? 14.43 -12.18 -17.156 1 98.56 19 PHE B C 1
ATOM 2742 O O . PHE B 1 19 ? 15.367 -11.391 -17.297 1 98.56 19 PHE B O 1
ATOM 2749 N N . ALA B 1 20 ? 14.609 -13.461 -16.953 1 98.62 20 ALA B N 1
ATOM 2750 C CA . ALA B 1 20 ? 15.938 -14.062 -16.875 1 98.62 20 ALA B CA 1
ATOM 2751 C C . ALA B 1 20 ? 16.719 -13.852 -18.156 1 98.62 20 ALA B C 1
ATOM 2753 O O . ALA B 1 20 ? 17.922 -13.531 -18.125 1 98.62 20 ALA B O 1
ATOM 2754 N N . LEU B 1 21 ? 16.062 -14.023 -19.281 1 98.56 21 LEU B N 1
ATOM 2755 C CA . LEU B 1 21 ? 16.688 -13.773 -20.578 1 98.56 21 LEU B CA 1
ATOM 2756 C C . LEU B 1 21 ? 17.172 -12.328 -20.672 1 98.56 21 LEU B C 1
ATOM 2758 O O . LEU B 1 21 ? 18.281 -12.07 -21.141 1 98.56 21 LEU B O 1
ATOM 2762 N N . GLU B 1 22 ? 16.344 -11.43 -20.203 1 97.88 22 GLU B N 1
ATOM 2763 C CA . GLU B 1 22 ? 16.656 -10.008 -20.25 1 97.88 22 GLU B CA 1
ATOM 2764 C C . GLU B 1 22 ? 17.844 -9.672 -19.359 1 97.88 22 GLU B C 1
ATOM 2766 O O . GLU B 1 22 ? 18.531 -8.68 -19.578 1 97.88 22 GLU B O 1
ATOM 2771 N N . GLN B 1 23 ? 18.031 -10.516 -18.375 1 97.44 23 GLN B N 1
ATOM 2772 C CA . GLN B 1 23 ? 19.156 -10.32 -17.484 1 97.44 23 GLN B CA 1
ATOM 2773 C C . GLN B 1 23 ? 20.422 -10.961 -18.047 1 97.44 23 GLN B C 1
ATOM 2775 O O . GLN B 1 23 ? 21.469 -10.945 -17.391 1 97.44 23 GLN B O 1
ATOM 2780 N N . GLY B 1 24 ? 20.375 -11.617 -19.125 1 97.62 24 GLY B N 1
ATOM 2781 C CA . GLY B 1 24 ? 21.547 -12.164 -19.812 1 97.62 24 GLY B CA 1
ATOM 2782 C C . GLY B 1 24 ? 21.797 -13.617 -19.484 1 97.62 24 GLY B C 1
ATOM 2783 O O . GLY B 1 24 ? 22.844 -14.164 -19.828 1 97.62 24 GLY B O 1
ATOM 2784 N N . LEU B 1 25 ? 20.875 -14.312 -18.844 1 98.38 25 LEU B N 1
ATOM 2785 C CA . LEU B 1 25 ? 21.031 -15.727 -18.531 1 98.38 25 LEU B CA 1
ATOM 2786 C C . LEU B 1 25 ? 20.719 -16.594 -19.75 1 98.38 25 LEU B C 1
ATOM 2788 O O . LEU B 1 25 ? 19.953 -16.172 -20.625 1 98.38 25 LEU B O 1
ATOM 2792 N N . ASP B 1 26 ? 21.359 -17.734 -19.812 1 98.56 26 ASP B N 1
ATOM 2793 C CA . ASP B 1 26 ? 20.953 -18.781 -20.766 1 98.56 26 ASP B CA 1
ATOM 2794 C C . ASP B 1 26 ? 19.797 -19.594 -20.203 1 98.56 26 ASP B C 1
ATOM 2796 O O . ASP B 1 26 ? 19.922 -20.25 -19.172 1 98.56 26 ASP B O 1
ATOM 2800 N N . VAL B 1 27 ? 18.656 -19.547 -20.922 1 98.81 27 VAL B N 1
ATOM 2801 C CA . VAL B 1 27 ? 17.453 -20.109 -20.344 1 98.81 27 VAL B CA 1
ATOM 2802 C C . VAL B 1 27 ? 16.938 -21.25 -21.234 1 98.81 27 VAL B C 1
ATOM 2804 O O . VAL B 1 27 ? 16.703 -21.062 -22.422 1 98.81 27 VAL B O 1
ATOM 2807 N N . ARG B 1 28 ? 16.859 -22.422 -20.672 1 98.69 28 ARG B N 1
ATOM 2808 C CA . ARG B 1 28 ? 16.125 -23.547 -21.25 1 98.69 28 ARG B CA 1
ATOM 2809 C C . ARG B 1 28 ? 14.703 -23.625 -20.703 1 98.69 28 ARG B C 1
ATOM 2811 O O . ARG B 1 28 ? 14.484 -23.469 -19.5 1 98.69 28 ARG B O 1
ATOM 2818 N N . VAL B 1 29 ? 13.773 -23.734 -21.609 1 98.06 29 VAL B N 1
ATOM 2819 C CA . VAL B 1 29 ? 12.375 -23.844 -21.203 1 98.06 29 VAL B CA 1
ATOM 2820 C C . VAL B 1 29 ? 11.773 -25.125 -21.75 1 98.06 29 VAL B C 1
ATOM 2822 O O . VAL B 1 29 ? 12.273 -25.688 -22.734 1 98.06 29 VAL B O 1
ATOM 2825 N N . ASN B 1 30 ? 10.766 -25.562 -21.016 1 93.69 30 ASN B N 1
ATOM 2826 C CA . ASN B 1 30 ? 10.047 -26.781 -21.406 1 93.69 30 ASN B CA 1
ATOM 2827 C C . ASN B 1 30 ? 8.547 -26.531 -21.516 1 93.69 30 ASN B C 1
ATOM 2829 O O . ASN B 1 30 ? 8.008 -25.641 -20.859 1 93.69 30 ASN B O 1
ATOM 2833 N N . GLY B 1 31 ? 7.945 -27.156 -22.406 1 89.62 31 GLY B N 1
ATOM 2834 C CA . GLY B 1 31 ? 6.504 -27.125 -22.578 1 89.62 31 GLY B CA 1
ATOM 2835 C C . GLY B 1 31 ? 5.969 -28.281 -23.391 1 89.62 31 GLY B C 1
ATOM 2836 O O . GLY B 1 31 ? 6.727 -28.969 -24.094 1 89.62 31 GLY B O 1
ATOM 2837 N N . ARG B 1 32 ? 4.66 -28.406 -23.219 1 86.44 32 ARG B N 1
ATOM 2838 C CA . ARG B 1 32 ? 4.027 -29.469 -24 1 86.44 32 ARG B CA 1
ATOM 2839 C C . ARG B 1 32 ? 3.82 -29.031 -25.453 1 86.44 32 ARG B C 1
ATOM 2841 O O . ARG B 1 32 ? 3.727 -29.859 -26.359 1 86.44 32 ARG B O 1
ATOM 2848 N N . ARG B 1 33 ? 3.588 -27.781 -25.672 1 85.81 33 ARG B N 1
ATOM 2849 C CA . ARG B 1 33 ? 3.375 -27.203 -27 1 85.81 33 ARG B CA 1
ATOM 2850 C C . ARG B 1 33 ? 4.312 -26.016 -27.234 1 85.81 33 ARG B C 1
ATOM 2852 O O . ARG B 1 33 ? 4.52 -25.188 -26.344 1 85.81 33 ARG B O 1
ATOM 2859 N N . ALA B 1 34 ? 4.77 -25.922 -28.328 1 87 34 ALA B N 1
ATOM 2860 C CA . ALA B 1 34 ? 5.73 -24.875 -28.688 1 87 34 ALA B CA 1
ATOM 2861 C C . ALA B 1 34 ? 5.082 -23.5 -28.672 1 87 34 ALA B C 1
ATOM 2863 O O . ALA B 1 34 ? 5.73 -22.5 -28.328 1 87 34 ALA B O 1
ATOM 2864 N N . GLU B 1 35 ? 3.895 -23.422 -28.984 1 88.88 35 GLU B N 1
ATOM 2865 C CA . GLU B 1 35 ? 3.182 -22.156 -29.109 1 88.88 35 GLU B CA 1
ATOM 2866 C C . GLU B 1 35 ? 3.16 -21.406 -27.781 1 88.88 35 GLU B C 1
ATOM 2868 O O . GLU B 1 35 ? 3.197 -20.172 -27.766 1 88.88 35 GLU B O 1
ATOM 2873 N N . GLY B 1 36 ? 3.16 -22.109 -26.797 1 89.62 36 GLY B N 1
ATOM 2874 C CA . GLY B 1 36 ? 3.057 -21.5 -25.469 1 89.62 36 GLY B CA 1
ATOM 2875 C C . GLY B 1 36 ? 4.324 -20.797 -25.031 1 89.62 36 GLY B C 1
ATOM 2876 O O . GLY B 1 36 ? 4.297 -19.969 -24.125 1 89.62 36 GLY B O 1
ATOM 2877 N N . VAL B 1 37 ? 5.449 -21.125 -25.75 1 93.56 37 VAL B N 1
ATOM 2878 C CA . VAL B 1 37 ? 6.719 -20.547 -25.328 1 93.56 37 VAL B CA 1
ATOM 2879 C C . VAL B 1 37 ? 7.406 -19.875 -26.516 1 93.56 37 VAL B C 1
ATOM 2881 O O . VAL B 1 37 ? 8.602 -19.578 -26.469 1 93.56 37 VAL B O 1
ATOM 2884 N N . GLU B 1 38 ? 6.66 -19.656 -27.578 1 94.31 38 GLU B N 1
ATOM 2885 C CA . GLU B 1 38 ? 7.23 -19.094 -28.797 1 94.31 38 GLU B CA 1
ATOM 2886 C C . GLU B 1 38 ? 7.879 -17.734 -28.516 1 94.31 38 GLU B C 1
ATOM 2888 O O . GLU B 1 38 ? 8.945 -17.438 -29.047 1 94.31 38 GLU B O 1
ATOM 2893 N N . HIS B 1 39 ? 7.188 -16.969 -27.781 1 93.69 39 HIS B N 1
ATOM 2894 C CA . HIS B 1 39 ? 7.691 -15.625 -27.484 1 93.69 39 HIS B CA 1
ATOM 2895 C C . HIS B 1 39 ? 9.023 -15.703 -26.734 1 93.69 39 HIS B C 1
ATOM 2897 O O . HIS B 1 39 ? 9.852 -14.797 -26.859 1 93.69 39 HIS B O 1
ATOM 2903 N N . LEU B 1 40 ? 9.305 -16.719 -25.984 1 97.38 40 LEU B N 1
ATOM 2904 C CA . LEU B 1 40 ? 10.562 -16.906 -25.266 1 97.38 40 LEU B CA 1
ATOM 2905 C C . LEU B 1 40 ? 11.656 -17.375 -26.219 1 97.38 40 LEU B C 1
ATOM 2907 O O . LEU B 1 40 ? 12.805 -16.922 -26.125 1 97.38 40 LEU B O 1
ATOM 2911 N N . VAL B 1 41 ? 11.258 -18.25 -27.094 1 9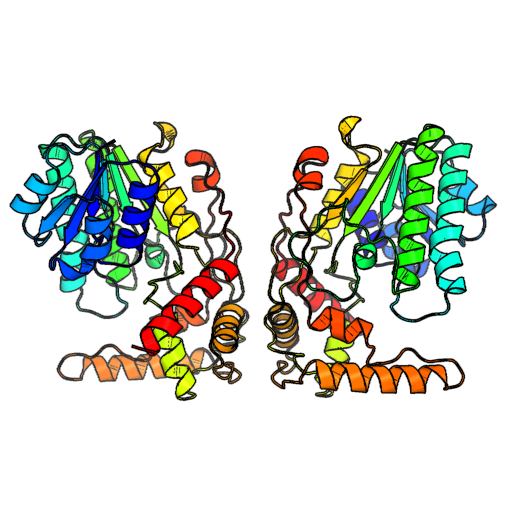7.19 41 VAL B N 1
ATOM 2912 C CA . VAL B 1 41 ? 12.203 -18.781 -28.078 1 97.19 41 VAL B CA 1
ATOM 2913 C C . VAL B 1 41 ? 12.711 -17.656 -28.969 1 97.19 41 VAL B C 1
ATOM 2915 O O . VAL B 1 41 ? 13.906 -17.578 -29.266 1 97.19 41 VAL B O 1
ATOM 2918 N N . ARG B 1 42 ? 11.828 -16.797 -29.281 1 97.12 42 ARG B N 1
ATOM 2919 C CA . ARG B 1 42 ? 12.188 -15.641 -30.109 1 97.12 42 ARG B CA 1
ATOM 2920 C C . ARG B 1 42 ? 13.188 -14.742 -29.391 1 97.12 42 ARG B C 1
ATOM 2922 O O . ARG B 1 42 ? 13.961 -14.031 -30.016 1 97.12 42 ARG B O 1
ATOM 2929 N N . ARG B 1 43 ? 13.188 -14.852 -28.109 1 96.94 43 ARG B N 1
ATOM 2930 C CA . ARG B 1 43 ? 14.07 -14.008 -27.312 1 96.94 43 ARG B CA 1
ATOM 2931 C C . ARG B 1 43 ? 15.359 -14.742 -26.969 1 96.94 43 ARG B C 1
ATOM 2933 O O . ARG B 1 43 ? 16.203 -14.211 -26.25 1 96.94 43 ARG B O 1
ATOM 2940 N N . GLY B 1 44 ? 15.461 -16.031 -27.438 1 97.75 44 GLY B N 1
ATOM 2941 C CA . GLY B 1 44 ? 16.734 -16.719 -27.297 1 97.75 44 GLY B CA 1
ATOM 2942 C C . GLY B 1 44 ? 16.672 -17.922 -26.375 1 97.75 44 GLY B C 1
ATOM 2943 O O . GLY B 1 44 ? 17.688 -18.562 -26.125 1 97.75 44 GLY B O 1
ATOM 2944 N N . ALA B 1 45 ? 15.539 -18.281 -25.891 1 98.31 45 ALA B N 1
ATOM 2945 C CA . ALA B 1 45 ? 15.422 -19.438 -25.016 1 98.31 45 ALA B CA 1
ATOM 2946 C C . ALA B 1 45 ? 15.578 -20.75 -25.781 1 98.31 45 ALA B C 1
ATOM 2948 O O . ALA B 1 45 ? 15.172 -20.828 -26.953 1 98.31 45 ALA B O 1
ATOM 2949 N N . GLU B 1 46 ? 16.219 -21.703 -25.172 1 98 46 GLU B N 1
ATOM 2950 C CA . GLU B 1 46 ? 16.25 -23.062 -25.703 1 98 46 GLU B CA 1
ATOM 2951 C C . GLU B 1 46 ? 14.977 -23.828 -25.328 1 98 46 GLU B C 1
ATOM 2953 O O . GLU B 1 46 ? 14.68 -24 -24.141 1 98 46 GLU B O 1
ATOM 2958 N N . PHE B 1 47 ? 14.281 -24.266 -26.344 1 97.12 47 PHE B N 1
ATOM 2959 C CA . PHE B 1 47 ? 13.023 -24.953 -26.094 1 97.12 47 PHE B CA 1
ATOM 2960 C C . PHE B 1 47 ? 13.203 -26.469 -26.219 1 97.12 47 PHE B C 1
ATOM 2962 O O . PHE B 1 47 ? 13.797 -26.938 -27.188 1 97.12 47 PHE B O 1
ATOM 2969 N N . VAL B 1 48 ? 12.711 -27.172 -25.25 1 96 48 VAL B N 1
ATOM 2970 C CA . VAL B 1 48 ? 12.648 -28.625 -25.281 1 96 48 VAL B CA 1
ATOM 2971 C C . VAL B 1 48 ? 11.203 -29.078 -25.062 1 96 48 VAL B C 1
ATOM 2973 O O . VAL B 1 48 ? 10.609 -28.766 -24.031 1 96 48 VAL B O 1
ATOM 2976 N N . GLN B 1 49 ? 10.664 -29.781 -25.953 1 94.5 49 GLN B N 1
ATOM 2977 C CA . GLN B 1 49 ? 9.281 -30.25 -25.875 1 94.5 49 GLN B CA 1
ATOM 2978 C C . GLN B 1 49 ? 9.18 -31.5 -25.016 1 94.5 49 GLN B C 1
ATOM 2980 O O . GLN B 1 49 ? 10.031 -32.406 -25.078 1 94.5 49 GLN B O 1
ATOM 2985 N N . GLY B 1 50 ? 8.094 -31.516 -24.203 1 91.94 50 GLY B N 1
ATOM 2986 C CA . GLY B 1 50 ? 7.852 -32.75 -23.469 1 91.94 50 GLY B CA 1
ATOM 2987 C C . GLY B 1 50 ? 7.008 -32.531 -22.219 1 91.94 50 GLY B C 1
ATOM 2988 O O . GLY B 1 50 ? 6.684 -31.406 -21.859 1 91.94 50 GLY B O 1
ATOM 2989 N N . ASP B 1 51 ? 6.676 -33.688 -21.656 1 94 51 ASP B N 1
ATOM 2990 C CA . ASP B 1 51 ? 5.887 -33.75 -20.438 1 94 51 ASP B CA 1
ATOM 2991 C C . ASP B 1 51 ? 6.77 -34.094 -19.219 1 94 51 ASP B C 1
ATOM 2993 O O . ASP B 1 51 ? 7.57 -35.031 -19.266 1 94 51 ASP B O 1
ATOM 2997 N N . LEU B 1 52 ? 6.621 -33.312 -18.188 1 95.5 52 LEU B N 1
ATOM 2998 C CA . LEU B 1 52 ? 7.473 -33.438 -17.016 1 95.5 52 LEU B CA 1
ATOM 2999 C C . LEU B 1 52 ? 7.152 -34.719 -16.25 1 95.5 52 LEU B C 1
ATOM 3001 O O . LEU B 1 52 ? 7.898 -35.125 -15.344 1 95.5 52 LEU B O 1
ATOM 3005 N N . SER B 1 53 ? 6.039 -35.406 -16.609 1 94.75 53 SER B N 1
ATOM 3006 C CA . SER B 1 53 ? 5.727 -36.688 -16 1 94.75 53 SER B CA 1
ATOM 3007 C C . SER B 1 53 ? 6.684 -37.781 -16.484 1 94.75 53 SER B C 1
ATOM 3009 O O . SER B 1 53 ? 6.75 -38.844 -15.891 1 94.75 53 SER B O 1
ATOM 3011 N N . ASP B 1 54 ? 7.359 -37.5 -17.578 1 96.19 54 ASP B N 1
ATOM 3012 C CA . ASP B 1 54 ? 8.375 -38.406 -18.125 1 96.19 54 ASP B CA 1
ATOM 3013 C C . ASP B 1 54 ? 9.727 -38.156 -17.453 1 96.19 54 ASP B C 1
ATOM 3015 O O . ASP B 1 54 ? 10.445 -37.219 -17.812 1 96.19 54 ASP B O 1
ATOM 3019 N N . ALA B 1 55 ? 10.125 -39.094 -16.625 1 97.19 55 ALA B N 1
ATOM 3020 C CA . ALA B 1 55 ? 11.336 -38.938 -15.828 1 97.19 55 ALA B CA 1
ATOM 3021 C C . ALA B 1 55 ? 12.57 -38.844 -16.719 1 97.19 55 ALA B C 1
ATOM 3023 O O . ALA B 1 55 ? 13.508 -38.094 -16.422 1 97.19 55 ALA B O 1
ATOM 3024 N N . ASP B 1 56 ? 12.594 -39.625 -17.766 1 97 56 ASP B N 1
ATOM 3025 C CA . ASP B 1 56 ? 13.742 -39.594 -18.656 1 97 56 ASP B CA 1
ATOM 3026 C C . ASP B 1 56 ? 13.875 -38.25 -19.359 1 97 56 ASP B C 1
ATOM 3028 O O . ASP B 1 56 ? 14.992 -37.75 -19.531 1 97 56 ASP B O 1
ATOM 3032 N N . LEU B 1 57 ? 12.805 -37.781 -19.75 1 96.56 57 LEU B N 1
ATOM 3033 C CA . LEU B 1 57 ? 12.805 -36.469 -20.375 1 96.56 57 LEU B CA 1
ATOM 3034 C C . LEU B 1 57 ? 13.297 -35.375 -19.406 1 96.56 57 LEU B C 1
ATOM 3036 O O . LEU B 1 57 ? 14.07 -34.5 -19.797 1 96.56 57 LEU B O 1
ATOM 3040 N N . VAL B 1 58 ? 12.852 -35.438 -18.172 1 98.19 58 VAL B N 1
ATOM 3041 C CA . VAL B 1 58 ? 13.242 -34.438 -17.156 1 98.19 58 VAL B CA 1
ATOM 3042 C C . VAL B 1 58 ? 14.75 -34.531 -16.938 1 98.19 58 VAL B C 1
ATOM 3044 O O . VAL B 1 58 ? 15.414 -33.5 -16.766 1 98.19 58 VAL B O 1
ATOM 3047 N N . ARG B 1 59 ? 15.289 -35.719 -16.938 1 97.94 59 ARG B N 1
ATOM 3048 C CA . ARG B 1 59 ? 16.734 -35.906 -16.781 1 97.94 59 ARG B CA 1
ATOM 3049 C C . ARG B 1 59 ? 17.484 -35.188 -17.922 1 97.94 59 ARG B C 1
ATOM 3051 O O . ARG B 1 59 ? 18.484 -34.531 -17.688 1 97.94 59 ARG B O 1
ATOM 3058 N N . GLU B 1 60 ? 16.953 -35.375 -19.078 1 97.44 60 GLU B N 1
ATOM 3059 C CA . GLU B 1 60 ? 17.562 -34.719 -20.234 1 97.44 60 GLU B CA 1
ATOM 3060 C C . GLU B 1 60 ? 17.484 -33.219 -20.109 1 97.44 60 GLU B C 1
ATOM 3062 O O . GLU B 1 60 ? 18.422 -32.5 -20.469 1 97.44 60 GLU B O 1
ATOM 3067 N N . LEU B 1 61 ? 16.375 -32.719 -19.641 1 97.69 61 LEU B N 1
ATOM 3068 C CA . LEU B 1 61 ? 16.141 -31.297 -19.469 1 97.69 61 LEU B CA 1
ATOM 3069 C C . LEU B 1 61 ? 17.172 -30.703 -18.5 1 97.69 61 LEU B C 1
ATOM 3071 O O . LEU B 1 61 ? 17.562 -29.531 -18.656 1 97.69 61 LEU B O 1
ATOM 3075 N N . CYS B 1 62 ? 17.609 -31.469 -17.531 1 98.38 62 CYS B N 1
ATOM 3076 C CA . CYS B 1 62 ? 18.484 -30.969 -16.469 1 98.38 62 CYS B CA 1
ATOM 3077 C C . CYS B 1 62 ? 19.953 -31.094 -16.859 1 98.38 62 CYS B C 1
ATOM 3079 O O . CYS B 1 62 ? 20.828 -30.688 -16.125 1 98.38 62 CYS B O 1
ATOM 3081 N N . ALA B 1 63 ? 20.203 -31.703 -18.078 1 97.75 63 ALA B N 1
ATOM 3082 C CA . ALA B 1 63 ? 21.578 -31.875 -18.516 1 97.75 63 ALA B CA 1
ATOM 3083 C C . ALA B 1 63 ? 22.234 -30.531 -18.781 1 97.75 63 ALA B C 1
ATOM 3085 O O . ALA B 1 63 ? 21.656 -29.656 -19.438 1 97.75 63 ALA B O 1
ATOM 3086 N N . ASP B 1 64 ? 23.422 -30.328 -18.25 1 97.38 64 ASP B N 1
ATOM 3087 C CA . ASP B 1 64 ? 24.281 -29.172 -18.484 1 97.38 64 ASP B CA 1
ATOM 3088 C C . ASP B 1 64 ? 23.625 -27.875 -18.016 1 97.38 64 ASP B C 1
ATOM 3090 O O . ASP B 1 64 ? 23.719 -26.844 -18.672 1 97.38 64 ASP B O 1
ATOM 3094 N N . VAL B 1 65 ? 22.766 -27.938 -17.031 1 97.5 65 VAL B N 1
ATOM 3095 C CA . VAL B 1 65 ? 22.188 -26.75 -16.422 1 97.5 65 VAL B CA 1
ATOM 3096 C C . VAL B 1 65 ? 22.734 -26.562 -15.016 1 97.5 65 VAL B C 1
ATOM 3098 O O . VAL B 1 65 ? 22.969 -27.547 -14.297 1 97.5 65 VAL B O 1
ATOM 3101 N N . GLU B 1 66 ? 22.906 -25.344 -14.672 1 98.31 66 GLU B N 1
ATOM 3102 C CA . GLU B 1 66 ? 23.484 -25.031 -13.367 1 98.31 66 GLU B CA 1
ATOM 3103 C C . GLU B 1 66 ? 22.406 -24.953 -12.289 1 98.31 66 GLU B C 1
ATOM 3105 O O . GLU B 1 66 ? 22.656 -25.266 -11.125 1 98.31 66 GLU B O 1
ATOM 3110 N N . ALA B 1 67 ? 21.266 -24.469 -12.688 1 98.75 67 ALA B N 1
ATOM 3111 C CA . ALA B 1 67 ? 20.172 -24.312 -11.734 1 98.75 67 ALA B CA 1
ATOM 3112 C C . ALA B 1 67 ? 18.828 -24.547 -12.406 1 98.75 67 ALA B C 1
ATOM 3114 O O . ALA B 1 67 ? 18.703 -24.406 -13.625 1 98.75 67 ALA B O 1
ATOM 3115 N N . VAL B 1 68 ? 17.844 -24.953 -11.609 1 98.81 68 VAL B N 1
ATOM 3116 C CA . VAL B 1 68 ? 16.469 -25.172 -12.078 1 98.81 68 VAL B CA 1
ATOM 3117 C C . VAL B 1 68 ? 15.516 -24.297 -11.289 1 98.81 68 VAL B C 1
ATOM 3119 O O . VAL B 1 68 ? 15.586 -24.219 -10.055 1 98.81 68 VAL B O 1
ATOM 3122 N N . VAL B 1 69 ? 14.711 -23.516 -11.969 1 98.88 69 VAL B N 1
ATOM 3123 C CA . VAL B 1 69 ? 13.555 -22.844 -11.391 1 98.88 69 VAL B CA 1
ATOM 3124 C C . VAL B 1 69 ? 12.281 -23.594 -11.75 1 98.88 69 VAL B C 1
ATOM 3126 O O . VAL B 1 69 ? 11.828 -23.547 -12.898 1 98.88 69 VAL B O 1
ATOM 3129 N N . HIS B 1 70 ? 11.734 -24.25 -10.766 1 98.75 70 HIS B N 1
ATOM 3130 C CA . HIS B 1 70 ? 10.609 -25.156 -10.992 1 98.75 70 HIS B CA 1
ATOM 3131 C C . HIS B 1 70 ? 9.281 -24.453 -10.703 1 98.75 70 HIS B C 1
ATOM 3133 O O . HIS B 1 70 ? 8.828 -24.422 -9.562 1 98.75 70 HIS B O 1
ATOM 3139 N N . CYS B 1 71 ? 8.586 -24.031 -11.766 1 97.62 71 CYS B N 1
ATOM 3140 C CA . CYS B 1 71 ? 7.328 -23.312 -11.633 1 97.62 71 CYS B CA 1
ATOM 3141 C C . CYS B 1 71 ? 6.156 -24.156 -12.109 1 97.62 71 CYS B C 1
ATOM 3143 O O . CYS B 1 71 ? 5 -23.75 -11.977 1 97.62 71 CYS B O 1
ATOM 3145 N N . ALA B 1 72 ? 6.445 -25.312 -12.609 1 94.62 72 ALA B N 1
ATOM 3146 C CA . ALA B 1 72 ? 5.375 -26.156 -13.117 1 94.62 72 ALA B CA 1
ATOM 3147 C C . ALA B 1 72 ? 4.539 -26.734 -11.977 1 94.62 72 ALA B C 1
ATOM 3149 O O . ALA B 1 72 ? 5.074 -27.078 -10.922 1 94.62 72 ALA B O 1
ATOM 3150 N N . GLY B 1 73 ? 3.314 -26.844 -12.211 1 88.94 73 GLY B N 1
ATOM 3151 C CA . GLY B 1 73 ? 2.412 -27.422 -11.234 1 88.94 73 GLY B CA 1
ATOM 3152 C C . GLY B 1 73 ? 0.949 -27.234 -11.578 1 88.94 73 GLY B C 1
ATOM 3153 O O . GLY B 1 73 ? 0.614 -26.422 -12.453 1 88.94 73 GLY B O 1
ATOM 3154 N N . ALA B 1 74 ? 0.225 -28.047 -11.031 1 79.25 74 ALA B N 1
ATOM 3155 C CA . ALA B 1 74 ? -1.224 -27.906 -11.156 1 79.25 74 ALA B CA 1
ATOM 3156 C C . ALA B 1 74 ? -1.766 -26.875 -10.172 1 79.25 74 ALA B C 1
ATOM 3158 O O . ALA B 1 74 ? -1.305 -26.781 -9.031 1 79.25 74 ALA B O 1
ATOM 3159 N N . VAL B 1 75 ? -2.576 -26.016 -10.844 1 71.69 75 VAL B N 1
ATOM 3160 C CA . VAL B 1 75 ? -3.186 -25 -10 1 71.69 75 VAL B CA 1
ATOM 3161 C C . VAL B 1 75 ? -4.703 -25.172 -9.984 1 71.69 75 VAL B C 1
ATOM 3163 O O . VAL B 1 75 ? -5.281 -25.688 -10.945 1 71.69 75 VAL B O 1
ATOM 3166 N N . GLY B 1 76 ? -5.332 -24.984 -8.867 1 68 76 GLY B N 1
ATOM 3167 C CA . GLY B 1 76 ? -6.785 -25 -8.844 1 68 76 GLY B CA 1
ATOM 3168 C C . GLY B 1 76 ? -7.363 -25.266 -7.469 1 68 76 GLY B C 1
ATOM 3169 O O . GLY B 1 76 ? -6.672 -25.797 -6.594 1 68 76 GLY B O 1
ATOM 3170 N N . LEU B 1 77 ? -8.555 -24.812 -7.395 1 66.5 77 LEU B N 1
ATOM 3171 C CA . LEU B 1 77 ? -9.258 -24.984 -6.125 1 66.5 77 LEU B CA 1
ATOM 3172 C C . LEU B 1 77 ? -10.195 -26.188 -6.184 1 66.5 77 LEU B C 1
ATOM 3174 O O . LEU B 1 77 ? -10.852 -26.516 -5.195 1 66.5 77 LEU B O 1
ATOM 3178 N N . TRP B 1 78 ? -10.172 -26.859 -7.387 1 71.62 78 TRP B N 1
ATOM 3179 C CA . TRP B 1 78 ? -11.117 -27.969 -7.57 1 71.62 78 TRP B CA 1
ATOM 3180 C C . TRP B 1 78 ? -10.484 -29.094 -8.375 1 71.62 78 TRP B C 1
ATOM 3182 O O . TRP B 1 78 ? -9.773 -28.844 -9.359 1 71.62 78 TRP B O 1
ATOM 3192 N N . GLY B 1 79 ? -10.523 -30.219 -7.859 1 75.25 79 GLY B N 1
ATOM 3193 C CA . GLY B 1 79 ? -9.992 -31.391 -8.531 1 75.25 79 GLY B CA 1
ATOM 3194 C C . GLY B 1 79 ? -9.789 -32.562 -7.59 1 75.25 79 GLY B C 1
ATOM 3195 O O . GLY B 1 79 ? -9.945 -32.438 -6.375 1 75.25 79 GLY B O 1
ATOM 3196 N N . ARG B 1 80 ? -9.672 -33.812 -8.203 1 80.5 80 ARG B N 1
ATOM 3197 C CA . ARG B 1 80 ? -9.375 -35.031 -7.43 1 80.5 80 ARG B CA 1
ATOM 3198 C C . ARG B 1 80 ? -7.961 -34.969 -6.871 1 80.5 80 ARG B C 1
ATOM 3200 O O . ARG B 1 80 ? -7.051 -34.438 -7.512 1 80.5 80 ARG B O 1
ATOM 3207 N N . TYR B 1 81 ? -7.75 -35.375 -5.777 1 86.19 81 TYR B N 1
ATOM 3208 C CA . TYR B 1 81 ? -6.457 -35.438 -5.105 1 86.19 81 TYR B CA 1
ATOM 3209 C C . TYR B 1 81 ? -5.391 -36 -6.031 1 86.19 81 TYR B C 1
ATOM 3211 O O . TYR B 1 81 ? -4.273 -35.5 -6.094 1 86.19 81 TYR B O 1
ATOM 3219 N N . GLN B 1 82 ? -5.672 -37.031 -6.66 1 88.44 82 GLN B N 1
ATOM 3220 C CA . GLN B 1 82 ? -4.703 -37.75 -7.492 1 88.44 82 GLN B CA 1
ATOM 3221 C C . GLN B 1 82 ? -4.176 -36.844 -8.609 1 88.44 82 GLN B C 1
ATOM 3223 O O . GLN B 1 82 ? -3.006 -36.906 -8.984 1 88.44 82 GLN B O 1
ATOM 3228 N N . ASP B 1 83 ? -5.031 -36.062 -9.102 1 87.19 83 ASP B N 1
ATOM 3229 C CA . ASP B 1 83 ? -4.609 -35.125 -10.141 1 87.19 83 ASP B CA 1
ATOM 3230 C C . ASP B 1 83 ? -3.621 -34.094 -9.594 1 87.19 83 ASP B C 1
ATOM 3232 O O . ASP B 1 83 ? -2.604 -33.812 -10.227 1 87.19 83 ASP B O 1
ATOM 3236 N N . PHE B 1 84 ? -3.895 -33.625 -8.438 1 89.31 84 PHE B N 1
ATOM 3237 C CA . PHE B 1 84 ? -2.984 -32.688 -7.789 1 89.31 84 PHE B CA 1
ATOM 3238 C C . PHE B 1 84 ? -1.672 -33.375 -7.426 1 89.31 84 PHE B C 1
ATOM 3240 O O . PHE B 1 84 ? -0.599 -32.781 -7.574 1 89.31 84 PHE B O 1
ATOM 3247 N N . HIS B 1 85 ? -1.796 -34.594 -6.957 1 93.44 85 HIS B N 1
ATOM 3248 C CA . HIS B 1 85 ? -0.602 -35.312 -6.562 1 93.44 85 HIS B CA 1
ATOM 3249 C C . HIS B 1 85 ? 0.325 -35.531 -7.75 1 93.44 85 HIS B C 1
ATOM 3251 O O . HIS B 1 85 ? 1.535 -35.344 -7.648 1 93.44 85 HIS B O 1
ATOM 3257 N N . GLN B 1 86 ? -0.204 -35.938 -8.836 1 91.56 86 GLN B N 1
ATOM 3258 C CA . GLN B 1 86 ? 0.586 -36.156 -10.039 1 91.56 86 GLN B CA 1
ATOM 3259 C C . GLN B 1 86 ? 1.196 -34.875 -10.547 1 91.56 86 GLN B C 1
ATOM 3261 O O . GLN B 1 86 ? 2.381 -34.812 -10.883 1 91.56 86 GLN B O 1
ATOM 3266 N N . GLY B 1 87 ? 0.458 -33.875 -10.578 1 91.19 87 GLY B N 1
ATOM 3267 C CA . GLY B 1 87 ? 0.869 -32.594 -11.141 1 91.19 87 GLY B CA 1
ATOM 3268 C C . GLY B 1 87 ? 1.833 -31.828 -10.258 1 91.19 87 GLY B C 1
ATOM 3269 O O . GLY B 1 87 ? 2.609 -31.016 -10.742 1 91.19 87 GLY B O 1
ATOM 3270 N N . ASN B 1 88 ? 1.783 -32.062 -8.984 1 94.5 88 ASN B N 1
ATOM 3271 C CA . ASN B 1 88 ? 2.598 -31.281 -8.062 1 94.5 88 ASN B CA 1
ATOM 3272 C C . ASN B 1 88 ? 3.689 -32.125 -7.414 1 94.5 88 ASN B C 1
ATOM 3274 O O . ASN B 1 88 ? 4.867 -31.766 -7.449 1 94.5 88 ASN B O 1
ATOM 3278 N N . VAL B 1 89 ? 3.348 -33.312 -6.934 1 96.75 89 VAL B N 1
ATOM 3279 C CA . VAL B 1 89 ? 4.289 -34.094 -6.16 1 96.75 89 VAL B CA 1
ATOM 3280 C C . VAL B 1 89 ? 5.16 -34.938 -7.102 1 96.75 89 VAL B C 1
ATOM 3282 O O . VAL B 1 89 ? 6.387 -34.812 -7.074 1 96.75 89 VAL B O 1
ATOM 3285 N N . GLN B 1 90 ? 4.531 -35.688 -7.961 1 97 90 GLN B N 1
ATOM 3286 C CA . GLN B 1 90 ? 5.277 -36.562 -8.844 1 97 90 GLN B CA 1
ATOM 3287 C C . GLN B 1 90 ? 6.195 -35.781 -9.773 1 97 90 GLN B C 1
ATOM 3289 O O . GLN B 1 90 ? 7.352 -36.156 -9.977 1 97 90 GLN B O 1
ATOM 3294 N N . VAL B 1 91 ? 5.684 -34.781 -10.344 1 96.75 91 VAL B N 1
ATOM 3295 C CA . VAL B 1 91 ? 6.465 -33.938 -11.25 1 96.75 91 VAL B CA 1
ATOM 3296 C C . VAL B 1 91 ? 7.652 -33.344 -10.5 1 96.75 91 VAL B C 1
ATOM 3298 O O . VAL B 1 91 ? 8.766 -33.312 -11.023 1 96.75 91 VAL B O 1
ATOM 3301 N N . THR B 1 92 ? 7.441 -32.875 -9.297 1 98.19 92 THR B N 1
ATOM 3302 C CA . THR B 1 92 ? 8.508 -32.312 -8.484 1 98.19 92 THR B CA 1
ATOM 3303 C C . THR B 1 92 ? 9.547 -33.375 -8.141 1 98.19 92 THR B C 1
ATOM 3305 O O . THR B 1 92 ? 10.75 -33.094 -8.156 1 98.19 92 THR B O 1
ATOM 3308 N N . GLU B 1 93 ? 9.102 -34.594 -7.852 1 98.25 93 GLU B N 1
ATOM 3309 C CA . GLU B 1 93 ? 10.016 -35.688 -7.586 1 98.25 93 GLU B CA 1
ATOM 3310 C C . GLU B 1 93 ? 10.914 -35.969 -8.789 1 98.25 93 GLU B C 1
ATOM 3312 O O . GLU B 1 93 ? 12.117 -36.188 -8.641 1 98.25 93 GLU B O 1
ATOM 3317 N N . ASN B 1 94 ? 10.312 -36 -9.953 1 98.38 94 ASN B N 1
ATOM 3318 C CA . ASN B 1 94 ? 11.086 -36.188 -11.18 1 98.38 94 ASN B CA 1
ATOM 3319 C C . ASN B 1 94 ? 12.156 -35.125 -11.336 1 98.38 94 ASN B C 1
ATOM 3321 O O . ASN B 1 94 ? 13.289 -35.406 -11.711 1 98.38 94 ASN B O 1
ATOM 3325 N N . VAL B 1 95 ? 11.812 -33.875 -11.031 1 98.62 95 VAL B N 1
ATOM 3326 C CA . VAL B 1 95 ? 12.734 -32.75 -11.164 1 98.62 95 VAL B CA 1
ATOM 3327 C C . VAL B 1 95 ? 13.867 -32.906 -10.148 1 98.62 95 VAL B C 1
ATOM 3329 O O . VAL B 1 95 ? 15.039 -32.719 -10.484 1 98.62 95 VAL B O 1
ATOM 3332 N N . VAL B 1 96 ? 13.531 -33.25 -8.906 1 98.69 96 VAL B N 1
ATOM 3333 C CA . VAL B 1 96 ? 14.516 -33.406 -7.844 1 98.69 96 VAL B CA 1
ATOM 3334 C C . VAL B 1 96 ? 15.508 -34.5 -8.227 1 98.69 96 VAL B C 1
ATOM 3336 O O . VAL B 1 96 ? 16.719 -34.312 -8.148 1 98.69 96 VAL B O 1
ATOM 3339 N N . GLU B 1 97 ? 14.992 -35.625 -8.656 1 98.56 97 GLU B N 1
ATOM 3340 C CA . GLU B 1 97 ? 15.836 -36.75 -9.039 1 98.56 97 GLU B CA 1
ATOM 3341 C C . GLU B 1 97 ? 16.75 -36.375 -10.195 1 98.56 97 GLU B C 1
ATOM 3343 O O . GLU B 1 97 ? 17.938 -36.75 -10.195 1 98.56 97 GLU B O 1
ATOM 3348 N N . ALA B 1 98 ? 16.188 -35.75 -11.156 1 98.75 98 ALA B N 1
ATOM 3349 C CA . ALA B 1 98 ? 16.969 -35.344 -12.32 1 98.75 98 ALA B CA 1
ATOM 3350 C C . ALA B 1 98 ? 18.094 -34.375 -11.914 1 98.75 98 ALA B C 1
ATOM 3352 O O . ALA B 1 98 ? 19.203 -34.469 -12.422 1 98.75 98 ALA B O 1
ATOM 3353 N N . CYS B 1 99 ? 17.75 -33.406 -11.055 1 98.75 99 CYS B N 1
ATOM 3354 C CA . CYS B 1 99 ? 18.766 -32.469 -10.562 1 98.75 99 CYS B CA 1
ATOM 3355 C C . CYS B 1 99 ? 19.922 -33.219 -9.93 1 98.75 99 CYS B C 1
ATOM 3357 O O . CYS B 1 99 ? 21.094 -32.906 -10.195 1 98.75 99 CYS B O 1
ATOM 3359 N N . LEU B 1 100 ? 19.594 -34.188 -9.062 1 98.25 100 LEU B N 1
ATOM 3360 C CA . LEU B 1 100 ? 20.625 -34.969 -8.367 1 98.25 100 LEU B CA 1
ATOM 3361 C C . LEU B 1 100 ? 21.453 -35.781 -9.352 1 98.25 100 LEU B C 1
ATOM 3363 O O . LEU B 1 100 ? 22.688 -35.75 -9.297 1 98.25 100 LEU B O 1
ATOM 3367 N N . LYS B 1 101 ? 20.844 -36.406 -10.297 1 98.06 101 LYS B N 1
ATOM 3368 C CA . LYS B 1 101 ? 21.516 -37.281 -11.25 1 98.06 101 LYS B CA 1
ATOM 3369 C C . LYS B 1 101 ? 22.391 -36.469 -12.203 1 98.06 101 LYS B C 1
ATOM 3371 O O . LYS B 1 101 ? 23.438 -36.969 -12.633 1 98.06 101 LYS B O 1
ATOM 3376 N N . GLN B 1 102 ? 21.938 -35.312 -12.547 1 98.38 102 GLN B N 1
ATOM 3377 C CA . GLN B 1 102 ? 22.672 -34.5 -13.508 1 98.38 102 GLN B CA 1
ATOM 3378 C C . GLN B 1 102 ? 23.578 -33.5 -12.805 1 98.38 102 GLN B C 1
ATOM 3380 O O . GLN B 1 102 ? 24.156 -32.625 -13.445 1 98.38 102 GLN B O 1
ATOM 3385 N N . ARG B 1 103 ? 23.656 -33.531 -11.461 1 97.81 103 ARG B N 1
ATOM 3386 C CA . ARG B 1 103 ? 24.516 -32.688 -10.625 1 97.81 103 ARG B CA 1
ATOM 3387 C C . ARG B 1 103 ? 24.203 -31.219 -10.805 1 97.81 103 ARG B C 1
ATOM 3389 O O . ARG B 1 103 ? 25.109 -30.406 -10.953 1 97.81 103 ARG B O 1
ATOM 3396 N N . VAL B 1 104 ? 22.938 -30.922 -10.969 1 98.62 104 VAL B N 1
ATOM 3397 C CA . VAL B 1 104 ? 22.484 -29.531 -10.898 1 98.62 104 VAL B CA 1
ATOM 3398 C C . VAL B 1 104 ? 22.812 -28.953 -9.531 1 98.62 104 VAL B C 1
ATOM 3400 O O . VAL B 1 104 ? 22.656 -29.625 -8.508 1 98.62 104 VAL B O 1
ATOM 3403 N N . ARG B 1 105 ? 23.297 -27.781 -9.539 1 98.06 105 ARG B N 1
ATOM 3404 C CA . ARG B 1 105 ? 23.75 -27.188 -8.289 1 98.06 105 ARG B CA 1
ATOM 3405 C C . ARG B 1 105 ? 22.578 -26.75 -7.426 1 98.06 105 ARG B C 1
ATOM 3407 O O . ARG B 1 105 ? 22.562 -27 -6.215 1 98.06 105 ARG B O 1
ATOM 3414 N N . ARG B 1 106 ? 21.562 -26.094 -8.047 1 98.25 106 ARG B N 1
ATOM 3415 C CA . ARG B 1 106 ? 20.531 -25.406 -7.262 1 98.25 106 ARG B CA 1
ATOM 3416 C C . ARG B 1 106 ? 19.156 -25.625 -7.859 1 98.25 106 ARG B C 1
ATOM 3418 O O . ARG B 1 106 ? 18.984 -25.609 -9.078 1 98.25 106 ARG B O 1
ATOM 3425 N N . LEU B 1 107 ? 18.203 -25.891 -6.949 1 98.81 107 LEU B N 1
ATOM 3426 C CA . LEU B 1 107 ? 16.781 -25.969 -7.305 1 98.81 107 LEU B CA 1
ATOM 3427 C C . LEU B 1 107 ? 15.969 -24.922 -6.551 1 98.81 107 LEU B C 1
ATOM 3429 O O . LEU B 1 107 ? 15.922 -24.938 -5.32 1 98.81 107 LEU B O 1
ATOM 3433 N N . VAL B 1 108 ? 15.391 -23.938 -7.289 1 98.88 108 VAL B N 1
ATOM 3434 C CA . VAL B 1 108 ? 14.445 -22.969 -6.742 1 98.88 108 VAL B CA 1
ATOM 3435 C C . VAL B 1 108 ? 13.016 -23.422 -7.031 1 98.88 108 VAL B C 1
ATOM 3437 O O . VAL B 1 108 ? 12.617 -23.547 -8.195 1 98.88 108 VAL B O 1
ATOM 3440 N N . HIS B 1 109 ? 12.266 -23.656 -6.004 1 98.81 109 HIS B N 1
ATOM 3441 C CA . HIS B 1 109 ? 10.93 -24.234 -6.121 1 98.81 109 HIS B CA 1
ATOM 3442 C C . HIS B 1 109 ? 9.852 -23.172 -5.875 1 98.81 109 HIS B C 1
ATOM 3444 O O . HIS B 1 109 ? 9.906 -22.453 -4.879 1 98.81 109 HIS B O 1
ATOM 3450 N N . LEU B 1 110 ? 8.914 -23.047 -6.816 1 98.25 110 LEU B N 1
ATOM 3451 C CA . LEU B 1 110 ? 7.746 -22.203 -6.613 1 98.25 110 LEU B CA 1
ATOM 3452 C C . LEU B 1 110 ? 6.672 -22.922 -5.816 1 98.25 110 LEU B C 1
ATOM 3454 O O . LEU B 1 110 ? 5.879 -23.688 -6.383 1 98.25 110 LEU B O 1
ATOM 3458 N N . SER B 1 111 ? 6.625 -22.688 -4.574 1 97.62 111 SER B N 1
ATOM 3459 C CA . SER B 1 111 ? 5.602 -23.234 -3.689 1 97.62 111 SER B CA 1
ATOM 3460 C C . SER B 1 111 ? 4.387 -22.312 -3.623 1 97.62 111 SER B C 1
ATOM 3462 O O . SER B 1 111 ? 4.066 -21.625 -4.598 1 97.62 111 SER B O 1
ATOM 3464 N N . SER B 1 112 ? 3.564 -22.438 -2.578 1 94.88 112 SER B N 1
ATOM 3465 C CA . SER B 1 112 ? 2.328 -21.656 -2.498 1 94.88 112 SER B CA 1
ATOM 3466 C C . SER B 1 112 ? 1.981 -21.328 -1.051 1 94.88 112 SER B C 1
ATOM 3468 O O . SER B 1 112 ? 2.162 -22.156 -0.155 1 94.88 112 SER B O 1
ATOM 3470 N N . PRO B 1 113 ? 1.45 -20.141 -0.838 1 95.31 113 PRO B N 1
ATOM 3471 C CA . PRO B 1 113 ? 0.986 -19.797 0.51 1 95.31 113 PRO B CA 1
ATOM 3472 C C . PRO B 1 113 ? -0.319 -20.5 0.876 1 95.31 113 PRO B C 1
ATOM 3474 O O . PRO B 1 113 ? -0.753 -20.453 2.029 1 95.31 113 PRO B O 1
ATOM 3477 N N . SER B 1 114 ? -0.922 -21.188 -0.07 1 92.5 114 SER B N 1
ATOM 3478 C CA . SER B 1 114 ? -2.145 -21.922 0.222 1 92.5 114 SER B CA 1
ATOM 3479 C C . SER B 1 114 ? -1.919 -22.953 1.326 1 92.5 114 SER B C 1
ATOM 3481 O O . SER B 1 114 ? -2.869 -23.375 1.983 1 92.5 114 SER B O 1
ATOM 3483 N N . ILE B 1 115 ? -0.717 -23.297 1.511 1 94.75 115 ILE B N 1
ATOM 3484 C CA . ILE B 1 115 ? -0.386 -24.312 2.512 1 94.75 115 ILE B CA 1
ATOM 3485 C C . ILE B 1 115 ? -0.726 -23.781 3.904 1 94.75 115 ILE B C 1
ATOM 3487 O O . ILE B 1 115 ? -0.876 -24.562 4.848 1 94.75 115 ILE B O 1
ATOM 3491 N N . TYR B 1 116 ? -0.804 -22.422 4.051 1 96 116 TYR B N 1
ATOM 3492 C CA . TYR B 1 116 ? -1.084 -21.812 5.348 1 96 116 TYR B CA 1
ATOM 3493 C C . TYR B 1 116 ? -2.582 -21.781 5.625 1 96 116 TYR B C 1
ATOM 3495 O O . TYR B 1 116 ? -3.006 -21.531 6.758 1 96 116 TYR B O 1
ATOM 3503 N N . PHE B 1 117 ? -3.383 -21.984 4.605 1 91.31 117 PHE B N 1
ATOM 3504 C CA . PHE B 1 117 ? -4.816 -21.734 4.703 1 91.31 117 PHE B CA 1
ATOM 3505 C C . PHE B 1 117 ? -5.48 -22.766 5.613 1 91.31 117 PHE B C 1
ATOM 3507 O O . PHE B 1 117 ? -5.359 -23.969 5.387 1 91.31 117 PHE B O 1
ATOM 3514 N N . ASP B 1 118 ? -6.195 -22.297 6.609 1 91.38 118 ASP B N 1
ATOM 3515 C CA . ASP B 1 118 ? -6.918 -23.172 7.516 1 91.38 118 ASP B CA 1
ATOM 3516 C C . ASP B 1 118 ? -8.344 -22.672 7.758 1 91.38 118 ASP B C 1
ATOM 3518 O O . ASP B 1 118 ? -9.023 -23.156 8.672 1 91.38 118 ASP B O 1
ATOM 3522 N N . GLY B 1 119 ? -8.719 -21.656 7.031 1 88.19 119 GLY B N 1
ATOM 3523 C CA . GLY B 1 119 ? -10.078 -21.156 7.121 1 88.19 119 GLY B CA 1
ATOM 3524 C C . GLY B 1 119 ? -10.234 -20.047 8.148 1 88.19 119 GLY B C 1
ATOM 3525 O O . GLY B 1 119 ? -11.336 -19.531 8.359 1 88.19 119 GLY B O 1
ATOM 3526 N N . ARG B 1 120 ? -9.133 -19.547 8.742 1 93.5 120 ARG B N 1
ATOM 3527 C CA . ARG B 1 120 ? -9.164 -18.516 9.773 1 93.5 120 ARG B CA 1
ATOM 3528 C C . ARG B 1 120 ? -8.461 -17.25 9.305 1 93.5 120 ARG B C 1
ATOM 3530 O O . ARG B 1 120 ? -7.797 -17.25 8.266 1 93.5 120 ARG B O 1
ATOM 3537 N N . ASP B 1 121 ? -8.68 -16.172 10.078 1 95.81 121 ASP B N 1
ATOM 3538 C CA . ASP B 1 121 ? -7.98 -14.914 9.836 1 95.81 121 ASP B CA 1
ATOM 3539 C C . ASP B 1 121 ? -6.516 -15.008 10.25 1 95.81 121 ASP B C 1
ATOM 3541 O O . ASP B 1 121 ? -6.203 -15.453 11.359 1 95.81 121 ASP B O 1
ATOM 3545 N N . HIS B 1 122 ? -5.691 -14.594 9.352 1 96.5 122 HIS B N 1
ATOM 3546 C CA . HIS B 1 122 ? -4.27 -14.539 9.672 1 96.5 122 HIS B CA 1
ATOM 3547 C C . HIS B 1 122 ? -3.643 -13.234 9.188 1 96.5 122 HIS B C 1
ATOM 3549 O O . HIS B 1 122 ? -3.895 -12.805 8.062 1 96.5 122 HIS B O 1
ATOM 3555 N N . LEU B 1 123 ? -2.873 -12.594 10.109 1 95.31 123 LEU B N 1
ATOM 3556 C CA . LEU B 1 123 ? -2.07 -11.43 9.742 1 95.31 123 LEU B CA 1
ATOM 3557 C C . LEU B 1 123 ? -0.588 -11.695 9.977 1 95.31 123 LEU B C 1
ATOM 3559 O O . LEU B 1 123 ? -0.197 -12.156 11.055 1 95.31 123 LEU B O 1
ATOM 3563 N N . GLY B 1 124 ? 0.185 -11.438 9.016 1 96.69 124 GLY B N 1
ATOM 3564 C CA . GLY B 1 124 ? 1.628 -11.516 9.164 1 96.69 124 GLY B CA 1
ATOM 3565 C C . GLY B 1 124 ? 2.121 -12.938 9.398 1 96.69 124 GLY B C 1
ATOM 3566 O O . GLY B 1 124 ? 2.945 -13.172 10.289 1 96.69 124 GLY B O 1
ATOM 3567 N N . LEU B 1 125 ? 1.607 -13.867 8.641 1 97.75 125 LEU B N 1
ATOM 3568 C CA . LEU B 1 125 ? 2.025 -15.258 8.773 1 97.75 125 LEU B CA 1
ATOM 3569 C C . LEU B 1 125 ? 3.512 -15.406 8.461 1 97.75 125 LEU B C 1
ATOM 3571 O O . LEU B 1 125 ? 4.004 -14.867 7.469 1 97.75 125 LEU B O 1
ATOM 3575 N N . THR B 1 126 ? 4.156 -16.094 9.344 1 98.25 126 THR B N 1
ATOM 3576 C CA . THR B 1 126 ? 5.551 -16.438 9.094 1 98.25 126 THR B CA 1
ATOM 3577 C C . THR B 1 126 ? 5.656 -17.812 8.445 1 98.25 126 THR B C 1
ATOM 3579 O O . THR B 1 126 ? 4.688 -18.578 8.43 1 98.25 126 THR B O 1
ATOM 3582 N N . GLU B 1 127 ? 6.805 -18.203 7.957 1 98.31 127 GLU B N 1
ATOM 3583 C CA . GLU B 1 127 ? 7.012 -19.422 7.18 1 98.31 127 GLU B CA 1
ATOM 3584 C C . GLU B 1 127 ? 6.883 -20.672 8.055 1 98.31 127 GLU B C 1
ATOM 3586 O O . GLU B 1 127 ? 6.645 -21.766 7.547 1 98.31 127 GLU B O 1
ATOM 3591 N N . GLU B 1 128 ? 6.957 -20.516 9.344 1 96.88 128 GLU B N 1
ATOM 3592 C CA . GLU B 1 128 ? 6.934 -21.656 10.25 1 96.88 128 GLU B CA 1
ATOM 3593 C C . GLU B 1 128 ? 5.5 -22.016 10.641 1 96.88 128 GLU B C 1
ATOM 3595 O O . GLU B 1 128 ? 5.262 -23.078 11.219 1 96.88 128 GLU B O 1
ATOM 3600 N N . GLN B 1 129 ? 4.602 -21.266 10.211 1 96.69 129 GLN B N 1
ATOM 3601 C CA . GLN B 1 129 ? 3.236 -21.422 10.695 1 96.69 129 GLN B CA 1
ATOM 3602 C C . GLN B 1 129 ? 2.422 -22.312 9.766 1 96.69 129 GLN B C 1
ATOM 3604 O O . GLN B 1 129 ? 1.256 -22.031 9.484 1 96.69 129 GLN B O 1
ATOM 3609 N N . VAL B 1 130 ? 2.984 -23.344 9.219 1 95.94 130 VAL B N 1
ATOM 3610 C CA . VAL B 1 130 ? 2.281 -24.328 8.406 1 95.94 130 VAL B CA 1
ATOM 3611 C C . VAL B 1 130 ? 1.422 -25.219 9.297 1 95.94 130 VAL B C 1
ATOM 3613 O O . VAL B 1 130 ? 1.914 -25.797 10.273 1 95.94 130 VAL B O 1
ATOM 3616 N N . PRO B 1 131 ? 0.196 -25.297 9 1 93.56 131 PRO B N 1
ATOM 3617 C CA . PRO B 1 131 ? -0.666 -26.156 9.828 1 93.56 131 PRO B CA 1
ATOM 3618 C C . PRO B 1 131 ? -0.334 -27.641 9.695 1 93.56 131 PRO B C 1
ATOM 3620 O O . PRO B 1 131 ? 0.283 -28.047 8.711 1 93.56 131 PRO B O 1
ATOM 3623 N N . LYS B 1 132 ? -0.793 -28.375 10.672 1 89.69 132 LYS B N 1
ATOM 3624 C CA . LYS B 1 132 ? -0.531 -29.812 10.688 1 89.69 132 LYS B CA 1
ATOM 3625 C C . LYS B 1 132 ? -1.47 -30.547 9.734 1 89.69 132 LYS B C 1
ATOM 3627 O O . LYS B 1 132 ? -1.12 -31.609 9.211 1 89.69 132 LYS B O 1
ATOM 3632 N N . ARG B 1 133 ? -2.609 -29.984 9.594 1 90.56 133 ARG B N 1
ATOM 3633 C CA . ARG B 1 133 ? -3.596 -30.578 8.703 1 90.56 133 ARG B CA 1
ATOM 3634 C C . ARG B 1 133 ? -4.035 -29.594 7.625 1 90.56 133 ARG B C 1
ATOM 3636 O O . ARG B 1 133 ? -4.227 -28.406 7.898 1 90.56 133 ARG B O 1
ATOM 3643 N N . PHE B 1 134 ? -4.109 -30.219 6.441 1 89.12 134 PHE B N 1
ATOM 3644 C CA . PHE B 1 134 ? -4.504 -29.391 5.305 1 89.12 134 PHE B CA 1
ATOM 3645 C C . PHE B 1 134 ? -5.969 -29.625 4.949 1 89.12 134 PHE B C 1
ATOM 3647 O O . PHE B 1 134 ? -6.438 -30.766 4.941 1 89.12 134 PHE B O 1
ATOM 3654 N N . ARG B 1 135 ? -6.641 -28.578 4.676 1 77.56 135 ARG B N 1
ATOM 3655 C CA . ARG B 1 135 ? -8.07 -28.656 4.406 1 77.56 135 ARG B CA 1
ATOM 3656 C C . ARG B 1 135 ? -8.336 -28.906 2.926 1 77.56 135 ARG B C 1
ATOM 3658 O O . ARG B 1 135 ? -9.414 -29.391 2.559 1 77.56 135 ARG B O 1
ATOM 3665 N N . HIS B 1 136 ? -7.379 -28.656 2.096 1 83 136 HIS B N 1
ATOM 3666 C CA . HIS B 1 136 ? -7.547 -28.75 0.651 1 83 136 HIS B CA 1
ATOM 3667 C C . HIS B 1 136 ? -6.426 -29.578 0.024 1 83 136 HIS B C 1
ATOM 3669 O O . HIS B 1 136 ? -5.262 -29.438 0.407 1 83 136 HIS B O 1
ATOM 3675 N N . PRO B 1 137 ? -6.836 -30.391 -0.98 1 86.5 137 PRO B N 1
ATOM 3676 C CA . PRO B 1 137 ? -5.836 -31.25 -1.632 1 86.5 137 PRO B CA 1
ATOM 3677 C C . PRO B 1 137 ? -4.719 -30.438 -2.289 1 86.5 137 PRO B C 1
ATOM 3679 O O . PRO B 1 137 ? -3.561 -30.875 -2.291 1 86.5 137 PRO B O 1
ATOM 3682 N N . TYR B 1 138 ? -5.066 -29.344 -2.781 1 88.44 138 TYR B N 1
ATOM 3683 C CA . TYR B 1 138 ? -4.062 -28.5 -3.416 1 88.44 138 TYR B CA 1
ATOM 3684 C C . TYR B 1 138 ? -2.969 -28.125 -2.428 1 88.44 138 TYR B C 1
ATOM 3686 O O . TYR B 1 138 ? -1.781 -28.312 -2.699 1 88.44 138 TYR B O 1
ATOM 3694 N N . ALA B 1 139 ? -3.34 -27.641 -1.297 1 91.62 139 ALA B N 1
ATOM 3695 C CA . ALA B 1 139 ? -2.391 -27.219 -0.268 1 91.62 139 ALA B CA 1
ATOM 3696 C C . ALA B 1 139 ? -1.544 -28.406 0.207 1 91.62 139 ALA B C 1
ATOM 3698 O O . ALA B 1 139 ? -0.328 -28.281 0.369 1 91.62 139 ALA B O 1
ATOM 3699 N N . ALA B 1 140 ? -2.172 -29.5 0.4 1 93.38 140 ALA B N 1
ATOM 3700 C CA . ALA B 1 140 ? -1.477 -30.703 0.871 1 93.38 140 ALA B CA 1
ATOM 3701 C C . ALA B 1 140 ? -0.405 -31.141 -0.123 1 93.38 140 ALA B C 1
ATOM 3703 O O . ALA B 1 140 ? 0.724 -31.453 0.267 1 93.38 140 ALA B O 1
ATOM 3704 N N . THR B 1 141 ? -0.778 -31.141 -1.381 1 94.81 141 THR B N 1
ATOM 3705 C CA . THR B 1 141 ? 0.149 -31.625 -2.395 1 94.81 141 THR B CA 1
ATOM 3706 C C . THR B 1 141 ? 1.277 -30.625 -2.623 1 94.81 141 THR B C 1
ATOM 3708 O O . THR B 1 141 ? 2.418 -31.016 -2.883 1 94.81 141 THR B O 1
ATOM 3711 N N . LYS B 1 142 ? 0.947 -29.328 -2.557 1 95.19 142 LYS B N 1
ATOM 3712 C CA . LYS B 1 142 ? 1.991 -28.312 -2.67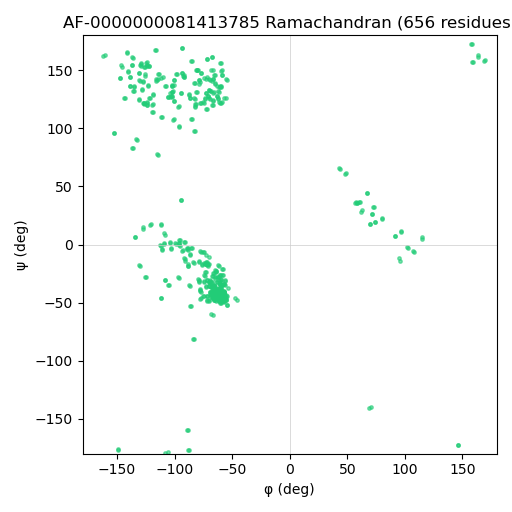2 1 95.19 142 LYS B CA 1
ATOM 3713 C C . LYS B 1 142 ? 2.994 -28.422 -1.528 1 95.19 142 LYS B C 1
ATOM 3715 O O . LYS B 1 142 ? 4.199 -28.25 -1.733 1 95.19 142 LYS B O 1
ATOM 3720 N N . TYR B 1 143 ? 2.49 -28.688 -0.373 1 96.44 143 TYR B N 1
ATOM 3721 C CA . TYR B 1 143 ? 3.383 -28.828 0.772 1 96.44 143 TYR B CA 1
ATOM 3722 C C . TYR B 1 143 ? 4.242 -30.078 0.651 1 96.44 143 TYR B C 1
ATOM 3724 O O . TYR B 1 143 ? 5.434 -30.047 0.955 1 96.44 143 TYR B O 1
ATOM 3732 N N . LEU B 1 144 ? 3.637 -31.156 0.287 1 96.5 144 LEU B N 1
ATOM 3733 C CA . LEU B 1 144 ? 4.383 -32.375 0.091 1 96.5 144 LEU B CA 1
ATOM 3734 C C . LEU B 1 144 ? 5.484 -32.188 -0.947 1 96.5 144 LEU B C 1
ATOM 3736 O O . LEU B 1 144 ? 6.605 -32.688 -0.764 1 96.5 144 LEU B O 1
ATOM 3740 N N . ALA B 1 145 ? 5.168 -31.547 -2.047 1 97.62 145 ALA B N 1
ATOM 3741 C CA . ALA B 1 145 ? 6.16 -31.25 -3.072 1 97.62 145 ALA B CA 1
ATOM 3742 C C . ALA B 1 145 ? 7.316 -30.438 -2.494 1 97.62 145 ALA B C 1
ATOM 3744 O O . ALA B 1 145 ? 8.484 -30.719 -2.773 1 97.62 145 ALA B O 1
ATOM 3745 N N . GLU B 1 146 ? 6.98 -29.453 -1.735 1 97.94 146 GLU B N 1
ATOM 3746 C CA . GLU B 1 146 ? 7.988 -28.625 -1.077 1 97.94 146 GLU B CA 1
ATOM 3747 C C . GLU B 1 146 ? 8.906 -29.469 -0.198 1 97.94 146 GLU B C 1
ATOM 3749 O O . GLU B 1 146 ? 10.125 -29.266 -0.195 1 97.94 146 GLU B O 1
ATOM 3754 N N . GLN B 1 147 ? 8.344 -30.438 0.517 1 97.44 147 GLN B N 1
ATOM 3755 C CA . GLN B 1 147 ? 9.125 -31.312 1.384 1 97.44 147 GLN B CA 1
ATOM 3756 C C . GLN B 1 147 ? 10.086 -32.188 0.572 1 97.44 147 GLN B C 1
ATOM 3758 O O . GLN B 1 147 ? 11.203 -32.438 1.015 1 97.44 147 GLN B O 1
ATOM 3763 N N . LYS B 1 148 ? 9.609 -32.625 -0.548 1 97.94 148 LYS B N 1
ATOM 3764 C CA . LYS B 1 148 ? 10.492 -33.406 -1.425 1 97.94 148 LYS B CA 1
ATOM 3765 C C . LYS B 1 148 ? 11.695 -32.562 -1.859 1 97.94 148 LYS B C 1
ATOM 3767 O O . LYS B 1 148 ? 12.82 -33.094 -1.917 1 97.94 148 LYS B O 1
ATOM 3772 N N . VAL B 1 149 ? 11.461 -31.328 -2.143 1 98.69 149 VAL B N 1
ATOM 3773 C CA . VAL B 1 149 ? 12.523 -30.422 -2.568 1 98.69 149 VAL B CA 1
ATOM 3774 C C . VAL B 1 149 ? 13.539 -30.25 -1.439 1 98.69 149 VAL B C 1
ATOM 3776 O O . VAL B 1 149 ? 14.742 -30.406 -1.648 1 98.69 149 VAL B O 1
ATOM 3779 N N . PHE B 1 150 ? 13.086 -29.984 -0.245 1 98.31 150 PHE B N 1
ATOM 3780 C CA . PHE B 1 150 ? 13.984 -29.734 0.876 1 98.31 150 PHE B CA 1
ATOM 3781 C C . PHE B 1 150 ? 14.711 -31.016 1.279 1 98.31 150 PHE B C 1
ATOM 3783 O O . PHE B 1 150 ? 15.852 -30.969 1.754 1 98.31 150 PHE B O 1
ATOM 3790 N N . GLY B 1 151 ? 14.07 -32.156 1.095 1 97.69 151 GLY B N 1
ATOM 3791 C CA . GLY B 1 151 ? 14.719 -33.438 1.378 1 97.69 151 GLY B CA 1
ATOM 3792 C C . GLY B 1 151 ? 15.961 -33.656 0.542 1 97.69 151 GLY B C 1
ATOM 3793 O O . GLY B 1 151 ? 16.875 -34.375 0.968 1 97.69 151 GLY B O 1
ATOM 3794 N N . ALA B 1 152 ? 16.016 -33.062 -0.566 1 98.12 152 ALA B N 1
ATOM 3795 C CA . ALA B 1 152 ? 17.125 -33.281 -1.502 1 98.12 152 ALA B CA 1
ATOM 3796 C C . ALA B 1 152 ? 18.406 -32.625 -0.993 1 98.12 152 ALA B C 1
ATOM 3798 O O . ALA B 1 152 ? 19.5 -32.906 -1.495 1 98.12 152 ALA B O 1
ATOM 3799 N N . GLN B 1 153 ? 18.25 -31.719 -0.055 1 96.56 153 GLN B N 1
ATOM 3800 C CA . GLN B 1 153 ? 19.422 -31.078 0.531 1 96.56 153 GLN B CA 1
ATOM 3801 C C . GLN B 1 153 ? 20.375 -32.094 1.125 1 96.56 153 GLN B C 1
ATOM 3803 O O . GLN B 1 153 ? 21.594 -31.891 1.125 1 96.56 153 GLN B O 1
ATOM 3808 N N . GLU B 1 154 ? 19.828 -33.125 1.636 1 96.31 154 GLU B N 1
ATOM 3809 C CA . GLU B 1 154 ? 20.625 -34.188 2.256 1 96.31 154 GLU B CA 1
ATOM 3810 C C . GLU B 1 154 ? 21.578 -34.844 1.245 1 96.31 154 GLU B C 1
ATOM 3812 O O . GLU B 1 154 ? 22.578 -35.438 1.625 1 96.31 154 GLU B O 1
ATOM 3817 N N . PHE B 1 155 ? 21.297 -34.656 0.026 1 97.06 155 PHE B N 1
ATOM 3818 C CA . PHE B 1 155 ? 22.094 -35.281 -1.022 1 97.06 155 PHE B CA 1
ATOM 3819 C C . PHE B 1 155 ? 22.922 -34.25 -1.762 1 97.06 155 PHE B C 1
ATOM 3821 O O . PHE B 1 155 ? 23.453 -34.531 -2.846 1 97.06 155 PHE B O 1
ATOM 3828 N N . GLY B 1 156 ? 22.953 -33.031 -1.232 1 96.19 156 GLY B N 1
ATOM 3829 C CA . GLY B 1 156 ? 23.891 -32.031 -1.733 1 96.19 156 GLY B CA 1
ATOM 3830 C C . GLY B 1 156 ? 23.25 -31.016 -2.656 1 96.19 156 GLY B C 1
ATOM 3831 O O . GLY B 1 156 ? 23.906 -30.078 -3.115 1 96.19 156 GLY B O 1
ATOM 3832 N N . LEU B 1 157 ? 21.969 -31.156 -2.947 1 98.12 157 LEU B N 1
ATOM 3833 C CA . LEU B 1 157 ? 21.266 -30.203 -3.787 1 98.12 157 LEU B CA 1
ATOM 3834 C C . LEU B 1 157 ? 20.922 -28.938 -3.002 1 98.12 157 LEU B C 1
ATOM 3836 O O . LEU B 1 157 ? 20.328 -29.016 -1.924 1 98.12 157 LEU B O 1
ATOM 3840 N N . GLU B 1 158 ? 21.406 -27.734 -3.463 1 98.56 158 GLU B N 1
ATOM 3841 C CA . GLU B 1 158 ? 20.984 -26.484 -2.855 1 98.56 158 GLU B CA 1
ATOM 3842 C C . GLU B 1 158 ? 19.531 -26.156 -3.197 1 98.56 158 GLU B C 1
ATOM 3844 O O . GLU B 1 158 ? 19.125 -26.234 -4.363 1 98.56 158 GLU B O 1
ATOM 3849 N N . THR B 1 159 ? 18.734 -25.891 -2.143 1 98.56 159 THR B N 1
ATOM 3850 C CA . THR B 1 159 ? 17.312 -25.703 -2.412 1 98.56 159 THR B CA 1
ATOM 3851 C C . THR B 1 159 ? 16.797 -24.438 -1.749 1 98.56 159 THR B C 1
ATOM 3853 O O . THR B 1 159 ? 17.328 -24 -0.731 1 98.56 159 THR B O 1
ATOM 3856 N N . LEU B 1 160 ? 15.828 -23.797 -2.387 1 98.5 160 LEU B N 1
ATOM 3857 C CA . LEU B 1 160 ? 14.984 -22.719 -1.866 1 98.5 160 LEU B CA 1
ATOM 3858 C C . LEU B 1 160 ? 13.547 -22.891 -2.342 1 98.5 160 LEU B C 1
ATOM 3860 O O . LEU B 1 160 ? 13.305 -23.422 -3.424 1 98.5 160 LEU B O 1
ATOM 3864 N N . ALA B 1 161 ? 12.633 -22.469 -1.544 1 98.81 161 ALA B N 1
ATOM 3865 C CA . ALA B 1 161 ? 11.234 -22.453 -1.961 1 98.81 161 ALA B CA 1
ATOM 3866 C C . ALA B 1 161 ? 10.617 -21.078 -1.738 1 98.81 161 ALA B C 1
ATOM 3868 O O . ALA B 1 161 ? 10.836 -20.453 -0.698 1 98.81 161 ALA B O 1
ATOM 3869 N N . LEU B 1 162 ? 9.898 -20.562 -2.758 1 98.81 162 LEU B N 1
ATOM 3870 C CA . LEU B 1 162 ? 9.18 -19.297 -2.627 1 98.81 162 LEU B CA 1
ATOM 3871 C C . LEU B 1 162 ? 7.676 -19.531 -2.547 1 98.81 162 LEU B C 1
ATOM 3873 O O . LEU B 1 162 ? 7.133 -20.375 -3.275 1 98.81 162 LEU B O 1
ATOM 3877 N N . ARG B 1 163 ? 6.98 -18.844 -1.646 1 98.69 163 ARG B N 1
ATOM 3878 C CA . ARG B 1 163 ? 5.539 -18.906 -1.443 1 98.69 163 ARG B CA 1
ATOM 3879 C C . ARG B 1 163 ? 4.875 -17.578 -1.779 1 98.69 163 ARG B C 1
ATOM 3881 O O . ARG B 1 163 ? 4.473 -16.828 -0.882 1 98.69 163 ARG B O 1
ATOM 3888 N N . PRO B 1 164 ? 4.695 -17.25 -3.062 1 98.19 164 PRO B N 1
ATOM 3889 C CA . PRO B 1 164 ? 4.125 -15.953 -3.449 1 98.19 164 PRO B CA 1
ATOM 3890 C C . PRO B 1 164 ? 2.605 -15.914 -3.303 1 98.19 164 PRO B C 1
ATOM 3892 O O . PRO B 1 164 ? 1.922 -16.875 -3.645 1 98.19 164 PRO B O 1
ATOM 3895 N N . ARG B 1 165 ? 2.084 -14.75 -2.844 1 97.19 165 ARG B N 1
ATOM 3896 C CA . ARG B 1 165 ? 0.651 -14.578 -2.627 1 97.19 165 ARG B CA 1
ATOM 3897 C C . ARG B 1 165 ? 0.022 -13.758 -3.744 1 97.19 165 ARG B C 1
ATOM 3899 O O . ARG B 1 165 ? 0.449 -12.633 -4.008 1 97.19 165 ARG B O 1
ATOM 3906 N N . PHE B 1 166 ? -1.018 -14.219 -4.375 1 95.75 166 PHE B N 1
ATOM 3907 C CA . PHE B 1 166 ? -1.837 -13.523 -5.359 1 95.75 166 PHE B CA 1
ATOM 3908 C C . PHE B 1 166 ? -0.964 -12.742 -6.336 1 95.75 166 PHE B C 1
ATOM 3910 O O . PHE B 1 166 ? -1.031 -11.516 -6.395 1 95.75 166 PHE B O 1
ATOM 3917 N N . VAL B 1 167 ? -0.196 -13.484 -7.121 1 97.75 167 VAL B N 1
ATOM 3918 C CA . VAL B 1 167 ? 0.692 -12.852 -8.094 1 97.75 167 VAL B CA 1
ATOM 3919 C C . VAL B 1 167 ? -0.13 -12.234 -9.219 1 97.75 167 VAL B C 1
ATOM 3921 O O . VAL B 1 167 ? -1.069 -12.852 -9.727 1 97.75 167 VAL B O 1
ATOM 3924 N N . THR B 1 168 ? 0.208 -10.945 -9.562 1 97.88 168 THR B N 1
ATOM 3925 C CA . THR B 1 168 ? -0.565 -10.289 -10.617 1 97.88 168 THR B CA 1
ATOM 3926 C C . THR B 1 168 ? 0.354 -9.547 -11.578 1 97.88 168 THR B C 1
ATOM 3928 O O . THR B 1 168 ? 1.512 -9.273 -11.25 1 97.88 168 THR B O 1
ATOM 3931 N N . GLY B 1 169 ? -0.072 -9.234 -12.727 1 97.75 169 GLY B N 1
ATOM 3932 C CA . GLY B 1 169 ? 0.597 -8.633 -13.867 1 97.75 169 GLY B CA 1
ATOM 3933 C C . GLY B 1 169 ? 0.08 -9.133 -15.203 1 97.75 169 GLY B C 1
ATOM 3934 O O . GLY B 1 169 ? -0.961 -9.789 -15.266 1 97.75 169 GLY B O 1
ATOM 3935 N N . ALA B 1 170 ? 0.743 -8.75 -16.266 1 96.31 170 ALA B N 1
ATOM 3936 C CA . ALA B 1 170 ? 0.352 -9.227 -17.594 1 96.31 170 ALA B CA 1
ATOM 3937 C C . ALA B 1 170 ? 0.461 -10.75 -17.688 1 96.31 170 ALA B C 1
ATOM 3939 O O . ALA B 1 170 ? 1.517 -11.32 -17.406 1 96.31 170 ALA B O 1
ATOM 3940 N N . GLY B 1 171 ? -0.616 -11.383 -18.016 1 94 171 GLY B N 1
ATOM 3941 C CA . GLY B 1 171 ? -0.632 -12.828 -18.156 1 94 171 GLY B CA 1
ATOM 3942 C C . GLY B 1 171 ? -1.364 -13.531 -17.016 1 94 171 GLY B C 1
ATOM 3943 O O . GLY B 1 171 ? -1.582 -14.742 -17.078 1 94 171 GLY B O 1
ATOM 3944 N N . ASP B 1 172 ? -1.765 -12.758 -16.016 1 94.12 172 ASP B N 1
ATOM 3945 C CA . ASP B 1 172 ? -2.459 -13.328 -14.859 1 94.12 172 ASP B CA 1
ATOM 3946 C C . ASP B 1 172 ? -3.83 -13.867 -15.258 1 94.12 172 ASP B C 1
ATOM 3948 O O . ASP B 1 172 ? -4.668 -13.133 -15.781 1 94.12 172 ASP B O 1
ATOM 3952 N N . MET B 1 173 ? -4.004 -15.141 -14.961 1 86.69 173 MET B N 1
ATOM 3953 C CA . MET B 1 173 ? -5.277 -15.773 -15.281 1 86.69 173 MET B CA 1
ATOM 3954 C C . MET B 1 173 ? -5.945 -16.328 -14.023 1 86.69 173 MET B C 1
ATOM 3956 O O . MET B 1 173 ? -6.863 -17.141 -14.109 1 86.69 173 MET B O 1
ATOM 3960 N N . SER B 1 174 ? -5.504 -15.867 -12.961 1 84.75 174 SER B N 1
ATOM 3961 C CA . SER B 1 174 ? -5.922 -16.484 -11.711 1 84.75 174 SER B CA 1
ATOM 3962 C C . SER B 1 174 ? -7.262 -15.93 -11.234 1 84.75 174 SER B C 1
ATOM 3964 O O . SER B 1 174 ? -8.32 -16.438 -11.602 1 84.75 174 SER B O 1
ATOM 3966 N N . ILE B 1 175 ? -7.312 -14.805 -10.602 1 84.5 175 ILE B N 1
ATOM 3967 C CA . ILE B 1 175 ? -8.523 -14.438 -9.875 1 84.5 175 ILE B CA 1
ATOM 3968 C C . ILE B 1 175 ? -9.297 -13.375 -10.656 1 84.5 175 ILE B C 1
ATOM 3970 O O . ILE B 1 175 ? -10.523 -13.445 -10.758 1 84.5 175 ILE B O 1
ATOM 3974 N N . PHE B 1 176 ? -8.68 -12.477 -11.344 1 93.38 176 PHE B N 1
ATOM 3975 C CA . PHE B 1 176 ? -9.344 -11.281 -11.844 1 93.38 176 PHE B CA 1
ATOM 3976 C C . PHE B 1 176 ? -10.172 -11.594 -13.086 1 93.38 176 PHE B C 1
ATOM 3978 O O . PHE B 1 176 ? -11.289 -11.094 -13.234 1 93.38 176 PHE B O 1
ATOM 3985 N N . PRO B 1 177 ? -9.664 -12.484 -13.977 1 91.19 177 PRO B N 1
ATOM 3986 C CA . PRO B 1 177 ? -10.508 -12.828 -15.125 1 91.19 177 PRO B CA 1
ATOM 3987 C C . PRO B 1 177 ? -11.859 -13.398 -14.711 1 91.19 177 PRO B C 1
ATOM 3989 O O . PRO B 1 177 ? -12.891 -13.023 -15.273 1 91.19 177 PRO B O 1
ATOM 3992 N N . ARG B 1 178 ? -11.82 -14.258 -13.742 1 88.19 178 ARG B N 1
ATOM 3993 C CA . ARG B 1 178 ? -13.062 -14.852 -13.25 1 88.19 178 ARG B CA 1
ATOM 3994 C C . ARG B 1 178 ? -13.961 -13.797 -12.609 1 88.19 178 ARG B C 1
ATOM 3996 O O . ARG B 1 178 ? -15.164 -13.773 -12.852 1 88.19 178 ARG B O 1
ATOM 4003 N N . LEU B 1 179 ? -13.406 -12.93 -11.844 1 93.19 179 LEU B N 1
ATOM 4004 C CA . LEU B 1 179 ? -14.172 -11.883 -11.164 1 93.19 179 LEU B CA 1
ATOM 4005 C C . LEU B 1 179 ? -14.781 -10.914 -12.172 1 93.19 179 LEU B C 1
ATOM 4007 O O . LEU B 1 179 ? -15.93 -10.492 -12.008 1 93.19 179 LEU B O 1
ATOM 4011 N N . LEU B 1 180 ? -14.008 -10.586 -13.18 1 94.62 180 LEU B N 1
ATOM 4012 C CA . LEU B 1 180 ? -14.5 -9.695 -14.227 1 94.62 180 LEU B CA 1
ATOM 4013 C C . LEU B 1 180 ? -15.695 -10.305 -14.945 1 94.62 180 LEU B C 1
ATOM 4015 O O . LEU B 1 180 ? -16.703 -9.633 -15.156 1 94.62 180 LEU B O 1
ATOM 4019 N N . LYS B 1 181 ? -15.547 -11.578 -15.258 1 91.75 181 LYS B N 1
ATOM 4020 C CA . LYS B 1 181 ? -16.641 -12.281 -15.938 1 91.75 181 LYS B CA 1
ATOM 4021 C C . LYS B 1 181 ? -17.891 -12.305 -15.078 1 91.75 181 LYS B C 1
ATOM 4023 O O . LYS B 1 181 ? -19 -12.047 -15.57 1 91.75 181 LYS B O 1
ATOM 4028 N N . MET B 1 182 ? -17.766 -12.594 -13.875 1 92.25 182 MET B N 1
ATOM 4029 C CA . MET B 1 182 ? -18.891 -12.664 -12.945 1 92.25 182 MET B CA 1
ATOM 4030 C C . MET B 1 182 ? -19.547 -11.297 -12.773 1 92.25 182 MET B C 1
ATOM 4032 O O . MET B 1 182 ? -20.766 -11.18 -12.758 1 92.25 182 MET B O 1
ATOM 4036 N N . GLN B 1 183 ? -18.734 -10.25 -12.672 1 94.06 183 GLN B N 1
ATOM 4037 C CA . GLN B 1 183 ? -19.266 -8.922 -12.391 1 94.06 183 GLN B CA 1
ATOM 4038 C C . GLN B 1 183 ? -19.953 -8.328 -13.617 1 94.06 183 GLN B C 1
ATOM 4040 O O . GLN B 1 183 ? -20.906 -7.555 -13.492 1 94.06 183 GLN B O 1
ATOM 4045 N N . ARG B 1 184 ? -19.453 -8.68 -14.766 1 94.38 184 ARG B N 1
ATOM 4046 C CA . ARG B 1 184 ? -20.109 -8.242 -15.992 1 94.38 184 ARG B CA 1
ATOM 4047 C C . ARG B 1 184 ? -21.562 -8.727 -16.047 1 94.38 184 ARG B C 1
ATOM 4049 O O . ARG B 1 184 ? -22.422 -8.086 -16.641 1 94.38 184 ARG B O 1
ATOM 4056 N N . LYS B 1 185 ? -21.766 -9.805 -15.352 1 93.31 185 LYS B N 1
ATOM 4057 C CA . LYS B 1 185 ? -23.125 -10.344 -15.258 1 93.31 185 LYS B CA 1
ATOM 4058 C C . LYS B 1 185 ? -23.812 -9.867 -13.984 1 93.31 185 LYS B C 1
ATOM 4060 O O . LYS B 1 185 ? -24.922 -10.312 -13.672 1 93.31 185 LYS B O 1
ATOM 4065 N N . GLY B 1 186 ? -23.172 -9.078 -13.211 1 92.94 186 GLY B N 1
ATOM 4066 C CA . GLY B 1 186 ? -23.734 -8.523 -11.992 1 92.94 186 GLY B CA 1
ATOM 4067 C C . GLY B 1 186 ? -23.859 -9.547 -10.875 1 92.94 186 GLY B C 1
ATOM 4068 O O . GLY B 1 186 ? -24.781 -9.469 -10.062 1 92.94 186 GLY B O 1
ATOM 4069 N N . ARG B 1 187 ? -22.969 -10.477 -10.82 1 91.25 187 ARG B N 1
ATOM 4070 C CA . ARG B 1 187 ? -23.156 -11.617 -9.93 1 91.25 187 ARG B CA 1
ATOM 4071 C C . ARG B 1 187 ? -22.188 -11.57 -8.75 1 91.25 187 ARG B C 1
ATOM 4073 O O . ARG B 1 187 ? -22.188 -12.469 -7.91 1 91.25 187 ARG B O 1
ATOM 4080 N N . LEU B 1 188 ? -21.359 -10.562 -8.664 1 93.31 188 LEU B N 1
ATOM 4081 C CA . LEU B 1 188 ? -20.422 -10.469 -7.566 1 93.31 188 LEU B CA 1
ATOM 4082 C C . LEU B 1 188 ? -21 -9.68 -6.402 1 93.31 188 LEU B C 1
ATOM 4084 O O . LEU B 1 188 ? -21.812 -8.766 -6.609 1 93.31 188 LEU B O 1
ATOM 4088 N N . ALA B 1 189 ? -20.672 -10.086 -5.227 1 95 189 ALA B N 1
ATOM 4089 C CA . ALA B 1 189 ? -21.047 -9.375 -4.008 1 95 189 ALA B CA 1
ATOM 4090 C C . ALA B 1 189 ? -19.891 -9.344 -3.014 1 95 189 ALA B C 1
ATOM 4092 O O . ALA B 1 189 ? -19.078 -10.266 -2.969 1 95 189 ALA B O 1
ATOM 4093 N N . ILE B 1 190 ? -19.797 -8.234 -2.307 1 95.94 190 ILE B N 1
ATOM 4094 C CA . ILE B 1 190 ? -18.844 -8.133 -1.212 1 95.94 190 ILE B C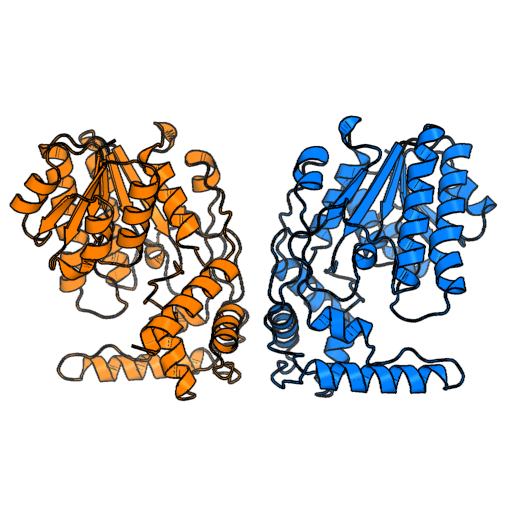A 1
ATOM 4095 C C . ILE B 1 190 ? -19.25 -9.078 -0.083 1 95.94 190 ILE B C 1
ATOM 4097 O O . ILE B 1 190 ? -20.359 -8.984 0.451 1 95.94 190 ILE B O 1
ATOM 4101 N N . ILE B 1 191 ? -18.422 -9.977 0.253 1 95.44 191 ILE B N 1
ATOM 4102 C CA . ILE B 1 191 ? -18.719 -10.961 1.285 1 95.44 191 ILE B CA 1
ATOM 4103 C C . ILE B 1 191 ? -18.328 -10.406 2.654 1 95.44 191 ILE B C 1
ATOM 4105 O O . ILE B 1 191 ? -17.188 -9.977 2.855 1 95.44 191 ILE B O 1
ATOM 4109 N N . GLY B 1 192 ? -19.219 -10.469 3.617 1 94.56 192 GLY B N 1
ATOM 4110 C CA . GLY B 1 192 ? -18.984 -9.867 4.922 1 94.56 192 GLY B CA 1
ATOM 4111 C C . GLY B 1 192 ? -18.969 -8.352 4.891 1 94.56 192 GLY B C 1
ATOM 4112 O O . GLY B 1 192 ? -19.828 -7.738 4.246 1 94.56 192 GLY B O 1
ATOM 4113 N N . ASP B 1 193 ? -18.094 -7.723 5.633 1 93.12 193 ASP B N 1
ATOM 4114 C CA . ASP B 1 193 ? -18.062 -6.266 5.723 1 93.12 193 ASP B CA 1
ATOM 4115 C C . ASP B 1 193 ? -17.094 -5.664 4.707 1 93.12 193 ASP B C 1
ATOM 4117 O O . ASP B 1 193 ? -17 -4.441 4.586 1 93.12 193 ASP B O 1
ATOM 4121 N N . GLY B 1 194 ? -16.391 -6.551 4.008 1 94 194 GLY B N 1
ATOM 4122 C CA . GLY B 1 194 ? -15.516 -6.098 2.939 1 94 194 GLY B CA 1
ATOM 4123 C C . GLY B 1 194 ? -14.25 -5.43 3.447 1 94 194 GLY B C 1
ATOM 4124 O O . GLY B 1 194 ? -13.586 -4.703 2.707 1 94 194 GLY B O 1
ATOM 4125 N N . LEU B 1 195 ? -13.844 -5.645 4.711 1 95.31 195 LEU B N 1
ATOM 4126 C CA . LEU B 1 195 ? -12.727 -4.941 5.324 1 95.31 195 LEU B CA 1
ATOM 4127 C C . LEU B 1 195 ? -11.484 -5.832 5.375 1 95.31 195 LEU B C 1
ATOM 4129 O O . LEU B 1 195 ? -10.406 -5.375 5.762 1 95.31 195 LEU B O 1
ATOM 4133 N N . ASN B 1 196 ? -11.656 -7.113 4.93 1 96.38 196 ASN B N 1
ATOM 4134 C CA . ASN B 1 196 ? -10.547 -8.062 5.039 1 96.38 196 ASN B CA 1
ATOM 4135 C C . ASN B 1 196 ? -9.328 -7.582 4.258 1 96.38 196 ASN B C 1
ATOM 4137 O O . ASN B 1 196 ? -9.453 -7.094 3.135 1 96.38 196 ASN B O 1
ATOM 4141 N N . LYS B 1 197 ? -8.18 -7.707 4.879 1 97.06 197 LYS B N 1
ATOM 4142 C CA . LYS B 1 197 ? -6.902 -7.285 4.297 1 97.06 197 LYS B CA 1
ATOM 4143 C C . LYS B 1 197 ? -6.113 -8.484 3.781 1 97.06 197 LYS B C 1
ATOM 4145 O O . LYS B 1 197 ? -6.023 -9.516 4.457 1 97.06 197 LYS B O 1
ATOM 4150 N N . VAL B 1 198 ? -5.516 -8.352 2.574 1 97.38 198 VAL B N 1
ATOM 4151 C CA . VAL B 1 198 ? -4.781 -9.445 1.947 1 97.38 198 VAL B CA 1
ATOM 4152 C C . VAL B 1 198 ? -3.535 -8.898 1.251 1 97.38 198 VAL B C 1
ATOM 4154 O O . VAL B 1 198 ? -3.4 -7.688 1.062 1 97.38 198 VAL B O 1
ATOM 4157 N N . ASP B 1 199 ? -2.66 -9.82 0.914 1 97.44 199 ASP B N 1
ATOM 4158 C CA . ASP B 1 199 ? -1.459 -9.484 0.156 1 97.44 199 ASP B CA 1
ATOM 4159 C C . ASP B 1 199 ? -1.637 -9.797 -1.327 1 97.44 199 ASP B C 1
ATOM 4161 O O . ASP B 1 199 ? -2.363 -10.727 -1.687 1 97.44 199 ASP B O 1
ATOM 4165 N N . PHE B 1 200 ? -1.031 -9 -2.119 1 97.56 200 PHE B N 1
ATOM 4166 C CA . PHE B 1 200 ? -0.781 -9.273 -3.529 1 97.56 200 PHE B CA 1
ATOM 4167 C C . PHE B 1 200 ? 0.707 -9.18 -3.846 1 97.56 200 PHE B C 1
ATOM 4169 O O . PHE B 1 200 ? 1.471 -8.586 -3.082 1 97.56 200 PHE B O 1
ATOM 4176 N N . THR B 1 201 ? 1.077 -9.828 -4.887 1 98.44 201 THR B N 1
ATOM 4177 C CA . THR B 1 201 ? 2.465 -9.789 -5.332 1 98.44 201 THR B CA 1
ATOM 4178 C C . THR B 1 201 ? 2.553 -9.391 -6.805 1 98.44 201 THR B C 1
ATOM 4180 O O . THR B 1 201 ? 1.965 -10.047 -7.668 1 98.44 201 THR B O 1
ATOM 4183 N N . SER B 1 202 ? 3.281 -8.289 -7.07 1 98.38 202 SER B N 1
ATOM 4184 C CA . SER B 1 202 ? 3.602 -7.996 -8.461 1 98.38 202 SER B CA 1
ATOM 4185 C C . SER B 1 202 ? 4.504 -9.07 -9.062 1 98.38 202 SER B C 1
ATOM 4187 O O . SER B 1 202 ? 5.48 -9.484 -8.438 1 98.38 202 SER B O 1
ATOM 4189 N N . VAL B 1 203 ? 4.203 -9.43 -10.297 1 98.5 203 VAL B N 1
ATOM 4190 C CA . VAL B 1 203 ? 5.02 -10.445 -10.961 1 98.5 203 VAL B CA 1
ATOM 4191 C C . VAL B 1 203 ? 6.453 -9.938 -11.109 1 98.5 203 VAL B C 1
ATOM 4193 O O . VAL B 1 203 ? 7.402 -10.719 -11.07 1 98.5 203 VAL B O 1
ATOM 4196 N N . HIS B 1 204 ? 6.656 -8.656 -11.195 1 98.62 204 HIS B N 1
ATOM 4197 C CA . HIS B 1 204 ? 7.988 -8.07 -11.305 1 98.62 204 HIS B CA 1
ATOM 4198 C C . HIS B 1 204 ? 8.789 -8.289 -10.023 1 98.62 204 HIS B C 1
ATOM 4200 O O . HIS B 1 204 ? 9.969 -8.633 -10.078 1 98.62 204 HIS B O 1
ATOM 4206 N N . ASN B 1 205 ? 8.086 -8.023 -8.938 1 98.75 205 ASN B N 1
ATOM 4207 C CA . ASN B 1 205 ? 8.766 -8.258 -7.664 1 98.75 205 ASN B CA 1
ATOM 4208 C C . ASN B 1 205 ? 9.086 -9.734 -7.457 1 98.75 205 ASN B C 1
ATOM 4210 O O . ASN B 1 205 ? 10.148 -10.07 -6.926 1 98.75 205 ASN B O 1
ATOM 4214 N N . LEU B 1 206 ? 8.164 -10.617 -7.887 1 98.75 206 LEU B N 1
ATOM 4215 C CA . LEU B 1 206 ? 8.43 -12.047 -7.789 1 98.75 206 LEU B CA 1
ATOM 4216 C C . LEU B 1 206 ? 9.617 -12.445 -8.656 1 98.75 206 LEU B C 1
ATOM 4218 O O . LEU B 1 206 ? 10.43 -13.273 -8.258 1 98.75 206 LEU B O 1
ATOM 4222 N N . ASN B 1 207 ? 9.711 -11.883 -9.859 1 98.75 207 ASN B N 1
ATOM 4223 C CA . ASN B 1 207 ? 10.852 -12.156 -10.734 1 98.75 207 ASN B CA 1
ATOM 4224 C C . ASN B 1 207 ? 12.172 -11.812 -10.055 1 98.75 207 ASN B C 1
ATOM 4226 O O . ASN B 1 207 ? 13.133 -12.578 -10.141 1 98.75 207 ASN B O 1
ATOM 4230 N N . GLU B 1 208 ? 12.172 -10.711 -9.383 1 98.62 208 GLU B N 1
ATOM 4231 C CA . GLU B 1 208 ? 13.375 -10.312 -8.664 1 98.62 208 GLU B CA 1
ATOM 4232 C C . GLU B 1 208 ? 13.703 -11.289 -7.543 1 98.62 208 GLU B C 1
ATOM 4234 O O . GLU B 1 208 ? 14.875 -11.602 -7.305 1 98.62 208 GLU B O 1
ATOM 4239 N N . ALA B 1 209 ? 12.688 -11.719 -6.883 1 98.75 209 ALA B N 1
ATOM 4240 C CA . ALA B 1 209 ? 12.891 -12.688 -5.809 1 98.75 209 ALA B CA 1
ATOM 4241 C C . ALA B 1 209 ? 13.445 -14 -6.348 1 98.75 209 ALA B C 1
ATOM 4243 O O . ALA B 1 209 ? 14.336 -14.602 -5.742 1 98.75 209 ALA B O 1
ATOM 4244 N N . LEU B 1 210 ? 12.898 -14.453 -7.461 1 98.75 210 LEU B N 1
ATOM 4245 C CA . LEU B 1 210 ? 13.375 -15.68 -8.094 1 98.75 210 LEU B CA 1
ATOM 4246 C C . LEU B 1 210 ? 14.828 -15.539 -8.531 1 98.75 210 LEU B C 1
ATOM 4248 O O . LEU B 1 210 ? 15.633 -16.438 -8.312 1 98.75 210 LEU B O 1
ATOM 4252 N N . LEU B 1 211 ? 15.18 -14.414 -9.102 1 98.5 211 LEU B N 1
ATOM 4253 C CA . LEU B 1 211 ? 16.562 -14.172 -9.508 1 98.5 211 LEU B CA 1
ATOM 4254 C C . LEU B 1 211 ? 17.484 -14.141 -8.297 1 98.5 211 LEU B C 1
ATOM 4256 O O . LEU B 1 211 ? 18.562 -14.734 -8.32 1 98.5 211 LEU B O 1
ATOM 4260 N N . SER B 1 212 ? 17.016 -13.43 -7.254 1 98.19 212 SER B N 1
ATOM 4261 C CA . SER B 1 212 ? 17.797 -13.375 -6.023 1 98.19 212 SER B CA 1
ATOM 4262 C C . SER B 1 212 ? 18.016 -14.773 -5.453 1 98.19 212 SER B C 1
ATOM 4264 O O . SER B 1 212 ? 19.078 -15.047 -4.871 1 98.19 212 SER B O 1
ATOM 4266 N N . SER B 1 213 ? 17.031 -15.633 -5.613 1 98.44 213 SER B N 1
ATOM 4267 C CA . SER B 1 213 ? 17.141 -17 -5.133 1 98.44 213 SER B CA 1
ATOM 4268 C C . SER B 1 213 ? 18.219 -17.781 -5.898 1 98.44 213 SER B C 1
ATOM 4270 O O . SER B 1 213 ? 18.906 -18.609 -5.324 1 98.44 213 SER B O 1
ATOM 4272 N N . LEU B 1 214 ? 18.375 -17.531 -7.168 1 97.88 214 LEU B N 1
ATOM 4273 C CA . LEU B 1 214 ? 19.391 -18.172 -7.996 1 97.88 214 LEU B CA 1
ATOM 4274 C C . LEU B 1 214 ? 20.781 -17.75 -7.559 1 97.88 214 LEU B C 1
ATOM 4276 O O . LEU B 1 214 ? 21.734 -18.531 -7.691 1 97.88 214 LEU B O 1
ATOM 4280 N N . LEU B 1 215 ? 20.844 -16.531 -6.965 1 96.06 215 LEU B N 1
ATOM 4281 C CA . LEU B 1 215 ? 22.141 -15.953 -6.629 1 96.06 215 LEU B CA 1
ATOM 4282 C C . LEU B 1 215 ? 22.406 -16.062 -5.129 1 96.06 215 LEU B C 1
ATOM 4284 O O . LEU B 1 215 ? 23.422 -15.562 -4.641 1 96.06 215 LEU B O 1
ATOM 4288 N N . ALA B 1 216 ? 21.516 -16.641 -4.438 1 95.19 216 ALA B N 1
ATOM 4289 C CA . ALA B 1 216 ? 21.562 -16.672 -2.977 1 95.19 216 ALA B CA 1
ATOM 4290 C C . ALA B 1 216 ? 22.828 -17.359 -2.482 1 95.19 216 ALA B C 1
ATOM 4292 O O . ALA B 1 216 ? 23.422 -18.172 -3.193 1 95.19 216 ALA B O 1
ATOM 4293 N N . THR B 1 217 ? 23.234 -17.016 -1.213 1 90.19 217 THR B N 1
ATOM 4294 C CA . THR B 1 217 ? 24.422 -17.594 -0.586 1 90.19 217 THR B CA 1
ATOM 4295 C C . THR B 1 217 ? 24.016 -18.562 0.527 1 90.19 217 THR B C 1
ATOM 4297 O O . THR B 1 217 ? 22.828 -18.781 0.778 1 90.19 217 THR B O 1
ATOM 4300 N N . GLY B 1 218 ? 25.031 -19.156 1.188 1 87.5 218 GLY B N 1
ATOM 4301 C CA . GLY B 1 218 ? 24.859 -20.312 2.049 1 87.5 218 GLY B CA 1
ATOM 4302 C C . GLY B 1 218 ? 23.812 -20.109 3.125 1 87.5 218 GLY B C 1
ATOM 4303 O O . GLY B 1 218 ? 22.922 -20.938 3.303 1 87.5 218 GLY B O 1
ATOM 4304 N N . SER B 1 219 ? 23.688 -18.984 3.691 1 94.25 219 SER B N 1
ATOM 4305 C CA . SER B 1 219 ? 22.734 -18.812 4.793 1 94.25 219 SER B CA 1
ATOM 4306 C C . SER B 1 219 ? 21.297 -18.734 4.285 1 94.25 219 SER B C 1
ATOM 4308 O O . SER B 1 219 ? 20.359 -18.922 5.055 1 94.25 219 SER B O 1
ATOM 4310 N N . ALA B 1 220 ? 21.141 -18.5 3.037 1 97.56 220 ALA B N 1
ATOM 4311 C CA . ALA B 1 220 ? 19.812 -18.344 2.451 1 97.56 220 ALA B CA 1
ATOM 4312 C C . ALA B 1 220 ? 19.281 -19.688 1.945 1 97.56 220 ALA B C 1
ATOM 4314 O O . ALA B 1 220 ? 18.094 -19.828 1.665 1 97.56 220 ALA B O 1
ATOM 4315 N N . LEU B 1 221 ? 20.109 -20.734 1.85 1 97.75 221 LEU B N 1
ATOM 4316 C CA . LEU B 1 221 ? 19.75 -22 1.234 1 97.75 221 LEU B CA 1
ATOM 4317 C C . LEU B 1 221 ? 18.969 -22.875 2.207 1 97.75 221 LEU B C 1
ATOM 4319 O O . LEU B 1 221 ? 19.078 -22.703 3.424 1 97.75 221 LEU B O 1
ATOM 4323 N N . GLY B 1 222 ? 18.125 -23.672 1.688 1 97.62 222 GLY B N 1
ATOM 4324 C CA . GLY B 1 222 ? 17.406 -24.672 2.479 1 97.62 222 GLY B CA 1
ATOM 4325 C C . GLY B 1 222 ? 16.234 -24.094 3.238 1 97.62 222 GLY B C 1
ATOM 4326 O O . GLY B 1 222 ? 15.805 -24.641 4.254 1 97.62 222 GLY B O 1
ATOM 4327 N N . LYS B 1 223 ? 15.711 -22.922 2.752 1 98 223 LYS B N 1
ATOM 4328 C CA . LYS B 1 223 ? 14.625 -22.25 3.461 1 98 223 LYS B CA 1
ATOM 4329 C C . LYS B 1 223 ? 13.477 -21.922 2.516 1 98 223 LYS B C 1
ATOM 4331 O O . LYS B 1 223 ? 13.664 -21.844 1.299 1 98 223 LYS B O 1
ATOM 4336 N N . ALA B 1 224 ? 12.328 -21.844 3.105 1 98.62 224 ALA B N 1
ATOM 4337 C CA . ALA B 1 224 ? 11.164 -21.297 2.406 1 98.62 224 ALA B CA 1
ATOM 4338 C C . ALA B 1 224 ? 11 -19.812 2.67 1 98.62 224 ALA B C 1
ATOM 4340 O O . ALA B 1 224 ? 11.336 -19.328 3.756 1 98.62 224 ALA B O 1
ATOM 4341 N N . TYR B 1 225 ? 10.5 -19.109 1.708 1 98.88 225 TYR B N 1
ATOM 4342 C CA . TYR B 1 225 ? 10.359 -17.656 1.834 1 98.88 225 TYR B CA 1
ATOM 4343 C C . TYR B 1 225 ? 8.953 -17.219 1.436 1 98.88 225 TYR B C 1
ATOM 4345 O O . TYR B 1 225 ? 8.484 -17.531 0.338 1 98.88 225 TYR B O 1
ATOM 4353 N N . ASN B 1 226 ? 8.266 -16.5 2.34 1 98.81 226 ASN B N 1
ATOM 4354 C CA . ASN B 1 226 ? 7.055 -15.781 1.975 1 98.81 226 ASN B CA 1
ATOM 4355 C C . ASN B 1 226 ? 7.363 -14.602 1.053 1 98.81 226 ASN B C 1
ATOM 4357 O O . ASN B 1 226 ? 8.281 -13.828 1.313 1 98.81 226 ASN B O 1
ATOM 4361 N N . ILE B 1 227 ? 6.574 -14.539 -0.031 1 98.81 227 ILE B N 1
ATOM 4362 C CA . ILE B 1 227 ? 6.793 -13.445 -0.973 1 98.81 227 ILE B CA 1
ATOM 4363 C C . ILE B 1 227 ? 5.484 -12.695 -1.205 1 98.81 227 ILE B C 1
ATOM 4365 O O . ILE B 1 227 ? 4.48 -13.297 -1.596 1 98.81 227 ILE B O 1
ATOM 4369 N N . SER B 1 228 ? 5.418 -11.438 -0.944 1 98.44 228 SER B N 1
ATOM 4370 C CA . SER B 1 228 ? 4.363 -10.484 -1.281 1 98.44 228 SER B CA 1
ATOM 4371 C C . SER B 1 228 ? 4.93 -9.086 -1.502 1 98.44 228 SER B C 1
ATOM 4373 O O . SER B 1 228 ? 6.148 -8.906 -1.534 1 98.44 228 SER B O 1
ATOM 4375 N N . ASN B 1 229 ? 4.098 -8.133 -1.731 1 97.19 229 ASN B N 1
ATOM 4376 C CA . ASN B 1 229 ? 4.566 -6.754 -1.839 1 97.19 229 ASN B CA 1
ATOM 4377 C C . ASN B 1 229 ? 4.852 -6.148 -0.467 1 97.19 229 ASN B C 1
ATOM 4379 O O . ASN B 1 229 ? 5.383 -5.039 -0.369 1 97.19 229 ASN B O 1
ATOM 4383 N N . GLY B 1 230 ? 4.508 -6.902 0.534 1 94.62 230 GLY B N 1
ATOM 4384 C CA . GLY B 1 230 ? 4.738 -6.422 1.887 1 94.62 230 GLY B CA 1
ATOM 4385 C C . GLY B 1 230 ? 3.84 -5.262 2.271 1 94.62 230 GLY B C 1
ATOM 4386 O O . GLY B 1 230 ? 4.168 -4.488 3.172 1 94.62 230 GLY B O 1
ATOM 4387 N N . ALA B 1 231 ? 2.805 -5.07 1.566 1 93.44 231 ALA B N 1
ATOM 4388 C CA . ALA B 1 231 ? 1.849 -3.986 1.774 1 93.44 231 ALA B CA 1
ATOM 4389 C C . ALA B 1 231 ? 0.413 -4.492 1.656 1 93.44 231 ALA B C 1
ATOM 4391 O O . ALA B 1 231 ? -0.236 -4.297 0.626 1 93.44 231 ALA B O 1
ATOM 4392 N N . PRO B 1 232 ? -0.108 -5.059 2.756 1 95.56 232 PRO B N 1
ATOM 4393 C CA . PRO B 1 232 ? -1.479 -5.57 2.707 1 95.56 232 PRO B CA 1
ATOM 4394 C C . PRO B 1 232 ? -2.5 -4.492 2.35 1 95.56 232 PRO B C 1
ATOM 4396 O O . PRO B 1 232 ? -2.322 -3.326 2.711 1 95.56 232 PRO B O 1
ATOM 4399 N N . VAL B 1 233 ? -3.539 -4.855 1.634 1 96.62 233 VAL B N 1
ATOM 4400 C CA . VAL B 1 233 ? -4.598 -3.947 1.203 1 96.62 233 VAL B CA 1
ATOM 4401 C C . VAL B 1 233 ? -5.957 -4.613 1.396 1 96.62 233 VAL B C 1
ATOM 4403 O O . VAL B 1 233 ? -6.059 -5.84 1.417 1 96.62 233 VAL B O 1
ATOM 4406 N N . PRO B 1 234 ? -7.004 -3.779 1.562 1 96.75 234 PRO B N 1
ATOM 4407 C CA . PRO B 1 234 ? -8.336 -4.383 1.548 1 96.75 234 PRO B CA 1
ATOM 4408 C C . PRO B 1 234 ? -8.68 -5.031 0.208 1 96.75 234 PRO B C 1
ATOM 4410 O O . PRO B 1 234 ? -8.594 -4.383 -0.837 1 96.75 234 PRO B O 1
ATOM 4413 N N . LEU B 1 235 ? -9.086 -6.238 0.261 1 97.56 235 LEU B N 1
ATOM 4414 C CA . LEU B 1 235 ? -9.273 -7.059 -0.931 1 97.56 235 LEU B CA 1
ATOM 4415 C C . LEU B 1 235 ? -10.25 -6.391 -1.896 1 97.56 235 LEU B C 1
ATOM 4417 O O . LEU B 1 235 ? -9.969 -6.27 -3.09 1 97.56 235 LEU B O 1
ATOM 4421 N N . TRP B 1 236 ? -11.336 -5.973 -1.431 1 96.56 236 TRP B N 1
ATOM 4422 C CA . TRP B 1 236 ? -12.422 -5.52 -2.289 1 96.56 236 TRP B CA 1
ATOM 4423 C C . TRP B 1 236 ? -12.102 -4.168 -2.914 1 96.56 236 TRP B C 1
ATOM 4425 O O . TRP B 1 236 ? -12.688 -3.789 -3.93 1 96.56 236 TRP B O 1
ATOM 4435 N N . ASP B 1 237 ? -11.219 -3.408 -2.271 1 95.94 237 ASP B N 1
ATOM 4436 C CA . ASP B 1 237 ? -10.727 -2.182 -2.896 1 95.94 237 ASP B CA 1
ATOM 4437 C C . ASP B 1 237 ? -9.891 -2.492 -4.133 1 95.94 237 ASP B C 1
ATOM 4439 O O . ASP B 1 237 ? -9.961 -1.779 -5.137 1 95.94 237 ASP B O 1
ATOM 4443 N N . VAL B 1 238 ? -9.125 -3.557 -4.059 1 97.44 238 VAL B N 1
ATOM 4444 C CA . VAL B 1 238 ? -8.336 -4 -5.203 1 97.44 238 VAL B CA 1
ATOM 4445 C C . VAL B 1 238 ? -9.266 -4.473 -6.32 1 97.44 238 VAL B C 1
ATOM 4447 O O . VAL B 1 238 ? -9.086 -4.113 -7.484 1 97.44 238 VAL B O 1
ATOM 4450 N N . VAL B 1 239 ? -10.25 -5.242 -5.953 1 97.25 239 VAL B N 1
ATOM 4451 C CA . VAL B 1 239 ? -11.219 -5.758 -6.914 1 97.25 239 VAL B CA 1
ATOM 4452 C C . VAL B 1 239 ? -11.898 -4.598 -7.633 1 97.25 239 VAL B C 1
ATOM 4454 O O . VAL B 1 239 ? -11.953 -4.562 -8.867 1 97.25 239 VAL B O 1
ATOM 4457 N N . ASN B 1 240 ? -12.367 -3.639 -6.918 1 96.44 240 ASN B N 1
ATOM 4458 C CA . ASN B 1 240 ? -13.109 -2.531 -7.512 1 96.44 240 ASN B CA 1
ATOM 4459 C C . ASN B 1 240 ? -12.188 -1.605 -8.305 1 96.44 240 ASN B C 1
ATOM 4461 O O . ASN B 1 240 ? -12.633 -0.935 -9.242 1 96.44 240 ASN B O 1
ATOM 4465 N N . TYR B 1 241 ? -10.953 -1.504 -7.891 1 97.19 241 TYR B N 1
ATOM 4466 C CA . TYR B 1 241 ? -10.008 -0.776 -8.727 1 97.19 241 TYR B CA 1
ATOM 4467 C C . TYR B 1 241 ? -9.938 -1.384 -10.125 1 97.19 241 TYR B C 1
ATOM 4469 O O . TYR B 1 241 ? -9.969 -0.662 -11.125 1 97.19 241 TYR B O 1
ATOM 4477 N N . VAL B 1 242 ? -9.812 -2.699 -10.172 1 97.38 242 VAL B N 1
ATOM 4478 C CA . VAL B 1 242 ? -9.766 -3.402 -11.445 1 97.38 242 VAL B CA 1
ATOM 4479 C C . VAL B 1 242 ? -11.062 -3.176 -12.219 1 97.38 242 VAL B C 1
ATOM 4481 O O . VAL B 1 242 ? -11.039 -2.939 -13.43 1 97.38 242 VAL B O 1
ATOM 4484 N N . MET B 1 243 ? -12.227 -3.244 -11.477 1 96.75 243 MET B N 1
ATOM 4485 C CA . MET B 1 243 ? -13.5 -2.982 -12.141 1 96.75 243 MET B CA 1
ATOM 4486 C C . MET B 1 243 ? -13.5 -1.602 -12.789 1 96.75 243 MET B C 1
ATOM 4488 O O . MET B 1 243 ? -13.891 -1.456 -13.945 1 96.75 243 MET B O 1
ATOM 4492 N N . ARG B 1 244 ? -13.07 -0.587 -12.055 1 95.06 244 ARG B N 1
ATOM 4493 C CA . ARG B 1 244 ? -13.031 0.775 -12.578 1 95.06 244 ARG B CA 1
ATOM 4494 C C . ARG B 1 244 ? -12.117 0.873 -13.789 1 95.06 244 ARG B C 1
ATOM 4496 O O . ARG B 1 244 ? -12.484 1.458 -14.812 1 95.06 244 ARG B O 1
ATOM 4503 N N . ARG B 1 245 ? -10.922 0.291 -13.664 1 94.94 245 ARG B N 1
ATOM 4504 C CA . ARG B 1 245 ? -9.938 0.338 -14.742 1 94.94 245 ARG B CA 1
ATOM 4505 C C . ARG B 1 245 ? -10.477 -0.331 -16 1 94.94 245 ARG B C 1
ATOM 4507 O O . ARG B 1 245 ? -10.148 0.085 -17.125 1 94.94 245 ARG B O 1
ATOM 4514 N N . MET B 1 246 ? -11.25 -1.335 -15.836 1 95.81 246 MET B N 1
ATOM 4515 C CA . MET B 1 246 ? -11.789 -2.105 -16.953 1 95.81 246 MET B CA 1
ATOM 4516 C C . MET B 1 246 ? -13.141 -1.558 -17.391 1 95.81 246 MET B C 1
ATOM 4518 O O . MET B 1 246 ? -13.797 -2.125 -18.266 1 95.81 246 MET B O 1
ATOM 4522 N N . GLU B 1 247 ? -13.617 -0.466 -16.766 1 93.62 247 GLU B N 1
ATOM 4523 C CA . GLU B 1 247 ? -14.898 0.167 -17.062 1 93.62 247 GLU B CA 1
ATOM 4524 C C . GLU B 1 247 ? -16.062 -0.811 -16.875 1 93.62 247 GLU B C 1
ATOM 4526 O O . GLU B 1 247 ? -16.938 -0.912 -17.734 1 93.62 247 GLU B O 1
ATOM 4531 N N . VAL B 1 248 ? -15.938 -1.655 -15.906 1 94.19 248 VAL B N 1
ATOM 4532 C CA . VAL B 1 248 ? -16.984 -2.531 -15.398 1 94.19 248 VAL B CA 1
ATOM 4533 C C . VAL B 1 248 ? -17.578 -1.945 -14.117 1 94.19 248 VAL B C 1
ATOM 4535 O O . VAL B 1 248 ? -16.859 -1.319 -13.328 1 94.19 248 VAL B O 1
ATOM 4538 N N . PRO B 1 249 ? -18.906 -2.068 -13.938 1 93.19 249 PRO B N 1
ATOM 4539 C CA . PRO B 1 249 ? -19.484 -1.521 -12.703 1 93.19 249 PRO B CA 1
ATOM 4540 C C . PRO B 1 249 ? -18.812 -2.066 -11.445 1 93.19 249 PRO B C 1
ATOM 4542 O O . PRO B 1 249 ? -18.484 -3.252 -11.383 1 93.19 249 PRO B O 1
ATOM 4545 N N . GLN B 1 250 ? -18.641 -1.234 -10.469 1 94.31 250 GLN B N 1
ATOM 4546 C CA . GLN B 1 250 ? -18.047 -1.642 -9.195 1 94.31 250 GLN B CA 1
ATOM 4547 C C . GLN B 1 250 ? -18.953 -2.611 -8.445 1 94.31 250 GLN B C 1
ATOM 4549 O O . GLN B 1 250 ? -20.172 -2.592 -8.625 1 94.31 250 GLN B O 1
ATOM 4554 N N . VAL B 1 251 ? -18.312 -3.465 -7.68 1 94.94 251 VAL B N 1
ATOM 4555 C CA . VAL B 1 251 ? -19.062 -4.348 -6.793 1 94.94 251 VAL B CA 1
ATOM 4556 C C . VAL B 1 251 ? -19.594 -3.555 -5.598 1 94.94 251 VAL B C 1
ATOM 4558 O O . VAL B 1 251 ? -18.812 -2.963 -4.848 1 94.94 251 VAL B O 1
ATOM 4561 N N . THR B 1 252 ? -20.922 -3.52 -5.344 1 91.12 252 THR B N 1
ATOM 4562 C CA . THR B 1 252 ? -21.484 -2.676 -4.297 1 91.12 252 THR B CA 1
ATOM 4563 C C . THR B 1 252 ? -22.422 -3.479 -3.402 1 91.12 252 THR B C 1
ATOM 4565 O O . THR B 1 252 ? -22.766 -3.039 -2.305 1 91.12 252 THR B O 1
ATOM 4568 N N . ARG B 1 253 ? -22.891 -4.625 -3.855 1 92.81 253 ARG B N 1
ATOM 4569 C CA . ARG B 1 253 ? -23.797 -5.453 -3.074 1 92.81 253 ARG B CA 1
ATOM 4570 C C . ARG B 1 253 ? -23.047 -6.215 -1.987 1 92.81 253 ARG B C 1
ATOM 4572 O O . ARG B 1 253 ? -21.891 -6.59 -2.172 1 92.81 253 ARG B O 1
ATOM 4579 N N . TYR B 1 254 ? -23.766 -6.418 -0.893 1 94.88 254 TYR B N 1
ATOM 4580 C CA . TYR B 1 254 ? -23.172 -7.16 0.214 1 94.88 254 TYR B CA 1
ATOM 4581 C C . TYR B 1 254 ? -23.891 -8.484 0.428 1 94.88 254 TYR B C 1
ATOM 4583 O O . TYR B 1 254 ? -25.094 -8.586 0.175 1 94.88 254 TYR B O 1
ATOM 4591 N N . ARG B 1 255 ? -23.188 -9.438 0.83 1 94.88 255 ARG B N 1
ATOM 4592 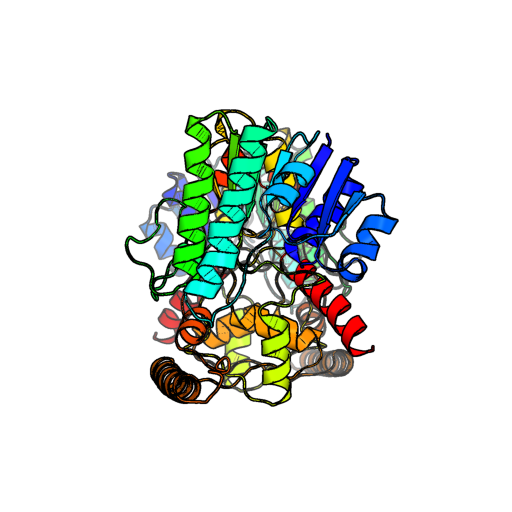C CA . ARG B 1 255 ? -23.719 -10.719 1.272 1 94.88 255 ARG B CA 1
ATOM 4593 C C . ARG B 1 255 ? -23.047 -11.172 2.562 1 94.88 255 ARG B C 1
ATOM 4595 O O . ARG B 1 255 ? -21.828 -11.039 2.719 1 94.88 255 ARG B O 1
ATOM 4602 N N . SER B 1 256 ? -23.906 -11.672 3.473 1 95.38 256 SER B N 1
ATOM 4603 C CA . SER B 1 256 ? -23.328 -12.172 4.719 1 95.38 256 SER B CA 1
ATOM 4604 C C . SER B 1 256 ? -22.453 -13.391 4.469 1 95.38 256 SER B C 1
ATOM 4606 O O . SER B 1 256 ? -22.734 -14.203 3.592 1 95.38 256 SER B O 1
ATOM 4608 N N . TYR B 1 257 ? -21.422 -13.484 5.246 1 94.19 257 TYR B N 1
ATOM 4609 C CA . TYR B 1 257 ? -20.484 -14.602 5.098 1 94.19 257 TYR B CA 1
ATOM 4610 C C . TYR B 1 257 ? -21.188 -15.938 5.309 1 94.19 257 TYR B C 1
ATOM 4612 O O . TYR B 1 257 ? -21 -16.875 4.535 1 94.19 257 TYR B O 1
ATOM 4620 N N . GLY B 1 258 ? -21.984 -15.984 6.387 1 93.88 258 GLY B N 1
ATOM 4621 C CA . GLY B 1 258 ? -22.703 -17.219 6.676 1 93.88 258 GLY B CA 1
ATOM 4622 C C . GLY B 1 258 ? -23.562 -17.688 5.523 1 93.88 258 GLY B C 1
ATOM 4623 O O . GLY B 1 258 ? -23.531 -18.859 5.152 1 93.88 258 GLY B O 1
ATOM 4624 N N . LEU B 1 259 ? -24.312 -16.828 4.953 1 92.88 259 LEU B N 1
ATOM 4625 C CA . LEU B 1 259 ? -25.172 -17.156 3.82 1 92.88 259 LEU B CA 1
ATOM 4626 C C . LEU B 1 259 ? -24.344 -17.562 2.607 1 92.88 259 LEU B C 1
ATOM 4628 O O . LEU B 1 259 ? -24.656 -18.547 1.936 1 92.88 259 LEU B O 1
ATOM 4632 N N . ALA B 1 260 ? -23.328 -16.797 2.365 1 93.25 260 ALA B N 1
ATOM 4633 C CA . ALA B 1 260 ? -22.469 -17.094 1.224 1 93.25 260 ALA B CA 1
ATOM 4634 C C . ALA B 1 260 ? -21.812 -18.453 1.377 1 93.25 260 ALA B C 1
ATOM 4636 O O . ALA B 1 260 ? -21.734 -19.219 0.417 1 93.25 260 ALA B O 1
ATOM 4637 N N . TYR B 1 261 ? -21.359 -18.719 2.549 1 93.06 261 TYR B N 1
ATOM 4638 C CA . TYR B 1 261 ? -20.703 -19.984 2.848 1 93.06 261 TYR B CA 1
ATOM 4639 C C . TYR B 1 261 ? -21.672 -21.141 2.658 1 93.06 261 TYR B C 1
ATOM 4641 O O . TYR B 1 261 ? -21.297 -22.188 2.102 1 93.06 261 TYR B O 1
ATOM 4649 N N . SER B 1 262 ? -22.875 -21 3.051 1 93.94 262 SER B N 1
ATOM 4650 C CA . SER B 1 262 ? -23.891 -22.031 2.93 1 93.94 262 SER B CA 1
ATOM 4651 C C . SER B 1 262 ? -24.266 -22.281 1.47 1 93.94 262 SER B C 1
ATOM 4653 O O . SER B 1 262 ? -24.406 -23.422 1.041 1 93.94 262 SER B O 1
ATOM 4655 N N . VAL B 1 263 ? -24.391 -21.219 0.782 1 92.19 263 VAL B N 1
ATOM 4656 C CA . VAL B 1 263 ? -24.719 -21.328 -0.635 1 92.19 263 VAL B CA 1
ATOM 4657 C C . VAL B 1 263 ? -23.578 -22.016 -1.378 1 92.19 263 VAL B C 1
ATOM 4659 O O . VAL B 1 263 ? -23.828 -22.844 -2.264 1 92.19 263 VAL B O 1
ATOM 4662 N N . ALA B 1 264 ? -22.391 -21.656 -1.048 1 91.38 264 ALA B N 1
ATOM 4663 C CA . ALA B 1 264 ? -21.219 -22.281 -1.642 1 91.38 264 ALA B CA 1
ATOM 4664 C C . ALA B 1 264 ? -21.188 -23.781 -1.35 1 91.38 264 ALA B C 1
ATOM 4666 O O . ALA B 1 264 ? -20.859 -24.594 -2.225 1 91.38 264 ALA B O 1
ATOM 4667 N N . ALA B 1 265 ? -21.547 -24.141 -0.141 1 91.5 265 ALA B N 1
ATOM 4668 C CA . ALA B 1 265 ? -21.594 -25.547 0.244 1 91.5 265 ALA B CA 1
ATOM 4669 C C . ALA B 1 265 ? -22.609 -26.312 -0.605 1 91.5 265 ALA B C 1
ATOM 4671 O O . ALA B 1 265 ? -22.328 -27.438 -1.038 1 91.5 265 ALA B O 1
ATOM 4672 N N . LEU B 1 266 ? -23.688 -25.703 -0.801 1 91 266 LEU B N 1
ATOM 4673 C CA . LEU B 1 266 ? -24.734 -26.312 -1.617 1 91 266 LEU B CA 1
ATOM 4674 C C . LEU B 1 266 ? -24.266 -26.469 -3.062 1 91 266 LEU B C 1
ATOM 4676 O O . LEU B 1 266 ? -24.5 -27.5 -3.689 1 91 266 LEU B O 1
ATOM 4680 N N . ASN B 1 267 ? -23.656 -25.422 -3.508 1 89.56 267 ASN B N 1
ATOM 4681 C CA . ASN B 1 267 ? -23.141 -25.453 -4.867 1 89.56 267 ASN B CA 1
ATOM 4682 C C . ASN B 1 267 ? -22.078 -26.547 -5.035 1 89.56 267 ASN B C 1
ATOM 4684 O O . ASN B 1 267 ? -22.078 -27.25 -6.039 1 89.56 267 ASN B O 1
ATOM 4688 N N . GLU B 1 268 ? -21.203 -26.641 -4.129 1 87.44 268 GLU B N 1
ATOM 4689 C CA . GLU B 1 268 ? -20.172 -27.688 -4.156 1 87.44 268 GLU B CA 1
ATOM 4690 C C . GLU B 1 268 ? -20.812 -29.078 -4.184 1 87.44 268 GLU B C 1
ATOM 4692 O O . GLU B 1 268 ? -20.375 -29.938 -4.938 1 87.44 268 GLU B O 1
ATOM 4697 N N . GLY B 1 269 ? -21.797 -29.25 -3.34 1 87.56 269 GLY B N 1
ATOM 4698 C CA . GLY B 1 269 ? -22.5 -30.516 -3.307 1 87.56 269 GLY B CA 1
ATOM 4699 C C . GLY B 1 269 ? -23.141 -30.875 -4.633 1 87.56 269 GLY B C 1
ATOM 4700 O O . GLY B 1 269 ? -23.031 -32 -5.09 1 87.56 269 GLY B O 1
ATOM 4701 N N . ALA B 1 270 ? -23.672 -29.922 -5.234 1 89.31 270 ALA B N 1
ATOM 4702 C CA . ALA B 1 270 ? -24.328 -30.125 -6.523 1 89.31 270 ALA B CA 1
ATOM 4703 C C . ALA B 1 270 ? -23.312 -30.5 -7.602 1 89.31 270 ALA B C 1
ATOM 4705 O O . ALA B 1 270 ? -23.562 -31.375 -8.422 1 89.31 270 ALA B O 1
ATOM 4706 N N . CYS B 1 271 ? -22.234 -29.828 -7.59 1 86.25 271 CYS B N 1
ATOM 4707 C CA . CYS B 1 271 ? -21.188 -30.078 -8.578 1 86.25 271 CYS B CA 1
ATOM 4708 C C . CYS B 1 271 ? -20.562 -31.453 -8.375 1 86.25 271 CYS B C 1
ATOM 4710 O O . CYS B 1 271 ? -20.188 -32.125 -9.336 1 86.25 271 CYS B O 1
ATOM 4712 N N . LYS B 1 272 ? -20.438 -31.844 -7.137 1 83.69 272 LYS B N 1
ATOM 4713 C CA . LYS B 1 272 ? -19.875 -33.156 -6.836 1 83.69 272 LYS B CA 1
ATOM 4714 C C . LYS B 1 272 ? -20.766 -34.281 -7.344 1 83.69 272 LYS B C 1
ATOM 4716 O O . LYS B 1 272 ? -20.281 -35.344 -7.734 1 83.69 272 LYS B O 1
ATOM 4721 N N . LEU B 1 273 ? -21.984 -33.969 -7.371 1 87 273 LEU B N 1
ATOM 4722 C CA . LEU B 1 273 ? -22.969 -34.969 -7.766 1 87 273 LEU B CA 1
ATOM 4723 C C . LEU B 1 273 ? -23.188 -34.969 -9.273 1 87 273 LEU B C 1
ATOM 4725 O O . LEU B 1 273 ? -23.75 -35.906 -9.836 1 87 273 LEU B O 1
ATOM 4729 N N . TRP B 1 274 ? -22.75 -33.906 -9.898 1 85.69 274 TRP B N 1
ATOM 4730 C CA . TRP B 1 274 ? -22.922 -33.781 -11.336 1 85.69 274 TRP B CA 1
ATOM 4731 C C . TRP B 1 274 ? -21.875 -34.625 -12.086 1 85.69 274 TRP B C 1
ATOM 4733 O O . TRP B 1 274 ? -20.719 -34.688 -11.672 1 85.69 274 TRP B O 1
ATOM 4743 N N . PRO B 1 275 ? -22.312 -35.25 -13.141 1 79.94 275 PRO B N 1
ATOM 4744 C CA . PRO B 1 275 ? -21.328 -36 -13.945 1 79.94 275 PRO B CA 1
ATOM 4745 C C . PRO B 1 275 ? -20.188 -35.125 -14.422 1 79.94 275 PRO B C 1
ATOM 4747 O O . PRO B 1 275 ? -20.422 -34 -14.906 1 79.94 275 PRO B O 1
ATOM 4750 N N . GLY B 1 276 ? -19.031 -35.406 -14.219 1 75.81 276 GLY B N 1
ATOM 4751 C CA . GLY B 1 276 ? -17.859 -34.656 -14.625 1 75.81 276 GLY B CA 1
ATOM 4752 C C . GLY B 1 276 ? -17.344 -33.719 -13.539 1 75.81 276 GLY B C 1
ATOM 4753 O O . GLY B 1 276 ? -16.25 -33.156 -13.656 1 75.81 276 GLY B O 1
ATOM 4754 N N . ARG B 1 277 ? -18.203 -33.594 -12.531 1 77.94 277 ARG B N 1
ATOM 4755 C CA . ARG B 1 277 ? -17.844 -32.812 -11.359 1 77.94 277 ARG B CA 1
ATOM 4756 C C . ARG B 1 277 ? -17.266 -31.453 -11.758 1 77.94 277 ARG B C 1
ATOM 4758 O O . ARG B 1 277 ? -16.125 -31.141 -11.43 1 77.94 277 ARG B O 1
ATOM 4765 N N . PRO B 1 278 ? -18.062 -30.672 -12.445 1 78.81 278 PRO B N 1
ATOM 4766 C CA . PRO B 1 278 ? -17.578 -29.359 -12.875 1 78.81 278 PRO B CA 1
ATOM 4767 C C . PRO B 1 278 ? -17.141 -28.484 -11.703 1 78.81 278 PRO B C 1
ATOM 4769 O O . PRO B 1 278 ? -17.641 -28.656 -10.586 1 78.81 278 PRO B O 1
ATOM 4772 N N . GLU B 1 279 ? -16.141 -27.578 -11.953 1 80.38 279 GLU B N 1
ATOM 4773 C CA . GLU B 1 279 ? -15.695 -26.641 -10.922 1 80.38 279 GLU B CA 1
ATOM 4774 C C . GLU B 1 279 ? -16.812 -25.703 -10.508 1 80.38 279 GLU B C 1
ATOM 4776 O O . GLU B 1 279 ? -17.453 -25.078 -11.352 1 80.38 279 GLU B O 1
ATOM 4781 N N . PRO B 1 280 ? -17.047 -25.703 -9.188 1 79.12 280 PRO B N 1
ATOM 4782 C CA . PRO B 1 280 ? -18.109 -24.797 -8.734 1 79.12 280 PRO B CA 1
ATOM 4783 C C . PRO B 1 280 ? -17.75 -23.328 -8.93 1 79.12 280 PRO B C 1
ATOM 4785 O O . PRO B 1 280 ? -16.594 -22.938 -8.781 1 79.12 280 PRO B O 1
ATOM 4788 N N . THR B 1 281 ? -18.734 -22.547 -9.289 1 75.19 281 THR B N 1
ATOM 4789 C CA . THR B 1 281 ? -18.562 -21.109 -9.406 1 75.19 281 THR B CA 1
ATOM 4790 C C . THR B 1 281 ? -18.375 -20.469 -8.039 1 75.19 281 THR B C 1
ATOM 4792 O O . THR B 1 281 ? -17.703 -19.438 -7.91 1 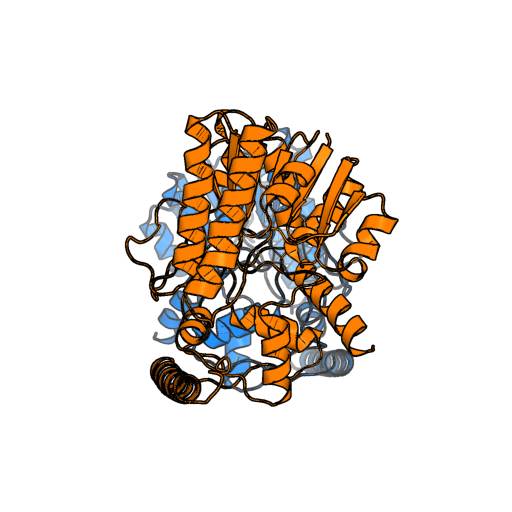75.19 281 THR B O 1
ATOM 4795 N N . LEU B 1 282 ? -19.047 -21.109 -7.125 1 80.56 282 LEU B N 1
ATOM 4796 C CA . LEU B 1 282 ? -18.938 -20.688 -5.734 1 80.56 282 LEU B CA 1
ATOM 4797 C C . LEU B 1 282 ? -18.484 -21.844 -4.844 1 80.56 282 LEU B C 1
ATOM 4799 O O . LEU B 1 282 ? -19.109 -22.906 -4.836 1 80.56 282 LEU B O 1
ATOM 4803 N N . SER B 1 283 ? -17.422 -21.688 -4.227 1 85.94 283 SER B N 1
ATOM 4804 C CA . SER B 1 283 ? -16.922 -22.719 -3.312 1 85.94 283 SER B CA 1
ATOM 4805 C C . SER B 1 283 ? -16.703 -22.141 -1.915 1 85.94 283 SER B C 1
ATOM 4807 O O . SER B 1 283 ? -16.547 -20.922 -1.751 1 85.94 283 SER B O 1
ATOM 4809 N N . ARG B 1 284 ? -16.781 -23.062 -0.928 1 88.19 284 ARG B N 1
ATOM 4810 C CA . ARG B 1 284 ? -16.531 -22.641 0.448 1 88.19 284 ARG B CA 1
ATOM 4811 C C . ARG B 1 284 ? -15.148 -22.031 0.6 1 88.19 284 ARG B C 1
ATOM 4813 O O . ARG B 1 284 ? -14.977 -21.031 1.284 1 88.19 284 ARG B O 1
ATOM 4820 N N . LEU B 1 285 ? -14.164 -22.609 -0.025 1 85.75 285 LEU B N 1
ATOM 4821 C CA . LEU B 1 285 ? -12.805 -22.078 -0.011 1 85.75 285 LEU B CA 1
ATOM 4822 C C . LEU B 1 285 ? -12.766 -20.672 -0.613 1 85.75 285 LEU B C 1
ATOM 4824 O O . LEU B 1 285 ? -12.117 -19.781 -0.064 1 85.75 285 LEU B O 1
ATOM 4828 N N . GLY B 1 286 ? -13.43 -20.547 -1.693 1 88.06 286 GLY B N 1
ATOM 4829 C CA . GLY B 1 286 ? -13.523 -19.25 -2.316 1 88.06 286 GLY B CA 1
ATOM 4830 C C . GLY B 1 286 ? -14.094 -18.188 -1.396 1 88.06 286 GLY B C 1
ATOM 4831 O O . GLY B 1 286 ? -13.594 -17.062 -1.348 1 88.06 286 GLY B O 1
ATOM 4832 N N . MET B 1 287 ? -15.109 -18.547 -0.628 1 90.12 287 MET B N 1
ATOM 4833 C CA . MET B 1 287 ? -15.742 -17.609 0.298 1 90.12 287 MET B CA 1
ATOM 4834 C C . MET B 1 287 ? -14.789 -17.234 1.43 1 90.12 287 MET B C 1
ATOM 4836 O O . MET B 1 287 ? -14.773 -16.094 1.882 1 90.12 287 MET B O 1
ATOM 4840 N N . GLN B 1 288 ? -14.031 -18.172 1.851 1 90.81 288 GLN B N 1
ATOM 4841 C CA . GLN B 1 288 ? -13.039 -17.906 2.891 1 90.81 288 GLN B CA 1
ATOM 4842 C C . GLN B 1 288 ? -11.953 -16.953 2.387 1 90.81 288 GLN B C 1
ATOM 4844 O O . GLN B 1 288 ? -11.57 -16.016 3.09 1 90.81 288 GLN B O 1
ATOM 4849 N N . VAL B 1 289 ? -11.516 -17.188 1.196 1 90.12 289 VAL B N 1
ATOM 4850 C CA . VAL B 1 289 ? -10.484 -16.344 0.592 1 90.12 289 VAL B CA 1
ATOM 4851 C C . VAL B 1 289 ? -11 -14.922 0.43 1 90.12 289 VAL B C 1
ATOM 4853 O O . VAL B 1 289 ? -10.25 -13.961 0.635 1 90.12 289 VAL B O 1
ATOM 4856 N N . MET B 1 290 ? -12.266 -14.781 0.198 1 93.12 290 MET B N 1
ATOM 4857 C CA . MET B 1 290 ? -12.859 -13.484 -0.113 1 93.12 290 MET B CA 1
ATOM 4858 C C . MET B 1 290 ? -13.227 -12.734 1.162 1 93.12 290 MET B C 1
ATOM 4860 O O . MET B 1 290 ? -13.539 -11.539 1.118 1 93.12 290 MET B O 1
ATOM 4864 N N . ASN B 1 291 ? -13.141 -13.391 2.254 1 95.38 291 ASN B N 1
ATOM 4865 C CA . ASN B 1 291 ? -13.68 -12.758 3.453 1 95.38 291 ASN B CA 1
ATOM 4866 C C . ASN B 1 291 ? -12.633 -12.688 4.566 1 95.38 291 ASN B C 1
ATOM 4868 O O . ASN B 1 291 ? -12.695 -11.797 5.418 1 95.38 291 ASN B O 1
ATOM 4872 N N . LYS B 1 292 ? -11.711 -13.547 4.625 1 96.06 292 LYS B N 1
ATOM 4873 C CA . LYS B 1 292 ? -10.773 -13.617 5.746 1 96.06 292 LYS B CA 1
ATOM 4874 C C . LYS B 1 292 ? -9.523 -12.789 5.48 1 96.06 292 LYS B C 1
ATOM 4876 O O . LYS B 1 292 ? -9.078 -12.68 4.336 1 96.06 292 LYS B O 1
ATOM 4881 N N . ASN B 1 293 ? -8.977 -12.188 6.613 1 97.25 293 ASN B N 1
ATOM 4882 C CA . ASN B 1 293 ? -7.633 -11.617 6.523 1 97.25 293 ASN B CA 1
ATOM 4883 C C . ASN B 1 293 ? -6.59 -12.688 6.223 1 97.25 293 ASN B C 1
ATOM 4885 O O . ASN B 1 293 ? -6.656 -13.797 6.762 1 97.25 293 ASN B O 1
ATOM 4889 N N . PHE B 1 294 ? -5.676 -12.406 5.32 1 97.38 294 PHE B N 1
ATOM 4890 C CA . PHE B 1 294 ? -4.594 -13.328 5.004 1 97.38 294 PHE B CA 1
ATOM 4891 C C . PHE B 1 294 ? -3.373 -12.578 4.488 1 97.38 294 PHE B C 1
ATOM 4893 O O . PHE B 1 294 ? -3.291 -12.25 3.303 1 97.38 294 PHE B O 1
ATOM 4900 N N . THR B 1 295 ? -2.436 -12.297 5.34 1 97.88 295 THR B N 1
ATOM 4901 C CA . THR B 1 295 ? -1.23 -11.562 4.969 1 97.88 295 THR B CA 1
ATOM 4902 C C . THR B 1 295 ? 0.019 -12.305 5.434 1 97.88 295 THR B C 1
ATOM 4904 O O . THR B 1 295 ? -0.043 -13.117 6.359 1 97.88 295 THR B O 1
ATOM 4907 N N . LEU B 1 296 ? 1.111 -12.016 4.766 1 98.38 296 LEU B N 1
ATOM 4908 C CA . LEU B 1 296 ? 2.357 -12.734 5.012 1 98.38 296 LEU B CA 1
ATOM 4909 C C . LEU B 1 296 ? 3.42 -11.805 5.582 1 98.38 296 LEU B C 1
ATOM 4911 O O . LEU B 1 296 ? 3.498 -10.633 5.195 1 98.38 296 LEU B O 1
ATOM 4915 N N . ASP B 1 297 ? 4.18 -12.367 6.508 1 98.31 297 ASP B N 1
ATOM 4916 C CA . ASP B 1 297 ? 5.418 -11.711 6.918 1 98.31 297 ASP B CA 1
ATOM 4917 C C . ASP B 1 297 ? 6.555 -12.031 5.949 1 98.31 297 ASP B C 1
ATOM 4919 O O . ASP B 1 297 ? 6.848 -13.195 5.691 1 98.31 297 ASP B O 1
ATOM 4923 N N . ILE B 1 298 ? 7.215 -10.961 5.398 1 98.31 298 ILE B N 1
ATOM 4924 C CA . ILE B 1 298 ? 8.234 -11.219 4.387 1 98.31 298 ILE B CA 1
ATOM 4925 C C . ILE B 1 298 ? 9.609 -10.867 4.938 1 98.31 298 ILE B C 1
ATOM 4927 O O . ILE B 1 298 ? 10.555 -10.656 4.172 1 98.31 298 ILE B O 1
ATOM 4931 N N . SER B 1 299 ? 9.789 -10.734 6.242 1 97.94 299 SER B N 1
ATOM 4932 C CA . SER B 1 299 ? 11.039 -10.344 6.871 1 97.94 299 SER B CA 1
ATOM 4933 C C . SER B 1 299 ? 12.164 -11.305 6.508 1 97.94 299 SER B C 1
ATOM 4935 O O . SER B 1 299 ? 13.305 -10.883 6.297 1 97.94 299 SER B O 1
ATOM 4937 N N . ARG B 1 300 ? 11.898 -12.617 6.465 1 98.19 300 ARG B N 1
ATOM 4938 C CA . ARG B 1 300 ? 12.914 -13.602 6.113 1 98.19 300 ARG B CA 1
ATOM 4939 C C . ARG B 1 300 ? 13.477 -13.336 4.723 1 98.19 300 ARG B C 1
ATOM 4941 O O . ARG B 1 300 ? 14.688 -13.383 4.52 1 98.19 300 ARG B O 1
ATOM 4948 N N . ALA B 1 301 ? 12.594 -13.102 3.734 1 98.56 301 ALA B N 1
ATOM 4949 C CA . ALA B 1 301 ? 13.031 -12.812 2.371 1 98.56 301 ALA B CA 1
ATOM 4950 C C . ALA B 1 301 ? 13.867 -11.531 2.318 1 98.56 301 ALA B C 1
ATOM 4952 O O . ALA B 1 301 ? 14.867 -11.469 1.605 1 98.56 301 ALA B O 1
ATOM 4953 N N . ARG B 1 302 ? 13.438 -10.508 3.07 1 97.25 302 ARG B N 1
ATOM 4954 C CA . ARG B 1 302 ? 14.18 -9.25 3.127 1 97.25 302 ARG B CA 1
ATOM 4955 C C . ARG B 1 302 ? 15.586 -9.469 3.674 1 97.25 302 ARG B C 1
ATOM 4957 O O . ARG B 1 302 ? 16.547 -8.922 3.145 1 97.25 302 ARG B O 1
ATOM 4964 N N . HIS B 1 303 ? 15.703 -10.281 4.617 1 96.56 303 HIS B N 1
ATOM 4965 C CA . HIS B 1 303 ? 16.969 -10.492 5.32 1 96.56 303 HIS B CA 1
ATOM 4966 C C . HIS B 1 303 ? 17.906 -11.367 4.512 1 96.56 303 HIS B C 1
ATOM 4968 O O . HIS B 1 303 ? 19.078 -11.031 4.328 1 96.56 303 HIS B O 1
ATOM 4974 N N . TYR B 1 304 ? 17.422 -12.484 3.969 1 97.62 304 TYR B N 1
ATOM 4975 C CA . TYR B 1 304 ? 18.297 -13.5 3.398 1 97.62 304 TYR B CA 1
ATOM 4976 C C . TYR B 1 304 ? 18.438 -13.32 1.891 1 97.62 304 TYR B C 1
ATOM 4978 O O . TYR B 1 304 ? 19.453 -13.688 1.304 1 97.62 304 TYR B O 1
ATOM 4986 N N . LEU B 1 305 ? 17.422 -12.766 1.229 1 97.81 305 LEU B N 1
ATOM 4987 C CA . LEU B 1 305 ? 17.438 -12.672 -0.228 1 97.81 305 LEU B CA 1
ATOM 4988 C C . LEU B 1 305 ? 17.562 -11.227 -0.682 1 97.81 305 LEU B C 1
ATOM 4990 O O . LEU B 1 305 ? 17.5 -10.938 -1.881 1 97.81 305 LEU B O 1
ATOM 4994 N N . ASP B 1 306 ? 17.609 -10.273 0.25 1 96.06 306 ASP B N 1
ATOM 4995 C CA . ASP B 1 306 ? 17.609 -8.844 -0.059 1 96.06 306 ASP B CA 1
ATOM 4996 C C . ASP B 1 306 ? 16.375 -8.461 -0.867 1 96.06 306 ASP B C 1
ATOM 4998 O O . ASP B 1 306 ? 16.469 -7.695 -1.827 1 96.06 306 ASP B O 1
ATOM 5002 N N . TYR B 1 307 ? 15.289 -9.117 -0.522 1 97.75 307 TYR B N 1
ATOM 5003 C CA . TYR B 1 307 ? 14.031 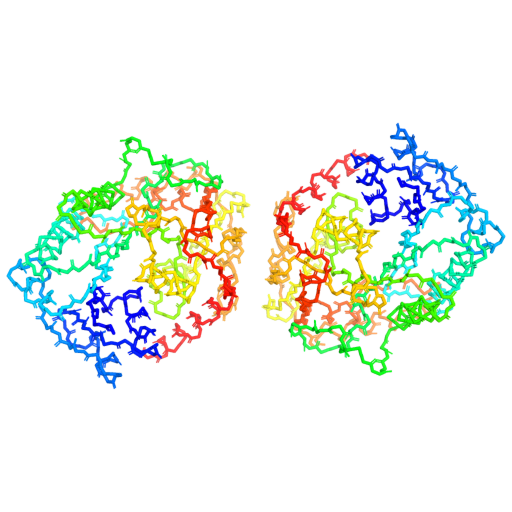-8.883 -1.22 1 97.75 307 TYR B CA 1
ATOM 5004 C C . TYR B 1 307 ? 13.445 -7.523 -0.846 1 97.75 307 TYR B C 1
ATOM 5006 O O . TYR B 1 307 ? 13.195 -7.25 0.332 1 97.75 307 TYR B O 1
ATOM 5014 N N . ASP B 1 308 ? 13.336 -6.625 -1.815 1 94.25 308 ASP B N 1
ATOM 5015 C CA . ASP B 1 308 ? 12.766 -5.289 -1.651 1 94.25 308 ASP B CA 1
ATOM 5016 C C . ASP B 1 308 ? 11.766 -4.973 -2.762 1 94.25 308 ASP B C 1
ATOM 5018 O O . ASP B 1 308 ? 12.148 -4.469 -3.82 1 94.25 308 ASP B O 1
ATOM 5022 N N . PRO B 1 309 ? 10.484 -5.324 -2.494 1 96 309 PRO B N 1
ATOM 5023 C CA . PRO B 1 309 ? 9.508 -5.066 -3.549 1 96 309 PRO B CA 1
ATOM 5024 C C . PRO B 1 309 ? 9.43 -3.592 -3.941 1 96 309 PRO B C 1
ATOM 5026 O O . PRO B 1 309 ? 9.125 -2.74 -3.102 1 96 309 PRO B O 1
ATOM 5029 N N . LYS B 1 310 ? 9.656 -3.332 -5.207 1 93.44 310 LYS B N 1
ATOM 5030 C CA . LYS B 1 310 ? 9.742 -1.955 -5.684 1 93.44 310 LYS B CA 1
ATOM 5031 C C . LYS B 1 310 ? 8.523 -1.588 -6.523 1 93.44 310 LYS B C 1
ATOM 5033 O O . LYS B 1 310 ? 8.133 -0.419 -6.59 1 93.44 310 LYS B O 1
ATOM 5038 N N . VAL B 1 311 ? 7.945 -2.545 -7.215 1 95.81 311 VAL B N 1
ATOM 5039 C CA . VAL B 1 311 ? 6.812 -2.297 -8.094 1 95.81 311 VAL B CA 1
ATOM 5040 C C . VAL B 1 311 ? 5.512 -2.363 -7.297 1 95.81 311 VAL B C 1
ATOM 5042 O O . VAL B 1 311 ? 5.246 -3.354 -6.613 1 95.81 311 VAL B O 1
ATOM 5045 N N . SER B 1 312 ? 4.723 -1.327 -7.387 1 94.94 312 SER B N 1
ATOM 5046 C CA . SER B 1 312 ? 3.484 -1.267 -6.621 1 94.94 312 SER B CA 1
ATOM 5047 C C . SER B 1 312 ? 2.441 -2.227 -7.184 1 94.94 312 SER B C 1
ATOM 5049 O O . SER B 1 312 ? 2.516 -2.621 -8.352 1 94.94 312 SER B O 1
ATOM 5051 N N . LEU B 1 313 ? 1.466 -2.57 -6.34 1 96.62 313 LEU B N 1
ATOM 5052 C CA . LEU B 1 313 ? 0.346 -3.395 -6.777 1 96.62 313 LEU B CA 1
ATOM 5053 C C . LEU B 1 313 ? -0.423 -2.713 -7.906 1 96.62 313 LEU B C 1
ATOM 5055 O O . LEU B 1 313 ? -0.803 -3.359 -8.883 1 96.62 313 LEU B O 1
ATOM 5059 N N . TRP B 1 314 ? -0.625 -1.465 -7.812 1 96.19 314 TRP B N 1
ATOM 5060 C CA . TRP B 1 314 ? -1.446 -0.705 -8.75 1 96.19 314 TRP B CA 1
ATOM 5061 C C . TRP B 1 314 ? -0.812 -0.683 -10.133 1 96.19 314 TRP B C 1
ATOM 5063 O O . TRP B 1 314 ? -1.506 -0.826 -11.148 1 96.19 314 TRP B O 1
ATOM 5073 N N . THR B 1 315 ? 0.52 -0.529 -10.117 1 95.81 315 THR B N 1
ATOM 5074 C CA . THR B 1 315 ? 1.246 -0.615 -11.375 1 95.81 315 THR B CA 1
ATOM 5075 C C . THR B 1 315 ? 1.054 -1.985 -12.016 1 95.81 315 THR B C 1
ATOM 5077 O O . THR B 1 315 ? 0.808 -2.084 -13.227 1 95.81 315 THR B O 1
ATOM 5080 N N . ALA B 1 316 ? 1.183 -3.014 -11.234 1 97.5 316 ALA B N 1
ATOM 5081 C CA . ALA B 1 316 ? 1.004 -4.375 -11.727 1 97.5 316 ALA B CA 1
ATOM 5082 C C . ALA B 1 316 ? -0.42 -4.594 -12.234 1 97.5 316 ALA B C 1
ATOM 5084 O O . ALA B 1 316 ? -0.632 -5.277 -13.234 1 97.5 316 ALA B O 1
ATOM 5085 N N . LEU B 1 317 ? -1.418 -4.039 -11.555 1 97.56 317 LEU B N 1
ATOM 5086 C CA . LEU B 1 317 ? -2.812 -4.18 -11.953 1 97.56 317 LEU B CA 1
ATOM 5087 C C . LEU B 1 317 ? -3.086 -3.414 -13.25 1 97.56 317 LEU B C 1
ATOM 5089 O O . LEU B 1 317 ? -3.852 -3.875 -14.094 1 97.56 317 LEU B O 1
ATOM 5093 N N . ASP B 1 318 ? -2.488 -2.193 -13.336 1 97.19 318 ASP B N 1
ATOM 5094 C CA . ASP B 1 318 ? -2.605 -1.457 -14.586 1 97.19 318 ASP B CA 1
ATOM 5095 C C . ASP B 1 318 ? -2.061 -2.273 -15.758 1 97.19 318 ASP B C 1
ATOM 5097 O O . ASP B 1 318 ? -2.656 -2.295 -16.844 1 97.19 318 ASP B O 1
ATOM 5101 N N . GLU B 1 319 ? -0.923 -2.912 -15.508 1 97.31 319 GLU B N 1
ATOM 5102 C CA . GLU B 1 319 ? -0.325 -3.779 -16.516 1 97.31 319 GLU B CA 1
ATOM 5103 C C . GLU B 1 319 ? -1.254 -4.938 -16.875 1 97.31 319 GLU B C 1
ATOM 5105 O O . GLU B 1 319 ? -1.459 -5.238 -18.047 1 97.31 319 GLU B O 1
ATOM 5110 N N . PHE B 1 320 ? -1.771 -5.574 -15.906 1 97.62 320 PHE B N 1
ATOM 5111 C CA . PHE B 1 320 ? -2.723 -6.656 -16.125 1 97.62 320 PHE B CA 1
ATOM 5112 C C . PHE B 1 320 ? -3.891 -6.184 -16.984 1 97.62 320 PHE B C 1
ATOM 5114 O O . PHE B 1 320 ? -4.25 -6.836 -17.969 1 97.62 320 PHE B O 1
ATOM 5121 N N . CYS B 1 321 ? -4.508 -5.082 -16.578 1 97.31 321 CYS B N 1
ATOM 5122 C CA . CYS B 1 321 ? -5.691 -4.574 -17.266 1 97.31 321 CYS B CA 1
ATOM 5123 C C . CYS B 1 321 ? -5.375 -4.234 -18.719 1 97.31 321 CYS B C 1
ATOM 5125 O O . CYS B 1 321 ? -6.18 -4.504 -19.609 1 97.31 321 CYS B O 1
ATOM 5127 N N . GLY B 1 322 ? -4.234 -3.572 -18.891 1 96.56 322 GLY B N 1
ATOM 5128 C CA . GLY B 1 322 ? -3.816 -3.287 -20.25 1 96.56 322 GLY B CA 1
ATOM 5129 C C . GLY B 1 322 ? -3.682 -4.535 -21.109 1 96.56 322 GLY B C 1
ATOM 5130 O O . GLY B 1 322 ? -4.145 -4.562 -22.25 1 96.56 322 GLY B O 1
ATOM 5131 N N . TRP B 1 323 ? -3.09 -5.539 -20.547 1 95.5 323 TRP B N 1
ATOM 5132 C CA . TRP B 1 323 ? -2.902 -6.816 -21.234 1 95.5 323 TRP B CA 1
ATOM 5133 C C . TRP B 1 323 ? -4.242 -7.492 -21.5 1 95.5 323 TRP B C 1
ATOM 5135 O O . TRP B 1 323 ? -4.492 -7.98 -22.609 1 95.5 323 TRP B O 1
ATOM 5145 N N . TRP B 1 324 ? -5.082 -7.555 -20.484 1 93.88 324 TRP B N 1
ATOM 5146 C CA . TRP B 1 324 ? -6.375 -8.219 -20.609 1 93.88 324 TRP B CA 1
ATOM 5147 C C . TRP B 1 324 ? -7.238 -7.547 -21.672 1 93.88 324 TRP B C 1
ATOM 5149 O O . TRP B 1 324 ? -7.918 -8.227 -22.438 1 93.88 324 TRP B O 1
ATOM 5159 N N . LYS B 1 325 ? -7.23 -6.242 -21.703 1 92.94 325 LYS B N 1
ATOM 5160 C CA . LYS B 1 325 ? -7.977 -5.488 -22.703 1 92.94 325 LYS B CA 1
ATOM 5161 C C . LYS B 1 325 ? -7.508 -5.84 -24.109 1 92.94 325 LYS B C 1
ATOM 5163 O O . LYS B 1 325 ? -8.312 -5.91 -25.047 1 92.94 325 LYS B O 1
ATOM 5168 N N . ALA B 1 326 ? -6.223 -6.047 -24.234 1 89.56 326 ALA B N 1
ATOM 5169 C CA . ALA B 1 326 ? -5.648 -6.375 -25.547 1 89.56 326 ALA B CA 1
ATOM 5170 C C . ALA B 1 326 ? -6.059 -7.773 -25.984 1 89.56 326 ALA B C 1
ATOM 5172 O O . ALA B 1 326 ? -6.141 -8.055 -27.188 1 89.56 326 ALA B O 1
ATOM 5173 N N . GLN B 1 327 ? -6.227 -8.688 -25.016 1 82.19 327 GLN B N 1
ATOM 5174 C CA . GLN B 1 327 ? -6.676 -10.039 -25.344 1 82.19 327 GLN B CA 1
ATOM 5175 C C . GLN B 1 327 ? -8.148 -10.047 -25.75 1 82.19 327 GLN B C 1
ATOM 5177 O O . GLN B 1 327 ? -8.555 -10.812 -26.609 1 82.19 327 GLN B O 1
ATOM 5182 N N . ASP B 1 328 ? -8.969 -9.391 -24.969 1 67.44 328 ASP B N 1
ATOM 5183 C CA . ASP B 1 328 ? -10.398 -9.328 -25.234 1 67.44 328 ASP B CA 1
ATOM 5184 C C . ASP B 1 328 ? -10.68 -8.766 -26.625 1 67.44 328 ASP B C 1
ATOM 5186 O O . ASP B 1 328 ? -11.672 -9.125 -27.266 1 67.44 328 ASP B O 1
ATOM 5190 N N . ILE B 1 329 ? -9.852 -7.906 -27.094 1 48.12 329 ILE B N 1
ATOM 5191 C CA . ILE B 1 329 ? -10.023 -7.395 -28.453 1 48.12 329 ILE B CA 1
ATOM 5192 C C . ILE B 1 329 ? -9.664 -8.484 -29.469 1 48.12 329 ILE B C 1
ATOM 5194 O O . ILE B 1 329 ? -10.18 -8.484 -30.594 1 48.12 329 ILE B O 1
ATOM 5198 N N . ARG B 1 330 ? -8.984 -9.578 -29.062 1 40.53 330 ARG B N 1
ATOM 5199 C CA . ARG B 1 330 ? -8.711 -10.625 -30.047 1 40.53 330 ARG B CA 1
ATOM 5200 C C . ARG B 1 330 ? -9.773 -11.719 -29.984 1 40.53 330 ARG B C 1
ATOM 5202 O O . ARG B 1 330 ? -10.305 -12.016 -28.922 1 40.53 330 ARG B O 1
#

Radius of gyration: 28.48 Å; Cα contacts (8 Å, |Δi|>4): 1323; chains: 2; bounding box: 51×78×63 Å